Protein 3KA7 (pdb70)

B-factor: mean 17.56, std 8.16, range [5.76, 73.64]

Foldseek 3Di:
DEEEEAQAPLSLLLLLVQLVVPDAYEYEHQAQDHHAQQAFDDAPQFTHTSHDRQFFLWCFFLLVVSCVVSVFDWDKFDWDEKEWDDPDPVDLAQPNHIDIDDPVCLLVVDDPVLVLVVVCVVVCLPVPDWDAFQLVVVCVRDVPCSVQLLQQLCCCVQFLDHSRPATRRLVSLLVNSCRRHGHIGIAVGSNRSSVRSVVSSVVSNYHYHYNKHWQAFDADPLATFFTAIPNDTDGDNAYEYAQALLVNCNRHVVPDDCPVQVVSVVVVPFAFWKKKDWKKWFLDDLNQIQHKYAYSSFPFWSIKGWNCNPVVSSHDPNTIIMTMGRDDPVCVVVVVVNVCVVVRCCSSRPPGGIGTRDMDIAGDSGHSARGGQNGADAQDDSGHNYGYAHRNHFQRNGGHVSRRSRRSCCCD

Secondary structure (DSSP, 8-state):
-EEEE--BHHHHHHHHHHHHTT--EEEE-SSSSSBTTSSEEEETTEEEESSS---TTGGGSHHHHHHHHTT----EEEP--EEEEESSBTB-SSTT-EEEEEGGGGGGGS-TTT--HHHHHHHTTTS---SSBHHHHHHHH---HHHHHHHHHHHHHHHSS-GGGSBHHHHHHHHH---S-S-EEETTSHHHHHHHHHHHHHHTT-EEE-S--EEEEEEETTEEEEEEETTEEEE-SEEEE-S-HHHHHHHTTTT--TTTTHHHH--TT---BEEEEEEEEESS-SS-SSSEEE--SSSSEEEEE-GGGT-GGGS-TT-EE--EEEE-GGGGGGHHHHH--HHHHHHHSTT--EEEEEEEEEBTTB-SBSS-TT----SB-SSBTEEE-STTSPPTT--HHHHHHHH-----

InterPro domains:
  IPR002937 Amine oxidase [PF01593] (10-411)
  IPR036188 FAD/NAD(P)-binding domain superfamily [G3DSA:3.50.50.60] (4-408)
  IPR036188 FAD/NAD(P)-binding domain superfamily [SSF51905] (1-403)

Sequence (412 aa):
KTVVIGAGLGGLLSAARLSKAGHEVEVFERLPITGGRFTNLSYKGFQLSSGAFHLPNGPGGPLACFLKEVEASVNIVRSETTVRVPLKKGNPDYVKGFKDISFNDFPSLLSYKDRKIALLIVSTRKNRPSGSSLQAWIKSQVSDEWLIKFADSFCGWALSLKSDEVPVEEVFEIIENYRFGGTGIPEGGCKGIIDALETVISANGGKIHTGQEVSKILIENGKAAGIIADDRIHDADLVISNLGHAATAVLCSEALSKEADAAYFKVGTLQPSAGIKICLAADEPLVGHTGVLLTPYTRRINGVNEVTQADPELAPPGKHLTCHQYVAPENVKNLESEIEGLEDLKEIFPGKRYEVLLIQSYHDEWPVNRAASGTDPGNETPFSGLYVVGDGAKGKGGIEVEGVALGVSVEK

Radius of gyration: 21.72 Å; Cα contacts (8 Å, |Δi|>4): 944; chains: 1; bounding box: 51×44×65 Å

CATH classification: 3.50.50.60 (+1 more: 3.90.660.50)

Structure (mmCIF, N/CA/C/O backbone):
data_3KA7
#
_entry.id   3KA7
#
_cell.length_a   52.178
_cell.length_b   67.182
_cell.length_c   128.074
_cell.angle_alpha   90.00
_cell.angle_beta   90.00
_cell.angle_gamma   90.00
#
_symmetry.space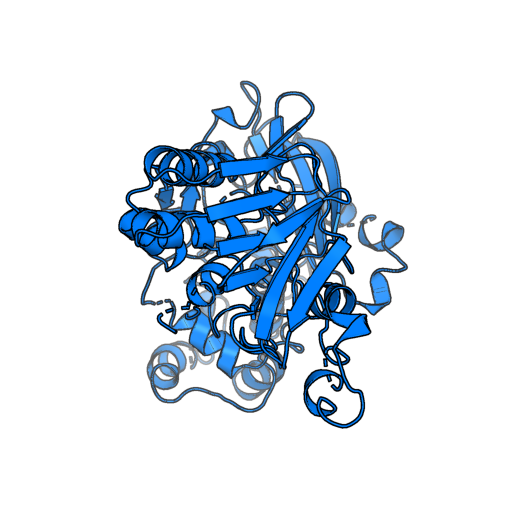_group_name_H-M   'P 21 21 21'
#
loop_
_entity.id
_entity.type
_entity.pdbx_description
1 polymer Oxidoreductase
2 non-polymer 'FLAVIN-ADENINE DINUCLEOTIDE'
3 water water
#
loop_
_atom_site.group_PDB
_atom_site.id
_atom_site.type_symbol
_atom_site.label_atom_id
_atom_site.label_alt_id
_atom_site.label_comp_id
_atom_site.label_asym_id
_atom_site.label_entity_id
_atom_site.label_seq_id
_atom_site.pdbx_PDB_ins_code
_atom_site.Cartn_x
_atom_site.Cartn_y
_atom_site.Cartn_z
_atom_site.occupancy
_atom_site.B_iso_or_equiv
_atom_site.auth_seq_id
_atom_site.auth_comp_id
_atom_site.auth_asym_id
_atom_site.auth_atom_id
_atom_site.pdbx_PDB_model_num
ATOM 9 N N . LYS A 1 2 ? 28.339 -18.016 12.251 1.00 22.31 2 LYS A N 1
ATOM 10 C CA . LYS A 1 2 ? 28.456 -16.676 12.774 1.00 21.28 2 LYS A CA 1
ATOM 11 C C . LYS A 1 2 ? 27.102 -16.344 13.392 1.00 19.64 2 LYS A C 1
ATOM 12 O O . LYS A 1 2 ? 26.068 -16.421 12.720 1.00 18.93 2 LYS A O 1
ATOM 18 N N . THR A 1 3 ? 27.104 -16.023 14.678 1.00 18.00 3 THR A N 1
ATOM 19 C CA . THR A 1 3 ? 25.854 -15.763 15.391 1.00 16.55 3 THR A CA 1
ATOM 20 C C . THR A 1 3 ? 25.916 -14.412 16.105 1.00 15.54 3 THR A C 1
ATOM 21 O O . THR A 1 3 ? 26.983 -13.948 16.515 1.00 15.07 3 THR A O 1
ATOM 25 N N . VAL A 1 4 ? 24.766 -13.762 16.219 1.00 14.18 4 VAL A N 1
ATOM 26 C CA . VAL A 1 4 ? 24.694 -12.507 16.936 1.00 13.60 4 VAL A CA 1
ATOM 27 C C . VAL A 1 4 ? 23.546 -12.593 17.931 1.00 12.72 4 VAL A C 1
ATOM 28 O O . VAL A 1 4 ? 22.513 -13.220 17.650 1.00 11.79 4 VAL A O 1
ATOM 32 N N . VAL A 1 5 ? 23.752 -11.981 19.087 1.00 11.93 5 VAL A N 1
ATOM 33 C CA . VAL A 1 5 ? 22.738 -11.933 20.129 1.00 11.59 5 VAL A CA 1
ATOM 34 C C . VAL A 1 5 ? 22.375 -10.479 20.330 1.00 11.00 5 VAL A C 1
ATOM 35 O O . VAL A 1 5 ? 23.255 -9.624 20.497 1.00 10.70 5 VAL A O 1
ATOM 39 N N . ILE A 1 6 ? 21.077 -10.186 20.305 1.00 10.06 6 ILE A N 1
ATOM 40 C CA . ILE A 1 6 ? 20.611 -8.816 20.510 1.00 10.05 6 ILE A CA 1
ATOM 41 C C . ILE A 1 6 ? 20.194 -8.667 21.969 1.00 9.47 6 ILE A C 1
ATOM 42 O O . ILE A 1 6 ? 19.201 -9.247 22.376 1.00 9.40 6 ILE A O 1
ATOM 47 N N . GLY A 1 7 ? 20.969 -7.915 22.751 1.00 9.19 7 GLY A N 1
ATOM 48 C CA . GLY A 1 7 ? 20.662 -7.668 24.162 1.00 9.58 7 GLY A CA 1
ATOM 49 C C . GLY A 1 7 ? 21.442 -8.600 25.072 1.00 10.02 7 GLY A C 1
ATOM 50 O O . GLY A 1 7 ? 21.446 -9.825 24.857 1.00 10.98 7 GLY A O 1
ATOM 51 N N . ALA A 1 8 ? 22.092 -8.021 26.076 1.00 9.58 8 ALA A N 1
ATOM 52 C CA . ALA A 1 8 ? 22.872 -8.775 27.053 1.00 9.66 8 ALA A CA 1
ATOM 53 C C . ALA A 1 8 ? 22.100 -9.011 28.339 1.00 9.12 8 ALA A C 1
ATOM 54 O O . ALA A 1 8 ? 22.662 -8.910 29.416 1.00 9.41 8 ALA A O 1
ATOM 56 N N . GLY A 1 9 ? 20.816 -9.339 28.225 1.00 9.07 9 GLY A N 1
ATOM 57 C CA . GLY A 1 9 ? 20.068 -9.781 29.390 1.00 9.05 9 GLY A CA 1
ATOM 58 C C . GLY A 1 9 ? 20.491 -11.195 29.735 1.00 9.04 9 GLY A C 1
ATOM 59 O O . GLY A 1 9 ? 21.284 -11.802 29.027 1.00 8.93 9 GLY A O 1
ATOM 60 N N . LEU A 1 10 ? 19.925 -11.746 30.798 1.00 8.95 10 LEU A N 1
ATOM 61 C CA . LEU A 1 10 ? 20.297 -13.090 31.205 1.00 9.35 10 LEU A CA 1
ATOM 62 C C . LEU A 1 10 ? 20.101 -14.097 30.066 1.00 9.89 10 LEU A C 1
ATOM 63 O O . LEU A 1 10 ? 20.971 -14.937 29.810 1.00 9.60 10 LEU A O 1
ATOM 68 N N . GLY A 1 11 ? 18.962 -14.030 29.386 1.00 9.13 11 GLY A N 1
ATOM 69 C CA . GLY A 1 11 ? 18.718 -14.917 28.247 1.00 9.73 11 GLY A CA 1
ATOM 70 C C . GLY A 1 11 ? 19.791 -14.832 27.166 1.00 9.89 11 GLY A C 1
ATOM 71 O O . GLY A 1 11 ? 20.263 -15.856 26.660 1.00 9.54 11 GLY A O 1
ATOM 72 N N . GLY A 1 12 ? 20.166 -13.610 26.794 1.00 9.56 12 GLY A N 1
ATOM 73 C CA . GLY A 1 12 ? 21.160 -13.401 25.755 1.00 9.93 12 GLY A CA 1
ATOM 74 C C . GLY A 1 12 ? 22.532 -13.909 26.150 1.00 10.16 12 GLY A C 1
ATOM 75 O O . GLY A 1 12 ? 23.247 -14.503 25.326 1.00 10.11 12 GLY A O 1
ATOM 76 N N . LEU A 1 13 ? 22.896 -13.687 27.412 1.00 10.01 13 LEU A N 1
ATOM 77 C CA . LEU A 1 13 ? 24.195 -14.142 27.927 1.00 10.06 13 LEU A CA 1
ATOM 78 C C . LEU A 1 13 ? 24.259 -15.662 28.086 1.00 9.86 13 LEU A C 1
ATOM 79 O O . LEU A 1 13 ? 25.279 -16.278 27.762 1.00 9.58 13 LEU A O 1
ATOM 84 N N . LEU A 1 14 ? 23.179 -16.271 28.579 1.00 9.03 14 LEU A N 1
ATOM 85 C CA . LEU A 1 14 ? 23.081 -17.738 28.552 1.00 9.67 14 LEU A CA 1
ATOM 86 C C . LEU A 1 14 ? 23.272 -18.293 27.145 1.00 9.87 14 LEU A C 1
ATOM 87 O O . LEU A 1 14 ? 24.009 -19.268 26.936 1.00 9.67 14 LEU A O 1
ATOM 92 N N . SER A 1 15 ? 22.591 -17.684 26.180 1.00 9.52 15 SER A N 1
ATOM 93 C CA . SER A 1 15 ? 22.716 -18.080 24.776 1.00 10.06 15 SER A CA 1
ATOM 94 C C . SER A 1 15 ? 24.137 -17.922 24.268 1.00 10.14 15 SER A C 1
ATOM 95 O O . SER A 1 15 ? 24.692 -18.832 23.635 1.00 10.37 15 SER A O 1
ATOM 98 N N . ALA A 1 16 ? 24.729 -16.769 24.547 1.00 10.17 16 ALA A N 1
ATOM 99 C CA . ALA A 1 16 ? 26.091 -16.494 24.077 1.00 11.04 16 ALA A CA 1
ATOM 100 C C . ALA A 1 16 ? 27.092 -17.472 24.682 1.00 11.23 16 ALA A C 1
ATOM 101 O O . ALA A 1 16 ? 28.005 -17.967 23.980 1.00 11.36 16 ALA A O 1
ATOM 103 N N . ALA A 1 17 ? 26.937 -17.751 25.974 1.00 11.12 17 ALA A N 1
ATOM 104 C CA . ALA A 1 17 ? 27.832 -18.695 26.663 1.00 12.06 17 ALA A CA 1
ATOM 105 C C . ALA A 1 17 ? 27.744 -20.085 26.035 1.00 12.25 17 ALA A C 1
ATOM 106 O O . ALA A 1 17 ? 28.774 -20.689 25.710 1.00 12.72 17 ALA A O 1
ATOM 108 N N . ARG A 1 18 ? 26.526 -20.590 25.834 1.00 12.66 18 ARG A N 1
ATOM 109 C CA . ARG A 1 18 ? 26.365 -21.915 25.234 1.00 13.02 18 ARG A CA 1
ATOM 110 C C . ARG A 1 18 ? 26.806 -21.963 23.766 1.00 12.98 18 ARG A C 1
ATOM 111 O O . ARG A 1 18 ? 27.461 -22.918 23.342 1.00 13.03 18 ARG A O 1
ATOM 119 N N . LEU A 1 19 ? 26.440 -20.954 22.986 1.00 12.63 19 LEU A N 1
ATOM 120 C CA . LEU A 1 19 ? 26.803 -20.942 21.563 1.00 13.94 19 LEU A CA 1
ATOM 121 C C . LEU A 1 19 ? 28.312 -20.852 21.341 1.00 13.97 19 LEU A C 1
ATOM 122 O O . LEU A 1 19 ? 28.853 -21.477 20.423 1.00 13.87 19 LEU A O 1
ATOM 127 N N . SER A 1 20 ? 28.988 -20.065 22.168 1.00 14.32 20 SER A N 1
ATOM 128 C CA . SER A 1 20 ? 30.444 -19.936 22.037 1.00 15.52 20 SER A CA 1
ATOM 129 C C . SER A 1 20 ? 31.151 -21.239 22.427 1.00 16.08 20 SER A C 1
ATOM 130 O O . SER A 1 20 ? 32.127 -21.651 21.798 1.00 16.11 20 SER A O 1
ATOM 133 N N . LYS A 1 21 ? 30.656 -21.889 23.468 1.00 16.47 21 LYS A N 1
ATOM 134 C CA . LYS A 1 21 ? 31.189 -23.189 23.855 1.00 17.01 21 LYS A CA 1
ATOM 135 C C . LYS A 1 21 ? 30.947 -24.218 22.754 1.00 17.11 21 LYS A C 1
ATOM 136 O O . LYS A 1 21 ? 31.761 -25.125 22.524 1.00 16.76 21 LYS A O 1
ATOM 142 N N . ALA A 1 22 ? 29.814 -24.069 22.078 1.00 16.59 22 ALA A N 1
ATOM 143 C CA . ALA A 1 22 ? 29.391 -24.967 21.012 1.00 16.82 22 ALA A CA 1
ATOM 144 C C . ALA A 1 22 ? 30.199 -24.776 19.727 1.00 16.91 22 ALA A C 1
ATOM 145 O O . ALA A 1 22 ? 29.961 -25.458 18.732 1.00 17.29 22 ALA A O 1
ATOM 147 N N . GLY A 1 23 ? 31.155 -23.849 19.746 1.00 16.89 23 GLY A N 1
ATOM 148 C CA . GLY A 1 23 ? 32.055 -23.672 18.611 1.00 17.32 23 GLY A CA 1
ATOM 149 C C . GLY A 1 23 ? 31.648 -22.600 17.620 1.00 17.66 23 GLY A C 1
ATOM 150 O O . GLY A 1 23 ? 32.176 -22.544 16.515 1.00 17.30 23 GLY A O 1
ATOM 151 N N . HIS A 1 24 ? 30.711 -21.739 18.008 1.00 17.72 24 HIS A N 1
ATOM 152 C CA . HIS A 1 24 ? 30.247 -20.685 17.103 1.00 18.56 24 HIS A CA 1
ATOM 153 C C . HIS A 1 24 ? 30.877 -19.318 17.384 1.00 18.47 24 HIS A C 1
ATOM 154 O O . HIS A 1 24 ? 31.260 -19.025 18.520 1.00 18.63 24 HIS A O 1
ATOM 161 N N . GLU A 1 25 ? 31.015 -18.495 16.343 1.00 18.58 25 GLU A N 1
ATOM 162 C CA . GLU A 1 25 ? 31.483 -17.132 16.540 1.00 19.66 25 GLU A CA 1
ATOM 163 C C . GLU A 1 25 ? 30.279 -16.368 17.049 1.00 19.04 25 GLU A C 1
ATOM 164 O O . GLU A 1 25 ? 29.240 -16.383 16.402 1.00 19.88 25 GLU A O 1
ATOM 170 N N . VAL A 1 26 ? 30.418 -15.717 18.193 1.00 18.50 26 VAL A N 1
ATOM 171 C CA . VAL A 1 26 ? 29.300 -14.984 18.792 1.00 17.70 26 VAL A CA 1
ATOM 172 C C . VAL A 1 26 ? 29.666 -13.549 19.149 1.00 16.74 26 VAL A C 1
ATOM 173 O O . VAL A 1 26 ? 30.701 -13.291 19.782 1.00 16.82 26 VAL A O 1
ATOM 177 N N . GLU A 1 27 ? 28.812 -12.611 18.747 1.00 15.66 27 GLU A N 1
ATOM 178 C CA . GLU A 1 27 ? 28.933 -11.227 19.194 1.00 15.50 27 GLU A CA 1
ATOM 179 C C . GLU A 1 27 ? 27.604 -10.800 19.795 1.00 14.38 27 GLU A C 1
ATOM 180 O O . GLU A 1 27 ? 26.554 -11.037 19.191 1.00 14.49 27 GLU A O 1
ATOM 186 N N . VAL A 1 28 ? 27.669 -10.193 20.977 1.00 13.35 28 VAL A N 1
ATOM 187 C CA . VAL A 1 28 ? 26.476 -9.715 21.684 1.00 13.03 28 VAL A CA 1
ATOM 188 C C . VAL A 1 28 ? 26.438 -8.204 21.609 1.00 13.04 28 VAL A C 1
ATOM 189 O O . VAL A 1 28 ? 27.441 -7.566 21.874 1.00 13.50 28 VAL A O 1
ATOM 193 N N . PHE A 1 29 ? 25.282 -7.634 21.262 1.00 12.98 29 PHE A N 1
ATOM 194 C CA . PHE A 1 29 ? 25.136 -6.185 21.205 1.00 13.13 29 PHE A CA 1
ATOM 195 C C . PHE A 1 29 ? 24.138 -5.707 22.255 1.00 12.94 29 PHE A C 1
ATOM 196 O O . PHE A 1 29 ? 22.972 -6.089 22.225 1.00 13.04 29 PHE A O 1
ATOM 204 N N . GLU A 1 30 ? 24.618 -4.896 23.188 1.00 13.51 30 GLU A N 1
ATOM 205 C CA . GLU A 1 30 ? 23.792 -4.379 24.281 1.00 13.82 30 GLU A CA 1
ATOM 206 C C . GLU A 1 30 ? 23.733 -2.850 24.224 1.00 14.67 30 GLU A C 1
ATOM 207 O O . GLU A 1 30 ? 24.772 -2.174 24.110 1.00 13.73 30 GLU A O 1
ATOM 213 N N . ARG A 1 31 ? 22.520 -2.310 24.325 1.00 14.59 31 ARG A N 1
ATOM 214 C CA . ARG A 1 31 ? 22.294 -0.876 24.185 1.00 15.86 31 ARG A CA 1
ATOM 215 C C . ARG A 1 31 ? 22.779 -0.046 25.376 1.00 15.74 31 ARG A C 1
ATOM 216 O O . ARG A 1 31 ? 23.215 1.093 25.196 1.00 15.86 31 ARG A O 1
ATOM 224 N N . LEU A 1 32 ? 22.693 -0.602 26.583 1.00 15.23 32 LEU A N 1
ATOM 225 C CA . LEU A 1 32 ? 23.091 0.107 27.799 1.00 15.88 32 LEU A CA 1
ATOM 226 C C . LEU A 1 32 ? 24.607 0.054 28.012 1.00 16.44 32 LEU A C 1
ATOM 227 O O . LEU A 1 32 ? 25.301 -0.693 27.319 1.00 16.83 32 LEU A O 1
ATOM 232 N N . PRO A 1 33 ? 25.123 0.855 28.961 1.00 17.10 33 PRO A N 1
ATOM 233 C CA . PRO A 1 33 ? 26.557 0.838 29.266 1.00 17.57 33 PRO A CA 1
ATOM 234 C C . PRO A 1 33 ? 27.029 -0.436 29.950 1.00 17.59 33 PRO A C 1
ATOM 235 O O . PRO A 1 33 ? 28.231 -0.715 29.974 1.00 18.39 33 PRO A O 1
ATOM 239 N N . ILE A 1 34 ? 26.098 -1.205 30.507 1.00 17.37 34 ILE A N 1
ATOM 240 C CA . ILE A 1 34 ? 26.451 -2.443 31.182 1.00 17.13 34 ILE A CA 1
ATOM 241 C C . ILE A 1 34 ? 25.557 -3.582 30.711 1.00 15.91 34 ILE A C 1
ATOM 242 O O . ILE A 1 34 ? 24.497 -3.360 30.126 1.00 15.26 34 ILE A O 1
ATOM 247 N N . THR A 1 35 ? 26.002 -4.799 30.981 1.00 15.15 35 THR A N 1
ATOM 248 C CA . THR A 1 35 ? 25.271 -6.000 30.605 1.00 14.92 35 THR A CA 1
ATOM 249 C C . THR A 1 35 ? 24.387 -6.430 31.780 1.00 13.71 35 THR A C 1
ATOM 250 O O . THR A 1 35 ? 24.565 -5.975 32.923 1.00 13.45 35 THR A O 1
ATOM 254 N N . GLY A 1 36 ? 23.439 -7.318 31.509 1.00 12.42 36 GLY A N 1
ATOM 255 C CA . GLY A 1 36 ? 22.701 -7.952 32.594 1.00 10.98 36 GLY A CA 1
ATOM 256 C C . GLY A 1 36 ? 21.211 -7.675 32.535 1.00 10.59 36 GLY A C 1
ATOM 257 O O . GLY A 1 36 ? 20.420 -8.424 33.120 1.00 9.95 36 GLY A O 1
ATOM 258 N N . GLY A 1 37 ? 20.823 -6.613 31.833 1.00 9.53 37 GLY A N 1
ATOM 259 C CA . GLY A 1 37 ? 19.405 -6.275 31.728 1.00 9.78 37 GLY A CA 1
ATOM 260 C C . GLY A 1 37 ? 18.785 -6.163 33.115 1.00 9.10 37 GLY A C 1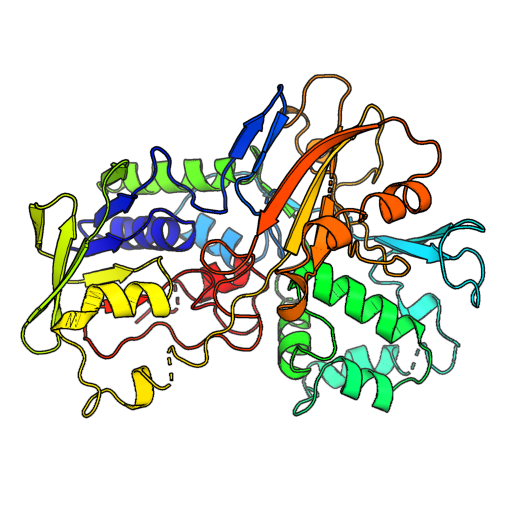
ATOM 261 O O . GLY A 1 37 ? 19.326 -5.483 33.990 1.00 8.81 37 GLY A O 1
ATOM 262 N N . ARG A 1 38 ? 17.652 -6.830 33.314 1.00 9.09 38 ARG A N 1
ATOM 263 C CA . ARG A 1 38 ? 16.947 -6.774 34.597 1.00 8.61 38 ARG A CA 1
ATOM 264 C C . ARG A 1 38 ? 17.480 -7.777 35.626 1.00 9.17 38 ARG A C 1
ATOM 265 O O . ARG A 1 38 ? 16.808 -8.075 36.612 1.00 8.99 38 ARG A O 1
ATOM 273 N N . PHE A 1 39 ? 18.696 -8.268 35.405 1.00 9.24 39 PHE A N 1
ATOM 274 C CA . PHE A 1 39 ? 19.297 -9.249 36.308 1.00 10.50 39 PHE A CA 1
ATOM 275 C C . PHE A 1 39 ? 20.754 -8.912 36.617 1.00 10.66 39 PHE A C 1
ATOM 276 O O . PHE A 1 39 ? 21.648 -9.748 36.433 1.00 10.85 39 PHE A O 1
ATOM 284 N N . THR A 1 40 ? 21.005 -7.695 37.071 1.00 11.27 40 THR A N 1
ATOM 285 C CA . THR A 1 40 ? 22.362 -7.353 37.488 1.00 11.36 40 THR A CA 1
ATOM 286 C C . THR A 1 40 ? 22.313 -6.375 38.660 1.00 11.78 40 THR A C 1
ATOM 287 O O . THR A 1 40 ? 21.238 -6.044 39.152 1.00 10.61 40 THR A O 1
ATOM 291 N N . ASN A 1 41 ? 23.474 -5.931 39.125 1.00 11.63 41 ASN A N 1
ATOM 292 C CA . ASN A 1 41 ? 23.506 -5.124 40.347 1.00 12.86 41 ASN A CA 1
ATOM 293 C C . ASN A 1 41 ? 23.469 -3.637 40.036 1.00 13.86 41 ASN A C 1
ATOM 294 O O . ASN A 1 41 ? 23.876 -3.211 38.957 1.00 14.76 41 ASN A O 1
ATOM 299 N N . LEU A 1 42 ? 22.979 -2.854 40.986 1.00 14.81 42 LEU A N 1
ATOM 300 C CA . LEU A 1 42 ? 23.026 -1.407 40.893 1.00 16.16 42 LEU A CA 1
ATOM 301 C C . LEU A 1 42 ? 23.618 -0.902 42.195 1.00 16.37 42 LEU A C 1
ATOM 302 O O . LEU A 1 42 ? 23.047 -1.129 43.258 1.00 16.72 42 LEU A O 1
ATOM 307 N N . SER A 1 43 ? 24.785 -0.267 42.112 1.00 16.94 43 SER A N 1
ATOM 308 C CA . SER A 1 43 ? 25.430 0.303 43.296 1.00 17.17 43 SER A CA 1
ATOM 309 C C . SER A 1 43 ? 24.652 1.545 43.730 1.00 16.89 43 SER A C 1
ATOM 310 O O . SER A 1 43 ? 24.496 2.487 42.954 1.00 17.30 43 SER A O 1
ATOM 313 N N . TYR A 1 44 ? 24.153 1.546 44.962 1.00 16.19 44 TYR A N 1
ATOM 314 C CA . TYR A 1 44 ? 23.327 2.646 45.452 1.00 16.04 44 TYR A CA 1
ATOM 315 C C . TYR A 1 44 ? 23.561 2.883 46.941 1.00 16.18 44 TYR A C 1
ATOM 316 O O . TYR A 1 44 ? 23.183 2.066 47.777 1.00 15.48 44 TYR A O 1
ATOM 325 N N . LYS A 1 45 ? 24.195 4.008 47.257 1.00 15.84 45 LYS A N 1
ATOM 326 C CA . LYS A 1 45 ? 24.451 4.384 48.646 1.00 16.50 45 LYS A CA 1
ATOM 327 C C . LYS A 1 45 ? 25.118 3.287 49.485 1.00 16.22 45 LYS A C 1
ATOM 328 O O . LYS A 1 45 ? 24.780 3.088 50.651 1.00 16.68 45 LYS A O 1
ATOM 334 N N . GLY A 1 46 ? 26.068 2.580 48.884 1.00 15.97 46 GLY A N 1
ATOM 335 C CA . GLY A 1 46 ? 26.819 1.557 49.594 1.00 16.03 46 GLY A CA 1
ATOM 336 C C . GLY A 1 46 ? 26.152 0.192 49.582 1.00 16.04 46 GLY A C 1
ATOM 337 O O . GLY A 1 46 ? 26.686 -0.759 50.137 1.00 16.14 46 GLY A O 1
ATOM 338 N N . PHE A 1 47 ? 24.983 0.108 48.946 1.00 15.44 47 PHE A N 1
ATOM 339 C CA . PHE A 1 47 ? 24.244 -1.150 48.812 1.00 14.95 47 PHE A CA 1
ATOM 340 C C . PHE A 1 47 ? 24.357 -1.681 47.390 1.00 14.92 47 PHE A C 1
ATOM 341 O O . PHE A 1 47 ? 24.444 -0.901 46.437 1.00 15.32 47 PHE A O 1
ATOM 349 N N . GLN A 1 48 ? 24.341 -3.004 47.248 1.00 14.15 48 GLN A N 1
ATOM 350 C CA . GLN A 1 48 ? 24.218 -3.620 45.935 1.00 13.52 48 GLN A CA 1
ATOM 351 C C . GLN A 1 48 ? 22.745 -3.936 45.686 1.00 13.01 48 GLN A C 1
ATOM 352 O O . GLN A 1 48 ? 22.280 -5.024 46.003 1.00 12.07 48 GLN A O 1
ATOM 358 N N . LEU A 1 49 ? 22.016 -2.954 45.167 1.00 12.49 49 LEU A N 1
ATOM 359 C CA . LEU A 1 49 ? 20.634 -3.174 44.762 1.00 12.15 49 LEU A CA 1
ATOM 360 C C . LEU A 1 49 ? 20.681 -3.890 43.411 1.00 12.20 49 LEU A C 1
ATOM 361 O O . LEU A 1 49 ? 21.738 -4.353 42.981 1.00 12.10 49 LEU A O 1
ATOM 366 N N . SER A 1 50 ? 19.546 -3.994 42.737 1.00 12.03 50 SER A N 1
ATOM 367 C CA . SER A 1 50 ? 19.541 -4.677 41.453 1.00 12.66 50 SER A CA 1
ATOM 368 C C . SER A 1 50 ? 18.737 -3.911 40.427 1.00 12.00 50 SER A C 1
ATOM 369 O O . SER A 1 50 ? 17.952 -3.019 40.765 1.00 12.50 50 SER A O 1
ATOM 372 N N . SER A 1 51 ? 18.954 -4.266 39.168 1.00 11.23 51 SER A N 1
ATOM 373 C CA . SER A 1 51 ? 18.205 -3.697 38.053 1.00 12.05 51 SER A CA 1
ATOM 374 C C . SER A 1 51 ? 16.833 -4.358 37.876 1.00 12.01 51 SER A C 1
ATOM 375 O O . SER A 1 51 ? 16.091 -4.037 36.944 1.00 13.11 51 SER A O 1
ATOM 378 N N . GLY A 1 52 ? 16.499 -5.286 38.761 1.00 11.84 52 GLY A N 1
ATOM 379 C CA . GLY A 1 52 ? 15.219 -5.970 38.691 1.00 11.99 52 GLY A CA 1
ATOM 380 C C . GLY A 1 52 ? 15.157 -7.049 39.753 1.00 12.22 52 GLY A C 1
ATOM 381 O O . GLY A 1 52 ? 14.694 -6.804 40.877 1.00 13.17 52 GLY A O 1
ATOM 382 N N . ALA A 1 53 ? 15.636 -8.236 39.392 1.00 11.80 53 ALA A N 1
ATOM 383 C CA . ALA A 1 53 ? 15.522 -9.438 40.224 1.00 11.47 53 ALA A CA 1
ATOM 384 C C . ALA A 1 53 ? 16.059 -9.271 41.652 1.00 11.22 53 ALA A C 1
ATOM 385 O O . ALA A 1 53 ? 17.021 -8.546 41.896 1.00 11.65 53 ALA A O 1
ATOM 387 N N . PHE A 1 54 ? 15.427 -9.967 42.590 1.00 10.75 54 PHE A N 1
ATOM 388 C CA . PHE A 1 54 ? 15.710 -9.790 44.002 1.00 11.12 54 PHE A CA 1
ATOM 389 C C . PHE A 1 54 ? 16.925 -10.623 44.418 1.00 10.86 54 PHE A C 1
ATOM 390 O O . PHE A 1 54 ? 16.937 -11.198 45.507 1.00 11.03 54 PHE A O 1
ATOM 398 N N . HIS A 1 55 ? 17.952 -10.692 43.567 1.00 10.43 55 HIS A N 1
ATOM 399 C CA . HIS A 1 55 ? 19.182 -11.424 43.952 1.00 11.06 55 HIS A CA 1
ATOM 400 C C . HIS A 1 55 ? 18.907 -12.868 44.378 1.00 11.33 55 HIS A C 1
ATOM 401 O O . HIS A 1 55 ? 19.561 -13.403 45.288 1.00 11.12 55 HIS A O 1
ATOM 416 N N . LEU A 1 57 ? 17.427 -16.959 42.988 1.00 11.75 57 LEU A N 1
ATOM 417 C CA . LEU A 1 57 ? 16.993 -17.939 41.987 1.00 12.18 57 LEU A CA 1
ATOM 418 C C . LEU A 1 57 ? 15.831 -18.757 42.554 1.00 12.01 57 LEU A C 1
ATOM 419 O O . LEU A 1 57 ? 15.918 -19.270 43.676 1.00 12.20 57 LEU A O 1
ATOM 424 N N . PRO A 1 58 ? 14.739 -18.880 41.787 1.00 12.02 58 PRO A N 1
ATOM 425 C CA . PRO A 1 58 ? 13.553 -19.587 42.270 1.00 12.12 58 PRO A CA 1
ATOM 426 C C . PRO A 1 58 ? 13.834 -21.035 42.700 1.00 12.35 58 PRO A C 1
ATOM 427 O O . PRO A 1 58 ? 13.235 -21.525 43.677 1.00 12.72 58 PRO A O 1
ATOM 431 N N . ASN A 1 59 ? 14.723 -21.719 41.986 1.00 12.15 59 ASN A N 1
ATOM 432 C CA . ASN A 1 59 ? 15.068 -23.095 42.347 1.00 12.59 59 ASN A CA 1
ATOM 433 C C . ASN A 1 59 ? 16.504 -23.240 42.852 1.00 12.42 59 ASN A C 1
ATOM 434 O O . ASN A 1 59 ? 17.059 -24.348 42.873 1.00 11.96 59 ASN A O 1
ATOM 439 N N . GLY A 1 60 ? 17.106 -22.118 43.236 1.00 12.28 60 GLY A N 1
ATOM 440 C CA . GLY A 1 60 ? 18.404 -22.123 43.919 1.00 12.79 60 GLY A CA 1
ATOM 441 C C . GLY A 1 60 ? 19.473 -22.873 43.152 1.00 13.34 60 GLY A C 1
ATOM 442 O O . GLY A 1 60 ? 19.588 -22.722 41.934 1.00 13.13 60 GLY A O 1
ATOM 443 N N . PRO A 1 61 ? 20.267 -23.694 43.863 1.00 13.88 61 PRO A N 1
ATOM 444 C CA . PRO A 1 61 ? 21.359 -24.417 43.226 1.00 14.45 61 PRO A CA 1
ATOM 445 C C . PRO A 1 61 ? 20.912 -25.638 42.439 1.00 14.80 61 PRO A C 1
ATOM 446 O O . PRO A 1 61 ? 21.744 -26.276 41.803 1.00 15.04 61 PRO A O 1
ATOM 450 N N . GLY A 1 62 ? 19.623 -25.970 42.477 1.00 15.04 62 GLY A N 1
ATOM 451 C CA . GLY A 1 62 ? 19.156 -27.209 41.849 1.00 15.04 62 GLY A CA 1
ATOM 452 C C . GLY A 1 62 ? 18.381 -27.088 40.545 1.00 15.19 62 GLY A C 1
ATOM 453 O O . GLY A 1 62 ? 18.027 -28.102 39.935 1.00 15.17 62 GLY A O 1
ATOM 454 N N . GLY A 1 63 ? 18.105 -25.865 40.103 1.00 14.47 63 GLY A N 1
ATOM 455 C CA . GLY A 1 63 ? 17.148 -25.680 39.005 1.00 14.45 63 GLY A CA 1
ATOM 456 C C . GLY A 1 63 ? 17.784 -25.514 37.642 1.00 14.28 63 GLY A C 1
ATOM 457 O O . GLY A 1 63 ? 18.996 -25.623 37.509 1.00 14.04 63 GLY A O 1
ATOM 458 N N . PRO A 1 64 ? 16.960 -25.237 36.617 1.00 14.43 64 PRO A N 1
ATOM 459 C CA . PRO A 1 64 ? 17.441 -25.119 35.240 1.00 13.85 64 PRO A CA 1
ATOM 460 C C . PRO A 1 64 ? 18.548 -24.083 35.062 1.00 13.52 64 PRO A C 1
ATOM 461 O O . PRO A 1 64 ? 19.451 -24.306 34.260 1.00 13.50 64 PRO A O 1
ATOM 465 N N . LEU A 1 65 ? 18.486 -22.965 35.782 1.00 12.56 65 LEU A N 1
ATOM 466 C CA . LEU A 1 65 ? 19.536 -21.948 35.642 1.00 13.16 65 LEU A CA 1
ATOM 467 C C . LEU A 1 65 ? 20.861 -22.457 36.208 1.00 13.12 65 LEU A C 1
ATOM 468 O O . LEU A 1 65 ? 21.905 -22.379 35.547 1.00 12.04 65 LEU A O 1
ATOM 473 N N . ALA A 1 66 ? 20.813 -22.999 37.423 1.00 13.45 66 ALA A N 1
ATOM 474 C CA . ALA A 1 66 ? 22.014 -23.532 38.052 1.00 14.16 66 ALA A CA 1
ATOM 475 C C . ALA A 1 66 ? 22.598 -24.626 37.182 1.00 14.77 66 ALA A C 1
ATOM 476 O O . ALA A 1 66 ? 23.822 -24.727 37.025 1.00 14.74 66 ALA A O 1
ATOM 478 N N . CYS A 1 67 ? 21.726 -25.444 36.601 1.00 14.76 67 CYS A N 1
ATOM 479 C CA . CYS A 1 67 ? 22.182 -26.516 35.721 1.00 16.42 67 CYS A CA 1
ATOM 480 C C . CYS A 1 67 ? 22.840 -25.977 34.451 1.00 15.47 67 CYS A C 1
ATOM 481 O O . CYS A 1 67 ? 23.898 -26.457 34.032 1.00 15.36 67 CYS A O 1
ATOM 484 N N . PHE A 1 68 ? 22.211 -24.979 33.834 1.00 14.30 68 PHE A N 1
ATOM 485 C CA . PHE A 1 68 ? 22.801 -24.316 32.661 1.00 14.13 68 PHE A CA 1
ATOM 486 C C . PHE A 1 68 ? 24.212 -23.810 32.967 1.00 14.12 68 PHE A C 1
ATOM 487 O O . PHE A 1 68 ? 25.149 -24.002 32.176 1.00 13.54 68 PHE A O 1
ATOM 495 N N . LEU A 1 69 ? 24.355 -23.154 34.117 1.00 13.82 69 LEU A N 1
ATOM 496 C CA . LEU A 1 69 ? 25.643 -22.618 34.528 1.00 14.87 69 LEU A CA 1
ATOM 497 C C . LEU A 1 69 ? 26.709 -23.716 34.637 1.00 15.37 69 LEU A C 1
ATOM 498 O O . LEU A 1 69 ? 27.841 -23.528 34.194 1.00 15.57 69 LEU A O 1
ATOM 503 N N . LYS A 1 70 ? 26.359 -24.852 35.234 1.00 15.80 70 LYS A N 1
ATOM 504 C CA . LYS A 1 70 ? 27.299 -25.982 35.257 1.00 16.88 70 LYS A CA 1
ATOM 505 C C . LYS A 1 70 ? 27.595 -26.525 33.850 1.00 17.32 70 LYS A C 1
ATOM 506 O O . LYS A 1 70 ? 28.732 -26.913 33.549 1.00 17.49 70 LYS A O 1
ATOM 512 N N . GLU A 1 71 ? 26.585 -26.559 32.987 1.00 17.04 71 GLU A N 1
ATOM 513 C CA . GLU A 1 71 ? 26.778 -27.060 31.624 1.00 17.86 71 GLU A CA 1
ATOM 514 C C . GLU A 1 71 ? 27.762 -26.240 30.792 1.00 17.24 71 GLU A C 1
ATOM 515 O O . GLU A 1 71 ? 28.473 -26.789 29.932 1.00 17.11 71 GLU A O 1
ATOM 521 N N . VAL A 1 72 ? 27.790 -24.929 31.026 1.00 16.57 72 VAL A N 1
ATOM 522 C CA . VAL A 1 72 ? 28.719 -24.048 30.311 1.00 16.55 72 VAL A CA 1
ATOM 523 C C . VAL A 1 72 ? 29.972 -23.783 31.142 1.00 17.22 72 VAL A C 1
ATOM 524 O O . VAL A 1 72 ? 30.812 -22.950 30.790 1.00 16.42 72 VAL A O 1
ATOM 528 N N . GLU A 1 73 ? 30.087 -24.506 32.251 1.00 17.84 73 GLU A N 1
ATOM 529 C CA . GLU A 1 73 ? 31.251 -24.393 33.128 1.00 19.46 73 GLU A CA 1
ATOM 530 C C . GLU A 1 73 ? 31.438 -22.999 33.691 1.00 19.64 73 GLU A C 1
ATOM 531 O O . GLU A 1 73 ? 32.573 -22.537 33.871 1.00 19.42 73 GLU A O 1
ATOM 537 N N . ALA A 1 74 ? 30.332 -22.316 33.970 1.00 19.83 74 ALA A N 1
ATOM 538 C CA . ALA A 1 74 ? 30.416 -21.037 34.646 1.00 20.35 74 ALA A CA 1
ATOM 539 C C . ALA A 1 74 ? 30.647 -21.328 36.118 1.00 20.81 74 ALA A C 1
ATOM 540 O O . ALA A 1 74 ? 30.191 -22.350 36.640 1.00 21.95 74 ALA A O 1
ATOM 542 N N . SER A 1 75 ? 31.375 -20.448 36.782 1.00 20.69 75 SER A N 1
ATOM 543 C CA . SER A 1 75 ? 31.716 -20.665 38.169 1.00 20.99 75 SER A CA 1
ATOM 544 C C . SER A 1 75 ? 31.058 -19.618 39.053 1.00 20.33 75 SER A C 1
ATOM 545 O O . SER A 1 75 ? 31.398 -18.444 38.993 1.00 20.26 75 SER A O 1
ATOM 548 N N . VAL A 1 76 ? 30.096 -20.040 39.863 1.00 20.07 76 VAL A N 1
ATOM 549 C CA . VAL A 1 76 ? 29.480 -19.124 40.820 1.00 20.10 76 VAL A CA 1
ATOM 550 C C . VAL A 1 76 ? 28.769 -19.901 41.912 1.00 19.90 76 VAL A C 1
ATOM 551 O O . VAL A 1 76 ? 28.100 -20.899 41.642 1.00 20.23 76 VAL A O 1
ATOM 555 N N . ASN A 1 77 ? 28.954 -19.447 43.144 1.00 19.70 77 ASN A N 1
ATOM 556 C CA . ASN A 1 77 ? 28.413 -20.107 44.315 1.00 20.21 77 ASN A CA 1
ATOM 557 C C . ASN A 1 77 ? 26.960 -19.716 44.506 1.00 19.48 77 ASN A C 1
ATOM 558 O O . ASN A 1 77 ? 26.654 -18.538 44.673 1.00 19.46 77 ASN A O 1
ATOM 563 N N . ILE A 1 78 ? 26.066 -20.699 44.468 1.00 19.09 78 ILE A N 1
ATOM 564 C CA . ILE A 1 78 ? 24.665 -20.442 44.800 1.00 18.88 78 ILE A CA 1
ATOM 565 C C . ILE A 1 78 ? 24.331 -21.179 46.083 1.00 19.38 78 ILE A C 1
ATOM 566 O O . ILE A 1 78 ? 24.472 -22.402 46.150 1.00 19.45 78 ILE A O 1
ATOM 571 N N . VAL A 1 79 ? 23.907 -20.442 47.099 1.00 19.50 79 VAL A N 1
ATOM 572 C CA . VAL A 1 79 ? 23.559 -21.059 48.376 1.00 20.34 79 VAL A CA 1
ATOM 573 C C . VAL A 1 79 ? 22.068 -21.334 48.457 1.00 19.70 79 VAL A C 1
ATOM 574 O O . VAL A 1 79 ? 21.243 -20.486 48.072 1.00 18.95 79 VAL A O 1
ATOM 578 N N . ARG A 1 80 ? 21.721 -22.527 48.935 1.00 19.07 80 ARG A N 1
ATOM 579 C CA . ARG A 1 80 ? 20.320 -22.887 49.148 1.00 18.62 80 ARG A CA 1
ATOM 580 C C . ARG A 1 80 ? 19.734 -22.099 50.320 1.00 17.69 80 ARG A C 1
ATOM 581 O O . ARG A 1 80 ? 20.318 -22.050 51.408 1.00 16.42 80 ARG A O 1
ATOM 589 N N . SER A 1 81 ? 18.580 -21.477 50.095 1.00 16.50 81 SER A N 1
ATOM 590 C CA . SER A 1 81 ? 17.922 -20.683 51.128 1.00 16.32 81 SER A CA 1
ATOM 591 C C . SER A 1 81 ? 17.321 -21.570 52.221 1.00 16.59 81 SER A C 1
ATOM 592 O O . SER A 1 81 ? 16.978 -22.728 51.983 1.00 16.22 81 SER A O 1
ATOM 595 N N . GLU A 1 82 ? 17.173 -20.994 53.405 1.00 16.53 82 GLU A N 1
ATOM 596 C CA . GLU A 1 82 ? 16.354 -21.572 54.442 1.00 18.32 82 GLU A CA 1
ATOM 597 C C . GLU A 1 82 ? 14.908 -21.565 53.978 1.00 18.24 82 GLU A C 1
ATOM 598 O O . GLU A 1 82 ? 14.554 -20.793 53.077 1.00 18.19 82 GLU A O 1
ATOM 612 N N . THR A 1 84 ? 11.175 -20.901 53.299 1.00 16.94 84 THR A N 1
ATOM 613 C CA . THR A 1 84 ? 10.372 -19.706 53.301 1.00 15.76 84 THR A CA 1
ATOM 614 C C . THR A 1 84 ? 9.357 -19.746 54.436 1.00 14.94 84 THR A C 1
ATOM 615 O O . THR A 1 84 ? 8.844 -20.810 54.803 1.00 15.06 84 THR A O 1
ATOM 619 N N . THR A 1 85 ? 9.067 -18.576 54.991 1.00 14.21 85 THR A N 1
ATOM 620 C CA . THR A 1 85 ? 8.060 -18.460 56.025 1.00 13.30 85 THR A CA 1
ATOM 621 C C . THR A 1 85 ? 6.932 -17.543 55.581 1.00 12.83 85 THR A C 1
ATOM 622 O O . THR A 1 85 ? 7.030 -16.875 54.541 1.00 11.79 85 THR A O 1
ATOM 626 N N . VAL A 1 86 ? 5.859 -17.534 56.366 1.00 11.53 86 VAL A N 1
ATOM 627 C CA . VAL A 1 86 ? 4.649 -16.816 56.013 1.00 11.68 86 VAL A CA 1
ATOM 628 C C . VAL A 1 86 ? 4.114 -16.114 57.242 1.00 11.81 86 VAL A C 1
ATOM 629 O O . VAL A 1 86 ? 3.883 -16.746 58.280 1.00 11.69 86 VAL A O 1
ATOM 633 N N . ARG A 1 87 ? 3.873 -14.814 57.106 1.00 12.15 87 ARG A N 1
ATOM 634 C CA . ARG A 1 87 ? 3.370 -14.004 58.208 1.00 12.86 87 ARG A CA 1
ATOM 635 C C . ARG A 1 87 ? 1.844 -13.970 58.208 1.00 13.68 87 ARG A C 1
ATOM 636 O O . ARG A 1 87 ? 1.214 -13.588 57.214 1.00 13.25 87 ARG A O 1
ATOM 644 N N . VAL A 1 88 ? 1.248 -14.375 59.328 1.00 14.05 88 VAL A N 1
ATOM 645 C CA . VAL A 1 88 ? -0.200 -14.471 59.412 1.00 15.00 88 VAL A CA 1
ATOM 646 C C . VAL A 1 88 ? -0.704 -13.749 60.659 1.00 15.79 88 VAL A C 1
ATOM 647 O O . VAL A 1 88 ? 0.070 -13.463 61.572 1.00 15.94 88 VAL A O 1
ATOM 651 N N . PRO A 1 89 ? -1.997 -13.433 60.694 1.00 16.68 89 PRO A N 1
ATOM 652 C CA . PRO A 1 89 ? -2.503 -12.775 61.884 1.00 18.02 89 PRO A CA 1
ATOM 653 C C . PRO A 1 89 ? -2.446 -13.709 63.087 1.00 19.42 89 PRO A C 1
ATOM 654 O O . PRO A 1 89 ? -2.448 -14.938 62.935 1.00 18.68 89 PRO A O 1
ATOM 658 N N . LEU A 1 90 ? -2.385 -13.112 64.272 1.00 21.64 90 LEU A N 1
ATOM 659 C CA . LEU A 1 90 ? -2.286 -13.863 65.513 1.00 23.92 90 LEU A CA 1
ATOM 660 C C . LEU A 1 90 ? -3.495 -14.772 65.689 1.00 25.21 90 LEU A C 1
ATOM 661 O O . LEU A 1 90 ? -3.352 -15.942 66.034 1.00 25.66 90 LEU A O 1
ATOM 666 N N . LYS A 1 91 ? -4.681 -14.233 65.430 1.00 26.85 91 LYS A N 1
ATOM 667 C CA . LYS A 1 91 ? -5.916 -14.986 65.592 1.00 28.83 91 LYS A CA 1
ATOM 668 C C . LYS A 1 91 ? -6.609 -15.165 64.255 1.00 29.66 91 LYS A C 1
ATOM 669 O O . LYS A 1 91 ? -6.738 -14.217 63.491 1.00 29.84 91 LYS A O 1
ATOM 675 N N . LYS A 1 92 ? -7.061 -16.380 63.968 1.00 30.95 92 LYS A N 1
ATOM 676 C CA . LYS A 1 92 ? -7.880 -16.604 62.782 1.00 31.86 92 LYS A CA 1
ATOM 677 C C . LYS A 1 92 ? -9.139 -15.735 62.872 1.00 32.35 92 LYS A C 1
ATOM 678 O O . LYS A 1 92 ? -9.827 -15.719 63.894 1.00 32.77 92 LYS A O 1
ATOM 684 N N . GLY A 1 93 ? -9.431 -14.986 61.819 1.00 32.75 93 GLY A N 1
ATOM 685 C CA . GLY A 1 93 ? -10.525 -14.022 61.885 1.00 32.97 93 GLY A CA 1
ATOM 686 C C . GLY A 1 93 ? -10.034 -12.585 61.832 1.00 33.08 93 GLY A C 1
ATOM 687 O O . GLY A 1 93 ? -10.709 -11.721 61.268 1.00 33.49 93 GLY A O 1
ATOM 688 N N . ASN A 1 94 ? -8.876 -12.314 62.437 1.00 32.61 94 ASN A N 1
ATOM 689 C CA . ASN A 1 94 ? -8.225 -11.023 62.247 1.00 32.15 94 ASN A CA 1
ATOM 690 C C . ASN A 1 94 ? -7.970 -10.844 60.747 1.00 31.10 94 ASN A C 1
ATOM 691 O O . ASN A 1 94 ? -7.513 -11.771 60.076 1.00 31.44 94 ASN A O 1
ATOM 696 N N . PRO A 1 95 ? -8.267 -9.652 60.210 1.00 29.85 95 PRO A N 1
ATOM 697 C CA . PRO A 1 95 ? -8.080 -9.402 58.781 1.00 28.48 95 PRO A CA 1
ATOM 698 C C . PRO A 1 95 ? -6.664 -8.954 58.405 1.00 26.90 95 PRO A C 1
ATOM 699 O O . PRO A 1 95 ? -6.316 -8.943 57.226 1.00 26.80 95 PRO A O 1
ATOM 703 N N . ASP A 1 96 ? -5.855 -8.583 59.392 1.00 24.84 96 ASP A N 1
ATOM 704 C CA . ASP A 1 96 ? -4.532 -8.018 59.118 1.00 23.10 96 ASP A CA 1
ATOM 705 C C . ASP A 1 96 ? -3.600 -8.190 60.315 1.00 22.07 96 ASP A C 1
ATOM 706 O O . ASP A 1 96 ? -3.937 -8.891 61.266 1.00 21.44 96 ASP A O 1
ATOM 711 N N . TYR A 1 97 ? -2.441 -7.537 60.274 1.00 20.39 97 TYR A N 1
ATOM 712 C CA . TYR A 1 97 ? -1.406 -7.750 61.287 1.00 20.27 97 TYR A CA 1
ATOM 713 C C . TYR A 1 97 ? -1.482 -6.755 62.451 1.00 20.81 97 TYR A C 1
ATOM 714 O O . TYR A 1 97 ? -0.642 -6.784 63.353 1.00 20.79 97 TYR A O 1
ATOM 723 N N . VAL A 1 98 ? -2.483 -5.883 62.412 1.00 21.47 98 VAL A N 1
ATOM 724 C CA . VAL A 1 98 ? -2.645 -4.819 63.406 1.00 22.84 98 VAL A CA 1
ATOM 725 C C . VAL A 1 98 ? -2.669 -5.359 64.840 1.00 23.23 98 VAL A C 1
ATOM 726 O O . VAL A 1 98 ? -2.020 -4.803 65.731 1.00 23.31 98 VAL A O 1
ATOM 730 N N . LYS A 1 99 ? -3.403 -6.444 65.061 1.00 23.54 99 LYS A N 1
ATOM 731 C CA . LYS A 1 99 ? -3.464 -7.045 66.396 1.00 24.28 99 LYS A CA 1
ATOM 732 C C . LYS A 1 99 ? -2.329 -8.035 66.658 1.00 23.79 99 LYS A C 1
ATOM 733 O O . LYS A 1 99 ? -2.370 -8.810 67.610 1.00 24.70 99 LYS A O 1
ATOM 739 N N . GLY A 1 100 ? -1.302 -8.003 65.821 1.00 23.07 100 GLY A N 1
ATOM 740 C CA . GLY A 1 100 ? -0.175 -8.887 66.011 1.00 21.66 100 GLY A CA 1
ATOM 741 C C . GLY A 1 100 ? -0.124 -9.948 64.931 1.00 21.15 100 GLY A C 1
ATOM 742 O O . GLY A 1 100 ? -1.068 -10.103 64.156 1.00 20.46 100 GLY A O 1
ATOM 743 N N . PHE A 1 101 ? 0.982 -10.678 64.890 1.00 20.17 101 PHE A N 1
ATOM 744 C CA . PHE A 1 101 ? 1.181 -11.695 63.880 1.00 19.88 101 PHE A CA 1
ATOM 745 C C . PHE A 1 101 ? 2.048 -12.828 64.392 1.00 19.38 101 PHE A C 1
ATOM 746 O O . PHE A 1 101 ? 2.692 -12.734 65.444 1.00 19.49 101 PHE A O 1
ATOM 754 N N . LYS A 1 102 ? 2.049 -13.912 63.638 1.00 18.83 102 LYS A N 1
ATOM 755 C CA . LYS A 1 102 ? 2.940 -15.016 63.896 1.00 18.67 102 LYS A CA 1
ATOM 756 C C . LYS A 1 102 ? 3.439 -15.519 62.546 1.00 18.54 102 LYS A C 1
ATOM 757 O O . LYS A 1 102 ? 2.834 -15.231 61.507 1.00 17.96 102 LYS A O 1
ATOM 763 N N . ASP A 1 103 ? 4.548 -16.250 62.556 1.00 18.07 103 ASP A N 1
ATOM 764 C CA . ASP A 1 103 ? 5.116 -16.788 61.318 1.00 17.80 103 ASP A CA 1
ATOM 765 C C . ASP A 1 103 ? 5.045 -18.315 61.295 1.00 18.03 103 ASP A C 1
ATOM 766 O O . ASP A 1 103 ? 5.331 -18.965 62.309 1.00 18.46 103 ASP A O 1
ATOM 771 N N . ILE A 1 104 ? 4.663 -18.882 60.150 1.00 17.28 104 ILE A N 1
ATOM 772 C CA . ILE A 1 104 ? 4.690 -20.331 59.929 1.00 16.97 104 ILE A CA 1
ATOM 773 C C . ILE A 1 104 ? 5.605 -20.673 58.751 1.00 17.27 104 ILE A C 1
ATOM 774 O O . ILE A 1 104 ? 5.833 -19.843 57.881 1.00 16.86 104 ILE A O 1
ATOM 779 N N . SER A 1 105 ? 6.126 -21.894 58.724 1.00 17.47 105 SER A N 1
ATOM 780 C CA . SER A 1 105 ? 6.899 -22.380 57.588 1.00 17.99 105 SER A CA 1
ATOM 781 C C . SER A 1 105 ? 6.005 -22.544 56.349 1.00 17.81 105 SER A C 1
ATOM 782 O O . SER A 1 105 ? 4.828 -22.885 56.464 1.00 17.62 105 SER A O 1
ATOM 785 N N . PHE A 1 106 ? 6.561 -22.294 55.168 1.00 18.06 106 PHE A N 1
ATOM 786 C CA . PHE A 1 106 ? 5.804 -22.402 53.919 1.00 18.58 106 PHE A CA 1
ATOM 787 C C . PHE A 1 106 ? 5.132 -23.764 53.795 1.00 19.09 106 PHE A C 1
ATOM 788 O O . PHE A 1 106 ? 3.953 -23.856 53.471 1.00 18.82 106 PHE A O 1
ATOM 796 N N . ASN A 1 107 ? 5.883 -24.827 54.058 1.00 20.50 107 ASN A N 1
ATOM 797 C CA . ASN A 1 107 ? 5.319 -26.175 53.937 1.00 22.04 107 ASN A CA 1
ATOM 798 C C . ASN A 1 107 ? 4.250 -26.526 54.970 1.00 22.14 107 ASN A C 1
ATOM 799 O O . ASN A 1 107 ? 3.552 -27.540 54.819 1.00 22.93 107 ASN A O 1
ATOM 804 N N . ASP A 1 108 ? 4.115 -25.694 56.005 1.00 21.78 108 ASP A N 1
ATOM 805 C CA . ASP A 1 108 ? 3.089 -25.880 57.034 1.00 21.71 108 ASP A CA 1
ATOM 806 C C . ASP A 1 108 ? 1.832 -25.052 56.763 1.00 20.98 108 ASP A C 1
ATOM 807 O O . ASP A 1 108 ? 1.043 -24.811 57.676 1.00 21.24 108 ASP A O 1
ATOM 812 N N . PHE A 1 109 ? 1.640 -24.617 55.519 1.00 19.78 109 PHE A N 1
ATOM 813 C CA . PHE A 1 109 ? 0.490 -23.769 55.198 1.00 19.39 109 PHE A CA 1
ATOM 814 C C . PHE A 1 109 ? -0.836 -24.463 55.541 1.00 19.17 109 PHE A C 1
ATOM 815 O O . PHE A 1 109 ? -1.793 -23.806 55.949 1.00 18.89 109 PHE A O 1
ATOM 823 N N . PRO A 1 110 ? -0.887 -25.802 55.421 1.00 19.00 110 PRO A N 1
ATOM 824 C CA . PRO A 1 110 ? -2.171 -26.430 55.751 1.00 19.19 110 PRO A CA 1
ATOM 825 C C . PRO A 1 110 ? -2.466 -26.436 57.249 1.00 19.44 110 PRO A C 1
ATOM 826 O O . PRO A 1 110 ? -3.615 -26.649 57.646 1.00 19.63 110 PRO A O 1
ATOM 830 N N . SER A 1 111 ? -1.446 -26.197 58.074 1.00 19.66 111 SER A N 1
ATOM 831 C CA . SER A 1 111 ? -1.616 -26.249 59.531 1.00 19.87 111 SER A CA 1
ATOM 832 C C . SER A 1 111 ? -2.646 -25.257 60.066 1.00 19.94 111 SER A C 1
ATOM 833 O O . SER A 1 111 ? -3.147 -25.427 61.188 1.00 20.30 111 SER A O 1
ATOM 836 N N . LEU A 1 112 ? -2.979 -24.240 59.272 1.00 18.64 112 LEU A N 1
ATOM 837 C CA . LEU A 1 112 ? -3.903 -23.196 59.707 1.00 18.31 112 LEU A CA 1
ATOM 838 C C . LEU A 1 112 ? -5.341 -23.525 59.337 1.00 17.93 112 LEU A C 1
ATOM 839 O O . LEU A 1 112 ? -6.269 -22.787 59.673 1.00 18.07 112 LEU A O 1
ATOM 844 N N . LEU A 1 113 ? -5.517 -24.646 58.649 1.00 17.18 113 LEU A N 1
ATOM 845 C CA . LEU A 1 113 ? -6.842 -25.103 58.236 1.00 16.27 113 LEU A CA 1
ATOM 846 C C . LEU A 1 113 ? -7.460 -26.002 59.307 1.00 16.08 113 LEU A C 1
ATOM 847 O O . LEU A 1 113 ? -6.754 -26.512 60.171 1.00 15.77 113 LEU A O 1
ATOM 852 N N . SER A 1 114 ? -8.774 -26.197 59.231 1.00 15.75 114 SER A N 1
ATOM 853 C CA . SER A 1 114 ? -9.453 -27.217 60.038 1.00 15.47 114 SER A CA 1
ATOM 854 C C . SER A 1 114 ? -8.847 -28.595 59.767 1.00 15.69 114 SER A C 1
ATOM 855 O O . SER A 1 114 ? -8.189 -28.803 58.744 1.00 15.39 114 SER A O 1
ATOM 858 N N . TYR A 1 115 ? -9.066 -29.546 60.670 1.00 15.23 115 TYR A N 1
ATOM 859 C CA . TYR A 1 115 ? -8.550 -30.894 60.456 1.00 15.49 115 TYR A CA 1
ATOM 860 C C . TYR A 1 115 ? -9.064 -31.465 59.136 1.00 15.03 115 TYR A C 1
ATOM 861 O O . TYR A 1 115 ? -8.305 -32.036 58.353 1.00 14.97 115 TYR A O 1
ATOM 870 N N . LYS A 1 116 ? -10.364 -31.319 58.905 1.00 14.84 116 LYS A N 1
ATOM 871 C CA . LYS A 1 116 ? -11.002 -31.771 57.662 1.00 15.59 116 LYS A CA 1
ATOM 872 C C . LYS A 1 116 ? -10.269 -31.218 56.433 1.00 15.11 116 LYS A C 1
ATOM 873 O O . LYS A 1 116 ? -9.882 -31.964 55.528 1.00 14.63 116 LYS A O 1
ATOM 879 N N . ASP A 1 117 ? -10.056 -29.909 56.421 1.00 14.83 117 ASP A N 1
ATOM 880 C CA . ASP A 1 117 ? -9.411 -29.254 55.276 1.00 15.33 117 ASP A CA 1
ATOM 881 C C . ASP A 1 117 ? -7.945 -29.635 55.144 1.00 15.19 117 ASP A C 1
ATOM 882 O O . ASP A 1 117 ? -7.439 -29.806 54.038 1.00 14.89 117 ASP A O 1
ATOM 887 N N . ARG A 1 118 ? -7.268 -29.772 56.275 1.00 14.93 118 ARG A N 1
ATOM 888 C CA . ARG A 1 118 ? -5.875 -30.202 56.285 1.00 15.35 118 ARG A CA 1
ATOM 889 C C . ARG A 1 118 ? -5.721 -31.586 55.668 1.00 14.63 118 ARG A C 1
ATOM 890 O O . ARG A 1 118 ? -4.813 -31.821 54.880 1.00 13.98 118 ARG A O 1
ATOM 906 N N . LYS A 1 120 ? -7.789 -33.011 53.598 1.00 13.55 120 LYS A N 1
ATOM 907 C CA . LYS A 1 120 ? -8.089 -32.937 52.171 1.00 13.33 120 LYS A CA 1
ATOM 908 C C . LYS A 1 120 ? -6.832 -32.485 51.424 1.00 13.20 120 LYS A C 1
ATOM 909 O O . LYS A 1 120 ? -6.451 -33.082 50.414 1.00 12.94 120 LYS A O 1
ATOM 915 N N . ILE A 1 121 ? -6.171 -31.457 51.939 1.00 12.75 121 ILE A N 1
ATOM 916 C CA . ILE A 1 121 ? -4.956 -30.967 51.283 1.00 13.33 121 ILE A CA 1
ATOM 917 C C . ILE A 1 121 ? -3.873 -32.049 51.258 1.00 12.57 121 ILE A C 1
ATOM 918 O O . ILE A 1 121 ? -3.188 -32.225 50.250 1.00 12.49 121 ILE A O 1
ATOM 923 N N . ALA A 1 122 ? -3.710 -32.775 52.364 1.00 12.11 122 ALA A N 1
ATOM 924 C CA . ALA A 1 122 ? -2.754 -33.894 52.412 1.00 11.49 122 ALA A CA 1
ATOM 925 C C . ALA A 1 122 ? -2.983 -34.874 51.268 1.00 11.24 122 ALA A C 1
ATOM 926 O O . ALA A 1 122 ? -2.024 -35.314 50.633 1.00 11.16 122 ALA A O 1
ATOM 928 N N . LEU A 1 123 ? -4.240 -35.240 51.017 1.00 11.27 123 LEU A N 1
ATOM 929 C CA . LEU A 1 123 ? -4.515 -36.188 49.929 1.00 11.54 123 LEU A CA 1
ATOM 930 C C . LEU A 1 123 ? -4.332 -35.574 48.550 1.00 11.08 123 LEU A C 1
ATOM 931 O O . LEU A 1 123 ? -3.819 -36.224 47.639 1.00 11.51 123 LEU A O 1
ATOM 936 N N . LEU A 1 124 ? -4.732 -34.324 48.400 1.00 11.11 124 LEU A N 1
ATOM 937 C CA . LEU A 1 124 ? -4.497 -33.619 47.131 1.00 11.51 124 LEU A CA 1
ATOM 938 C C . LEU A 1 124 ? -2.996 -33.517 46.832 1.00 11.60 124 LEU A C 1
ATOM 939 O O . LEU A 1 124 ? -2.584 -33.561 45.692 1.00 10.99 124 LEU A O 1
ATOM 944 N N . ILE A 1 125 ? -2.178 -33.366 47.868 1.00 11.04 125 ILE A N 1
ATOM 945 C CA . ILE A 1 125 ? -0.732 -33.325 47.675 1.00 11.86 125 ILE A CA 1
ATOM 946 C C . ILE A 1 125 ? -0.210 -34.590 46.982 1.00 11.69 125 ILE A C 1
ATOM 947 O O . ILE A 1 125 ? 0.771 -34.551 46.224 1.00 11.38 125 ILE A O 1
ATOM 952 N N . VAL A 1 126 ? -0.900 -35.702 47.217 1.00 11.86 126 VAL A N 1
ATOM 953 C CA . VAL A 1 126 ? -0.584 -36.968 46.565 1.00 11.99 126 VAL A CA 1
ATOM 954 C C . VAL A 1 126 ? -1.254 -37.050 45.187 1.00 11.83 126 VAL A C 1
ATOM 955 O O . VAL A 1 126 ? -0.597 -37.302 44.168 1.00 11.77 126 VAL A O 1
ATOM 959 N N . SER A 1 127 ? -2.559 -36.830 45.152 1.00 11.67 127 SER A N 1
ATOM 960 C CA . SER A 1 127 ? -3.320 -37.072 43.912 1.00 12.17 127 SER A CA 1
ATOM 961 C C . SER A 1 127 ? -2.983 -36.130 42.751 1.00 11.37 127 SER A C 1
ATOM 962 O O . SER A 1 127 ? -3.022 -36.530 41.578 1.00 11.53 127 SER A O 1
ATOM 965 N N . THR A 1 128 ? -2.649 -34.881 43.057 1.00 10.51 128 THR A N 1
ATOM 966 C CA . THR A 1 128 ? -2.440 -33.890 41.985 1.00 10.22 128 THR A CA 1
ATOM 967 C C . THR A 1 128 ? -1.131 -34.066 41.215 1.00 10.22 128 THR A C 1
ATOM 968 O O . THR A 1 128 ? -0.958 -33.484 40.147 1.00 10.40 128 THR A O 1
ATOM 972 N N . ARG A 1 129 ? -0.211 -34.860 41.743 1.00 10.12 129 ARG A N 1
ATOM 973 C CA . ARG A 1 129 ? 1.101 -34.995 41.106 1.00 10.49 129 ARG A CA 1
ATOM 974 C C . ARG A 1 129 ? 0.938 -35.521 39.689 1.00 10.40 129 ARG A C 1
ATOM 975 O O . ARG A 1 129 ? 1.481 -34.952 38.725 1.00 10.53 129 ARG A O 1
ATOM 983 N N . LYS A 1 130 ? 0.197 -36.620 39.568 1.00 10.13 130 LYS A N 1
ATOM 984 C CA . LYS A 1 130 ? -0.011 -37.266 38.271 1.00 10.60 130 LYS A CA 1
ATOM 985 C C . LYS A 1 130 ? -1.416 -37.046 37.691 1.00 10.55 130 LYS A C 1
ATOM 986 O O . LYS A 1 130 ? -1.647 -37.309 36.511 1.00 11.00 130 LYS A O 1
ATOM 992 N N . ASN A 1 131 ? -2.345 -36.578 38.519 1.00 10.63 131 ASN A N 1
ATOM 993 C CA . ASN A 1 131 ? -3.691 -36.209 38.073 1.00 10.55 131 ASN A CA 1
ATOM 994 C C . ASN A 1 131 ? -3.875 -34.706 38.230 1.00 11.26 131 ASN A C 1
ATOM 995 O O . ASN A 1 131 ? -4.486 -34.243 39.194 1.00 10.93 131 ASN A O 1
ATOM 1000 N N . ARG A 1 132 ? -3.317 -33.954 37.283 1.00 11.51 132 ARG A N 1
ATOM 1001 C CA . ARG A 1 132 ? -3.183 -32.507 37.421 1.00 12.49 132 ARG A CA 1
ATOM 1002 C C . ARG A 1 132 ? -4.462 -31.738 37.156 1.00 12.25 132 ARG A C 1
ATOM 1003 O O . ARG A 1 132 ? -5.032 -31.843 36.067 1.00 12.76 132 ARG A O 1
ATOM 1011 N N . PRO A 1 133 ? -4.908 -30.936 38.135 1.00 11.90 133 PRO A N 1
ATOM 1012 C CA . PRO A 1 133 ? -6.021 -30.019 37.886 1.00 12.23 133 PRO A CA 1
ATOM 1013 C C . PRO A 1 133 ? -5.731 -29.171 36.654 1.00 11.98 133 PRO A C 1
ATOM 1014 O O . PRO A 1 133 ? -4.583 -28.811 36.421 1.00 10.90 133 PRO A O 1
ATOM 1018 N N . SER A 1 134 ? -6.767 -28.832 35.889 1.00 12.55 134 SER A N 1
ATOM 1019 C CA . SER A 1 134 ? -6.590 -28.052 34.667 1.00 13.61 134 SER A CA 1
ATOM 1020 C C . SER A 1 134 ? -7.885 -27.346 34.292 1.00 14.06 134 SER A C 1
ATOM 1021 O O . SER A 1 134 ? -8.965 -27.802 34.665 1.00 14.17 134 SER A O 1
ATOM 1024 N N . GLY A 1 135 ? -7.770 -26.230 33.567 1.00 14.19 135 GLY A N 1
ATOM 1025 C CA . GLY A 1 135 ? -8.935 -25.618 32.902 1.00 15.36 135 GLY A CA 1
ATOM 1026 C C . GLY A 1 135 ? -9.627 -24.486 33.640 1.00 15.51 135 GLY A C 1
ATOM 1027 O O . GLY A 1 135 ? -10.725 -24.070 33.263 1.00 16.16 135 GLY A O 1
ATOM 1028 N N . SER A 1 136 ? -8.998 -23.992 34.701 1.00 14.90 136 SER A N 1
ATOM 1029 C CA . SER A 1 136 ? -9.505 -22.839 35.447 1.00 14.37 136 SER A CA 1
ATOM 1030 C C . SER A 1 136 ? -8.331 -22.104 36.063 1.00 13.78 136 SER A C 1
ATOM 1031 O O . SER A 1 136 ? -7.206 -22.582 36.000 1.00 13.05 136 SER A O 1
ATOM 1034 N N . SER A 1 137 ? -8.591 -20.948 36.667 1.00 12.45 137 SER A N 1
ATOM 1035 C CA . SER A 1 137 ? -7.534 -20.261 37.387 1.00 12.05 137 SER A CA 1
ATOM 1036 C C . SER A 1 137 ? -7.257 -21.020 38.676 1.00 11.32 137 SER A C 1
ATOM 1037 O O . SER A 1 137 ? -8.079 -21.821 39.137 1.00 10.37 137 SER A O 1
ATOM 1040 N N . LEU A 1 138 ? -6.100 -20.746 39.264 1.00 10.69 138 LEU A N 1
ATOM 1041 C CA . LEU A 1 138 ? -5.739 -21.336 40.538 1.00 10.60 138 LEU A CA 1
ATOM 1042 C C . LEU A 1 138 ? -6.796 -20.992 41.572 1.00 10.62 138 LEU A C 1
ATOM 1043 O O . LEU A 1 138 ? -7.205 -21.844 42.357 1.00 10.77 138 LEU A O 1
ATOM 1048 N N . GLN A 1 139 ? -7.223 -19.732 41.596 1.00 11.10 139 GLN A N 1
ATOM 1049 C CA . GLN A 1 139 ? -8.187 -19.299 42.608 1.00 12.16 139 GLN A CA 1
ATOM 1050 C C . GLN A 1 139 ? -9.474 -20.099 42.482 1.00 11.87 139 GLN A C 1
ATOM 1051 O O . GLN A 1 139 ? -10.039 -20.560 43.482 1.00 12.24 139 GLN A O 1
ATOM 1057 N N . ALA A 1 140 ? -9.936 -20.263 41.245 1.00 12.29 140 ALA A N 1
ATOM 1058 C CA . ALA A 1 140 ? -11.174 -20.984 40.999 1.00 12.40 140 ALA A CA 1
ATOM 1059 C C . ALA A 1 140 ? -11.032 -22.422 41.473 1.00 12.00 140 ALA A C 1
ATOM 1060 O O . ALA A 1 140 ? -11.945 -22.955 42.101 1.00 13.02 140 ALA A O 1
ATOM 1062 N N . TRP A 1 141 ? -9.903 -23.058 41.160 1.00 11.70 141 TRP A N 1
ATOM 1063 C CA . TRP A 1 141 ? -9.674 -24.439 41.613 1.00 11.37 141 TRP A CA 1
ATOM 1064 C C . TRP A 1 141 ? -9.631 -24.559 43.148 1.00 11.92 141 TRP A C 1
ATOM 1065 O O . TRP A 1 141 ? -10.294 -25.418 43.733 1.00 11.88 141 TRP A O 1
ATOM 1076 N N . ILE A 1 142 ? -8.870 -23.691 43.809 1.00 11.80 142 ILE A N 1
ATOM 1077 C CA . ILE A 1 142 ? -8.795 -23.746 45.254 1.00 12.53 142 ILE A CA 1
ATOM 1078 C C . ILE A 1 142 ? -10.202 -23.678 45.841 1.00 13.54 142 ILE A C 1
ATOM 1079 O O . ILE A 1 142 ? -10.563 -24.491 46.694 1.00 14.13 142 ILE A O 1
ATOM 1084 N N . LYS A 1 143 ? -10.990 -22.728 45.354 1.00 14.08 143 LYS A N 1
ATOM 1085 C CA . LYS A 1 143 ? -12.347 -22.498 45.865 1.00 15.81 143 LYS A CA 1
ATOM 1086 C C . LYS A 1 143 ? -13.242 -23.726 45.694 1.00 16.34 143 LYS A C 1
ATOM 1087 O O . LYS A 1 143 ? -14.158 -23.965 46.496 1.00 16.78 143 LYS A O 1
ATOM 1093 N N . SER A 1 144 ? -12.973 -24.507 44.655 1.00 16.29 144 SER A N 1
ATOM 1094 C CA . SER A 1 144 ? -13.744 -25.725 44.404 1.00 16.33 144 SER A CA 1
ATOM 1095 C C . SER A 1 144 ? -13.375 -26.819 45.416 1.00 16.40 144 SER A C 1
ATOM 1096 O O . SER A 1 144 ? -14.122 -27.788 45.598 1.00 16.74 144 SER A O 1
ATOM 1099 N N . GLN A 1 145 ? -12.229 -26.654 46.083 1.00 16.18 145 GLN A N 1
ATOM 1100 C CA . GLN A 1 145 ? -11.694 -27.678 46.992 1.00 16.17 145 GLN A CA 1
ATOM 1101 C C . GLN A 1 145 ? -11.906 -27.375 48.482 1.00 16.67 145 GLN A C 1
ATOM 1102 O O . GLN A 1 145 ? -12.272 -28.265 49.264 1.00 16.55 145 GLN A O 1
ATOM 1108 N N . VAL A 1 146 ? -11.640 -26.129 48.865 1.00 17.33 146 VAL A N 1
ATOM 1109 C CA . VAL A 1 146 ? -11.684 -25.685 50.259 1.00 18.49 146 VAL A CA 1
ATOM 1110 C C . VAL A 1 146 ? -12.258 -24.260 50.321 1.00 18.92 146 VAL A C 1
ATOM 1111 O O . VAL A 1 146 ? -11.847 -23.394 49.540 1.00 19.02 146 VAL A O 1
ATOM 1115 N N . SER A 1 147 ? -13.200 -24.018 51.235 1.00 19.12 147 SER A N 1
ATOM 1116 C CA . SER A 1 147 ? -13.860 -22.703 51.331 1.00 19.63 147 SER A CA 1
ATOM 1117 C C . SER A 1 147 ? -13.086 -21.680 52.183 1.00 18.84 147 SER A C 1
ATOM 1118 O O . SER A 1 147 ? -13.262 -20.474 52.024 1.00 18.99 147 SER A O 1
ATOM 1121 N N . ASP A 1 148 ? -12.219 -22.163 53.064 1.00 18.22 148 ASP A N 1
ATOM 1122 C CA . ASP A 1 148 ? -11.408 -21.288 53.921 1.00 17.47 148 ASP A CA 1
ATOM 1123 C C . ASP A 1 148 ? -10.639 -20.233 53.108 1.00 17.66 148 ASP A C 1
ATOM 1124 O O . ASP A 1 148 ? -9.801 -20.561 52.265 1.00 16.88 148 ASP A O 1
ATOM 1129 N N . GLU A 1 149 ? -10.928 -18.962 53.376 1.00 16.99 149 GLU A N 1
ATOM 1130 C CA . GLU A 1 149 ? -10.280 -17.866 52.668 1.00 17.34 149 GLU A CA 1
ATOM 1131 C C . GLU A 1 149 ? -8.751 -17.845 52.822 1.00 16.26 149 GLU A C 1
ATOM 1132 O O . GLU A 1 149 ? -8.062 -17.246 51.990 1.00 15.99 149 GLU A O 1
ATOM 1138 N N . TRP A 1 150 ? -8.227 -18.476 53.874 1.00 14.32 150 TRP A N 1
ATOM 1139 C CA . TRP A 1 150 ? -6.772 -18.574 54.079 1.00 13.88 150 TRP A CA 1
ATOM 1140 C C . TRP A 1 150 ? -6.035 -19.040 52.827 1.00 12.98 150 TRP A C 1
ATOM 1141 O O . TRP A 1 150 ? -5.001 -18.484 52.456 1.00 12.01 150 TRP A O 1
ATOM 1152 N N . LEU A 1 151 ? -6.557 -20.066 52.168 1.00 12.46 151 LEU A N 1
ATOM 1153 C CA . LEU A 1 151 ? -5.843 -20.580 51.014 1.00 11.86 151 LEU A CA 1
ATOM 1154 C C . LEU A 1 151 ? -5.789 -19.563 49.870 1.00 12.18 151 LEU A C 1
ATOM 1155 O O . LEU A 1 151 ? -4.808 -19.547 49.120 1.00 12.12 151 LEU A O 1
ATOM 1160 N N . ILE A 1 152 ? -6.820 -18.727 49.729 1.00 11.80 152 ILE A N 1
ATOM 1161 C CA . ILE A 1 152 ? -6.815 -17.691 48.677 1.00 12.13 152 ILE A CA 1
ATOM 1162 C C . ILE A 1 152 ? -5.830 -16.571 49.016 1.00 11.59 152 ILE A C 1
ATOM 1163 O O . ILE A 1 152 ? -5.082 -16.113 48.149 1.00 11.51 152 ILE A O 1
ATOM 1168 N N . LYS A 1 153 ? -5.812 -16.145 50.277 1.00 10.70 153 LYS A N 1
ATOM 1169 C CA . LYS A 1 153 ? -4.821 -15.145 50.705 1.00 10.73 153 LYS A CA 1
ATOM 1170 C C . LYS A 1 153 ? -3.404 -15.672 50.482 1.00 10.20 153 LYS A C 1
ATOM 1171 O O . LYS A 1 153 ? -2.528 -14.952 49.981 1.00 9.31 153 LYS A O 1
ATOM 1177 N N . PHE A 1 154 ? -3.182 -16.925 50.872 1.00 9.68 154 PHE A N 1
ATOM 1178 C CA . PHE A 1 154 ? -1.873 -17.558 50.743 1.00 9.99 154 PHE A CA 1
ATOM 1179 C C . PHE A 1 154 ? -1.510 -17.664 49.266 1.00 9.71 154 PHE A C 1
ATOM 1180 O O . PHE A 1 154 ? -0.416 -17.284 48.864 1.00 9.44 154 PHE A O 1
ATOM 1188 N N . ALA A 1 155 ? -2.447 -18.156 48.456 1.00 9.20 155 ALA A N 1
ATOM 1189 C CA . ALA A 1 155 ? -2.213 -18.284 47.005 1.00 9.33 155 ALA A CA 1
ATOM 1190 C C . ALA A 1 155 ? -1.896 -16.940 46.358 1.00 9.48 155 ALA A C 1
ATOM 1191 O O . ALA A 1 155 ? -0.989 -16.843 45.521 1.00 9.67 155 ALA A O 1
ATOM 1193 N N . ASP A 1 156 ? -2.638 -15.899 46.731 1.00 9.26 156 ASP A N 1
ATOM 1194 C CA . ASP A 1 156 ? -2.377 -14.571 46.157 1.00 9.77 156 ASP A CA 1
ATOM 1195 C C . ASP A 1 156 ? -0.989 -14.070 46.537 1.00 9.87 156 ASP A C 1
ATOM 1196 O O . ASP A 1 156 ? -0.322 -13.402 45.752 1.00 9.67 156 ASP A O 1
ATOM 1201 N N . SER A 1 157 ? -0.560 -14.362 47.761 1.00 9.56 157 SER A N 1
ATOM 1202 C CA . SER A 1 157 ? 0.776 -13.965 48.191 1.00 9.88 157 SER A CA 1
ATOM 1203 C C . SER A 1 157 ? 1.847 -14.721 47.395 1.00 9.74 157 SER A C 1
ATOM 1204 O O . SER A 1 157 ? 2.797 -14.129 46.866 1.00 9.40 157 SER A O 1
ATOM 1207 N N . PHE A 1 158 ? 1.688 -16.032 47.289 1.00 9.20 158 PHE A N 1
ATOM 1208 C CA . PHE A 1 158 ? 2.618 -16.814 46.500 1.00 10.42 158 PHE A CA 1
ATOM 1209 C C . PHE A 1 158 ? 2.669 -16.338 45.049 1.00 9.99 158 PHE A C 1
ATOM 1210 O O . PHE A 1 158 ? 3.751 -16.152 44.497 1.00 10.37 158 PHE A O 1
ATOM 1218 N N . CYS A 1 159 ? 1.501 -16.169 44.431 1.00 9.04 159 CYS A N 1
ATOM 1219 C CA . CYS A 1 159 ? 1.423 -15.760 43.019 1.00 9.41 159 CYS A CA 1
ATOM 1220 C C . CYS A 1 159 ? 1.952 -14.344 42.776 1.00 8.78 159 CYS A C 1
ATOM 1221 O O . CYS A 1 159 ? 2.587 -14.064 41.743 1.00 8.38 159 CYS A O 1
ATOM 1224 N N . GLY A 1 160 ? 1.685 -13.455 43.722 1.00 8.93 160 GLY A N 1
ATOM 1225 C CA . GLY A 1 160 ? 2.183 -12.084 43.656 1.00 9.29 160 GLY A CA 1
ATOM 1226 C C . GLY A 1 160 ? 3.696 -12.010 43.748 1.00 10.02 160 GLY A C 1
ATOM 1227 O O . GLY A 1 160 ? 4.341 -11.370 42.914 1.00 9.58 160 GLY A O 1
ATOM 1228 N N . TRP A 1 161 ? 4.270 -12.682 44.747 1.00 10.09 161 TRP A N 1
ATOM 1229 C CA . TRP A 1 161 ? 5.721 -12.731 44.901 1.00 9.95 161 TRP A CA 1
ATOM 1230 C C . TRP A 1 161 ? 6.428 -13.459 43.752 1.00 10.28 161 TRP A C 1
ATOM 1231 O O . TRP A 1 161 ? 7.341 -12.909 43.128 1.00 10.58 161 TRP A O 1
ATOM 1242 N N . ALA A 1 162 ? 5.993 -14.686 43.467 1.00 9.85 162 ALA A N 1
ATOM 1243 C CA . ALA A 1 162 ? 6.698 -15.554 42.524 1.00 10.03 162 ALA A CA 1
ATOM 1244 C C . ALA A 1 162 ? 6.503 -15.151 41.065 1.00 10.35 162 ALA A C 1
ATOM 1245 O O . ALA A 1 162 ? 7.442 -15.251 40.273 1.00 11.56 162 ALA A O 1
ATOM 1247 N N . LEU A 1 163 ? 5.291 -14.710 40.722 1.00 10.39 163 LEU A N 1
ATOM 1248 C CA . LEU A 1 163 ? 4.884 -14.510 39.322 1.00 10.73 163 LEU A CA 1
ATOM 1249 C C . LEU A 1 163 ? 4.429 -13.080 38.998 1.00 11.08 163 LEU A C 1
ATOM 1250 O O . LEU A 1 163 ? 4.233 -12.735 37.826 1.00 10.88 163 LEU A O 1
ATOM 1255 N N . SER A 1 164 ? 4.265 -12.260 40.024 1.00 11.26 164 SER A N 1
ATOM 1256 C CA . SER A 1 164 ? 3.671 -10.928 39.874 1.00 11.94 164 SER A CA 1
ATOM 1257 C C . SER A 1 164 ? 2.294 -11.015 39.188 1.00 12.02 164 SER A C 1
ATOM 1258 O O . SER A 1 164 ? 1.994 -10.279 38.238 1.00 12.56 164 SER A O 1
ATOM 1261 N N . LEU A 1 165 ? 1.458 -11.922 39.690 1.00 11.28 165 LEU A N 1
ATOM 1262 C CA . LEU A 1 165 ? 0.094 -12.117 39.192 1.00 11.68 165 LEU A CA 1
ATOM 1263 C C . LEU A 1 165 ? -0.847 -12.384 40.364 1.00 11.66 165 LEU A C 1
ATOM 1264 O O . LEU A 1 165 ? -0.397 -12.756 41.440 1.00 11.83 165 LEU A O 1
ATOM 1269 N N . LYS A 1 166 ? -2.151 -12.231 40.146 1.00 11.75 166 LYS A N 1
ATOM 1270 C CA . LYS A 1 166 ? -3.118 -12.681 41.149 1.00 12.62 166 LYS A CA 1
ATOM 1271 C C . LYS A 1 166 ? -3.473 -14.138 40.889 1.00 12.23 166 LYS A C 1
ATOM 1272 O O . LYS A 1 166 ? -3.370 -14.607 39.768 1.00 11.97 166 LYS A O 1
ATOM 1278 N N . SER A 1 167 ? -3.926 -14.853 41.913 1.00 12.43 167 SER A N 1
ATOM 1279 C CA . SER A 1 167 ? -4.229 -16.271 41.722 1.00 12.70 167 SER A CA 1
ATOM 1280 C C . SER A 1 167 ? -5.400 -16.498 40.766 1.00 12.99 167 SER A C 1
ATOM 1281 O O . SER A 1 167 ? -5.568 -17.602 40.230 1.00 12.68 167 SER A O 1
ATOM 1284 N N . ASP A 1 168 ? -6.213 -15.471 40.543 1.00 13.62 168 ASP A N 1
ATOM 1285 C CA . ASP A 1 168 ? -7.311 -15.619 39.586 1.00 14.71 168 ASP A CA 1
ATOM 1286 C C . ASP A 1 168 ? -6.846 -15.332 38.151 1.00 15.04 168 ASP A C 1
ATOM 1287 O O . ASP A 1 168 ? -7.653 -15.327 37.225 1.00 14.83 168 ASP A O 1
ATOM 1292 N N . GLU A 1 169 ? -5.539 -15.111 37.983 1.00 15.18 169 GLU A N 1
ATOM 1293 C CA . GLU A 1 169 ? -4.962 -14.726 36.694 1.00 16.06 169 GLU A CA 1
ATOM 1294 C C . GLU A 1 169 ? -3.924 -15.723 36.208 1.00 15.91 169 GLU A C 1
ATOM 1295 O O . GLU A 1 169 ? -3.212 -15.449 35.236 1.00 16.27 169 GLU A O 1
ATOM 1301 N N . VAL A 1 170 ? -3.778 -16.839 36.911 1.00 14.59 170 VAL A N 1
ATOM 1302 C CA . VAL A 1 170 ? -2.823 -17.853 36.486 1.00 13.76 170 VAL A CA 1
ATOM 1303 C C . VAL A 1 170 ? -3.540 -19.187 36.355 1.00 12.68 170 VAL A C 1
ATOM 1304 O O . VAL A 1 170 ? -4.290 -19.589 37.253 1.00 11.57 170 VAL A O 1
ATOM 1308 N N . PRO A 1 171 ? -3.309 -19.884 35.235 1.00 12.15 171 PRO A N 1
ATOM 1309 C CA . PRO A 1 171 ? -3.964 -21.174 35.039 1.00 11.95 171 PRO A CA 1
ATOM 1310 C C . PRO A 1 171 ? -3.501 -22.169 36.104 1.00 11.46 171 PRO A C 1
ATOM 1311 O O . PRO A 1 171 ? -2.313 -22.221 36.421 1.00 11.22 171 PRO A O 1
ATOM 1315 N N . VAL A 1 172 ? -4.436 -22.945 36.644 1.00 10.96 172 VAL A N 1
ATOM 1316 C CA . VAL A 1 172 ? -4.118 -23.883 37.716 1.00 10.67 172 VAL A CA 1
ATOM 1317 C C . VAL A 1 172 ? -3.064 -24.880 37.253 1.00 10.88 172 VAL A C 1
ATOM 1318 O O . VAL A 1 172 ? -2.162 -25.237 38.015 1.00 10.58 172 VAL A O 1
ATOM 1322 N N . GLU A 1 173 ? -3.148 -25.320 35.996 1.00 11.03 173 GLU A N 1
ATOM 1323 C CA . GLU A 1 173 ? -2.159 -26.281 35.498 1.00 11.32 173 GLU A CA 1
ATOM 1324 C C . GLU A 1 173 ? -0.727 -25.722 35.488 1.00 11.28 173 GLU A C 1
ATOM 1325 O O . GLU A 1 173 ? 0.237 -26.472 35.645 1.00 11.10 173 GLU A O 1
ATOM 1331 N N . GLU A 1 174 ? -0.579 -24.417 35.286 1.00 10.78 174 GLU A N 1
ATOM 1332 C CA . GLU A 1 174 ? 0.749 -23.808 35.327 1.00 11.44 174 GLU A CA 1
ATOM 1333 C C . GLU A 1 174 ? 1.292 -23.921 36.746 1.00 11.05 174 GLU A C 1
ATOM 1334 O O . GLU A 1 174 ? 2.474 -24.211 36.951 1.00 10.62 174 GLU A O 1
ATOM 1340 N N . VAL A 1 175 ? 0.426 -23.661 37.727 1.00 10.17 175 VAL A N 1
ATOM 1341 C CA . VAL A 1 175 ? 0.844 -23.682 39.117 1.00 9.58 175 VAL A CA 1
ATOM 1342 C C . VAL A 1 175 ? 1.261 -25.081 39.524 1.00 9.79 175 VAL A C 1
ATOM 1343 O O . VAL A 1 175 ? 2.239 -25.266 40.253 1.00 9.67 175 VAL A O 1
ATOM 1347 N N . PHE A 1 176 ? 0.535 -26.089 39.055 1.00 9.49 176 PHE A N 1
ATOM 1348 C CA . PHE A 1 176 ? 0.952 -27.456 39.390 1.00 9.50 176 PHE A CA 1
ATOM 1349 C C . PHE A 1 176 ? 2.260 -27.908 38.710 1.00 9.52 176 PHE A C 1
ATOM 1350 O O . PHE A 1 176 ? 3.002 -28.691 39.287 1.00 9.95 176 PHE A O 1
ATOM 1358 N N . GLU A 1 177 ? 2.558 -27.393 37.514 1.00 9.58 177 GLU A N 1
ATOM 1359 C CA . GLU A 1 177 ? 3.885 -27.610 36.901 1.00 9.73 177 GLU A CA 1
ATOM 1360 C C . GLU A 1 177 ? 4.990 -26.928 37.718 1.00 9.93 177 GLU A C 1
ATOM 1361 O O . GLU A 1 177 ? 6.060 -27.501 37.933 1.00 9.92 177 GLU A O 1
ATOM 1367 N N . ILE A 1 178 ? 4.722 -25.710 38.188 1.00 9.71 178 ILE A N 1
ATOM 1368 C CA . ILE A 1 178 ? 5.649 -25.008 39.066 1.00 10.12 178 ILE A CA 1
ATOM 1369 C C . ILE A 1 178 ? 5.901 -25.840 40.328 1.00 10.11 178 ILE A C 1
ATOM 1370 O O . ILE A 1 178 ? 7.045 -25.998 40.788 1.00 10.21 178 ILE A O 1
ATOM 1375 N N . ILE A 1 179 ? 4.826 -26.381 40.891 1.00 9.56 179 ILE A N 1
ATOM 1376 C CA . ILE A 1 179 ? 4.949 -27.211 42.073 1.00 9.40 179 ILE A CA 1
ATOM 1377 C C . ILE A 1 179 ? 5.792 -28.449 41.771 1.00 9.95 179 ILE A C 1
ATOM 1378 O O . ILE A 1 179 ? 6.620 -28.856 42.583 1.00 9.99 179 ILE A O 1
ATOM 1383 N N . GLU A 1 180 ? 5.580 -29.059 40.609 1.00 10.06 180 GLU A N 1
ATOM 1384 C CA . GLU A 1 180 ? 6.350 -30.243 40.248 1.00 11.13 180 GLU A CA 1
ATOM 1385 C C . GLU A 1 180 ? 7.829 -29.879 40.176 1.00 11.26 180 GLU A C 1
ATOM 1386 O O . GLU A 1 180 ? 8.692 -30.676 40.533 1.00 11.71 180 GLU A O 1
ATOM 1392 N N . ASN A 1 181 ? 8.129 -28.676 39.702 1.00 11.62 181 ASN A N 1
ATOM 1393 C CA . ASN A 1 181 ? 9.526 -28.230 39.667 1.00 12.32 181 ASN A CA 1
ATOM 1394 C C . ASN A 1 181 ? 10.157 -27.999 41.047 1.00 12.10 181 ASN A C 1
ATOM 1395 O O . ASN A 1 181 ? 11.377 -28.119 41.194 1.00 12.11 181 ASN A O 1
ATOM 1408 N N . TYR A 1 183 ? 9.527 -30.038 43.521 1.00 11.88 183 TYR A N 1
ATOM 1409 C CA . TYR A 1 183 ? 9.940 -31.399 43.857 1.00 12.41 183 TYR A CA 1
ATOM 1410 C C . TYR A 1 183 ? 11.192 -31.818 43.096 1.00 12.66 183 TYR A C 1
ATOM 1411 O O . TYR A 1 183 ? 12.048 -32.516 43.646 1.00 13.17 183 TYR A O 1
ATOM 1420 N N . ARG A 1 184 ? 11.276 -31.432 41.824 1.00 13.15 184 ARG A N 1
ATOM 1421 C CA . ARG A 1 184 ? 12.392 -31.826 40.969 1.00 13.26 184 ARG A CA 1
ATOM 1422 C C . ARG A 1 184 ? 13.696 -31.134 41.347 1.00 13.76 184 ARG A C 1
ATOM 1423 O O . ARG A 1 184 ? 14.762 -31.769 41.344 1.00 13.39 184 ARG A O 1
ATOM 1431 N N . PHE A 1 185 ? 13.610 -29.836 41.652 1.00 12.95 185 PHE A N 1
ATOM 1432 C CA . PHE A 1 185 ? 14.799 -28.983 41.741 1.00 14.42 185 PHE A CA 1
ATOM 1433 C C . PHE A 1 185 ? 15.028 -28.321 43.088 1.00 14.09 185 PHE A C 1
ATOM 1434 O O . PHE A 1 185 ? 16.108 -27.793 43.331 1.00 15.34 185 PHE A O 1
ATOM 1442 N N . GLY A 1 186 ? 14.026 -28.319 43.959 1.00 14.27 186 GLY A N 1
ATOM 1443 C CA . GLY A 1 186 ? 14.201 -27.704 45.272 1.00 14.07 186 GLY A CA 1
ATOM 1444 C C . GLY A 1 186 ? 13.833 -26.231 45.346 1.00 14.29 186 GLY A C 1
ATOM 1445 O O . GLY A 1 186 ? 13.323 -25.640 44.385 1.00 14.28 186 GLY A O 1
ATOM 1446 N N . GLY A 1 187 ? 14.093 -25.652 46.509 1.00 14.19 187 GLY A N 1
ATOM 1447 C CA . GLY A 1 187 ? 13.676 -24.297 46.825 1.00 13.83 187 GLY A CA 1
ATOM 1448 C C . GLY A 1 187 ? 14.658 -23.217 46.405 1.00 13.36 187 GLY A C 1
ATOM 1449 O O . GLY A 1 187 ? 15.613 -23.461 45.660 1.00 13.14 187 GLY A O 1
ATOM 1450 N N . THR A 1 188 ? 14.412 -22.017 46.909 1.00 13.29 188 THR A N 1
ATOM 1451 C CA . THR A 1 188 ? 15.138 -20.842 46.454 1.00 12.46 188 THR A CA 1
ATOM 1452 C C . THR A 1 188 ? 16.599 -20.886 46.881 1.00 12.26 188 THR A C 1
ATOM 1453 O O . THR A 1 188 ? 17.007 -21.693 47.728 1.00 12.10 188 THR A O 1
ATOM 1457 N N . GLY A 1 189 ? 17.387 -20.004 46.283 1.00 11.96 189 GLY A N 1
ATOM 1458 C CA . GLY A 1 189 ? 18.773 -19.838 46.673 1.00 11.92 189 GLY A CA 1
ATOM 1459 C C . GLY A 1 189 ? 19.282 -18.468 46.273 1.00 12.41 189 GLY A C 1
ATOM 1460 O O . GLY A 1 189 ? 18.615 -17.749 45.537 1.00 11.81 189 GLY A O 1
ATOM 1461 N N . ILE A 1 190 ? 20.476 -18.119 46.743 1.00 12.46 190 ILE A N 1
ATOM 1462 C CA . ILE A 1 190 ? 21.048 -16.795 46.490 1.00 12.80 190 ILE A CA 1
ATOM 1463 C C . ILE A 1 190 ? 22.466 -16.905 45.929 1.00 13.39 190 ILE A C 1
ATOM 1464 O O . ILE A 1 190 ? 23.339 -17.532 46.542 1.00 13.71 190 ILE A O 1
ATOM 1469 N N . PRO A 1 191 ? 22.709 -16.298 44.757 1.00 13.33 191 PRO A N 1
ATOM 1470 C CA . PRO A 1 191 ? 24.059 -16.320 44.201 1.00 13.54 191 PRO A CA 1
ATOM 1471 C C . PRO A 1 191 ? 25.010 -15.387 44.968 1.00 13.92 191 PRO A C 1
ATOM 1472 O O . PRO A 1 191 ? 24.648 -14.257 45.297 1.00 13.38 191 PRO A O 1
ATOM 1476 N N . GLU A 1 192 ? 26.231 -15.846 45.227 1.00 14.37 192 GLU A N 1
ATOM 1477 C CA . GLU A 1 192 ? 27.252 -14.962 45.776 1.00 15.59 192 GLU A CA 1
ATOM 1478 C C . GLU A 1 192 ? 27.467 -13.787 44.822 1.00 14.95 192 GLU A C 1
ATOM 1479 O O . GLU A 1 192 ? 27.616 -13.987 43.619 1.00 15.91 192 GLU A O 1
ATOM 1485 N N . GLY A 1 193 ? 27.505 -12.575 45.364 1.00 14.80 193 GLY A N 1
ATOM 1486 C CA . GLY A 1 193 ? 27.675 -11.369 44.569 1.00 14.27 193 GLY A CA 1
ATOM 1487 C C . GLY A 1 193 ? 26.347 -10.827 44.064 1.00 13.90 193 GLY A C 1
ATOM 1488 O O . GLY A 1 193 ? 26.304 -9.830 43.343 1.00 14.59 193 GLY A O 1
ATOM 1489 N N . GLY A 1 194 ? 25.261 -11.500 44.425 1.00 13.19 194 GLY A N 1
ATOM 1490 C CA . GLY A 1 194 ? 23.930 -11.168 43.893 1.00 11.96 194 GLY A CA 1
ATOM 1491 C C . GLY A 1 194 ? 23.802 -11.495 42.411 1.00 11.62 194 GLY A C 1
ATOM 1492 O O . GLY A 1 194 ? 24.582 -12.289 41.863 1.00 10.79 194 GLY A O 1
ATOM 1493 N N . CYS A 1 195 ? 22.819 -10.883 41.756 1.00 10.83 195 CYS A N 1
ATOM 1494 C CA . CYS A 1 195 ? 22.590 -11.105 40.332 1.00 11.93 195 CYS A CA 1
ATOM 1495 C C . CYS A 1 195 ? 23.879 -10.978 39.532 1.00 11.51 195 CYS A C 1
ATOM 1496 O O . CYS A 1 195 ? 24.158 -11.795 38.652 1.00 11.58 195 CYS A O 1
ATOM 1499 N N . LYS A 1 196 ? 24.653 -9.942 39.820 1.00 11.88 196 LYS A N 1
ATOM 1500 C CA . LYS A 1 196 ? 25.871 -9.701 39.043 1.00 12.97 196 LYS A CA 1
ATOM 1501 C C . LYS A 1 196 ? 26.870 -10.873 39.123 1.00 12.88 196 LYS A C 1
ATOM 1502 O O . LYS A 1 196 ? 27.655 -11.078 38.204 1.00 12.94 196 LYS A O 1
ATOM 1508 N N . GLY A 1 197 ? 26.830 -11.648 40.201 1.00 12.39 197 GLY A N 1
ATOM 1509 C CA . GLY A 1 197 ? 27.712 -12.813 40.303 1.00 12.53 197 GLY A CA 1
ATOM 1510 C C . GLY A 1 197 ? 27.498 -13.755 39.135 1.00 12.58 197 GLY A C 1
ATOM 1511 O O . GLY A 1 197 ? 28.455 -14.308 38.572 1.00 12.36 197 GLY A O 1
ATOM 1512 N N . ILE A 1 198 ? 26.232 -13.940 38.764 1.00 11.84 198 ILE A N 1
ATOM 1513 C CA . ILE A 1 198 ? 25.877 -14.823 37.666 1.00 12.09 198 ILE A CA 1
ATOM 1514 C C . ILE A 1 198 ? 26.260 -14.197 36.325 1.00 12.08 198 ILE A C 1
ATOM 1515 O O . ILE A 1 198 ? 26.809 -14.872 35.442 1.00 11.86 198 ILE A O 1
ATOM 1520 N N . ILE A 1 199 ? 25.972 -12.904 36.184 1.00 12.17 199 ILE A N 1
ATOM 1521 C CA . ILE A 1 199 ? 26.317 -12.143 34.986 1.00 12.57 199 ILE A CA 1
ATOM 1522 C C . ILE A 1 199 ? 27.827 -12.204 34.741 1.00 13.04 199 ILE A C 1
ATOM 1523 O O . ILE A 1 199 ? 28.270 -12.528 33.638 1.00 12.84 199 ILE A O 1
ATOM 1528 N N . ASP A 1 200 ? 28.611 -11.919 35.779 1.00 14.09 200 ASP A N 1
ATOM 1529 C CA . ASP A 1 200 ? 30.074 -11.949 35.659 1.00 15.19 200 ASP A CA 1
ATOM 1530 C C . ASP A 1 200 ? 30.577 -13.338 35.233 1.00 14.96 200 ASP A C 1
ATOM 1531 O O . ASP A 1 200 ? 31.459 -13.465 34.369 1.00 15.35 200 ASP A O 1
ATOM 1536 N N . ALA A 1 201 ? 30.029 -14.378 35.848 1.00 14.79 201 ALA A N 1
ATOM 1537 C CA . ALA A 1 201 ? 30.422 -15.752 35.530 1.00 14.38 201 ALA A CA 1
ATOM 1538 C C . ALA A 1 201 ? 30.168 -16.093 34.064 1.00 13.87 201 ALA A C 1
ATOM 1539 O O . ALA A 1 201 ? 30.999 -16.731 33.414 1.00 13.96 201 ALA A O 1
ATOM 1541 N N . LEU A 1 202 ? 29.018 -15.672 33.538 1.00 12.99 202 LEU A N 1
ATOM 1542 C CA . LEU A 1 202 ? 28.712 -15.910 32.137 1.00 12.67 202 LEU A CA 1
ATOM 1543 C C . LEU A 1 202 ? 29.620 -15.113 31.202 1.00 13.21 202 LEU A C 1
ATOM 1544 O O . LEU A 1 202 ? 30.011 -15.601 30.145 1.00 12.29 202 LEU A O 1
ATOM 1549 N N . GLU A 1 203 ? 29.929 -13.875 31.580 1.00 13.85 203 GLU A N 1
ATOM 1550 C CA . GLU A 1 203 ? 30.825 -13.060 30.762 1.00 15.39 203 GLU A CA 1
ATOM 1551 C C . GLU A 1 203 ? 32.199 -13.714 30.672 1.00 15.43 203 GLU A C 1
ATOM 1552 O O . GLU A 1 203 ? 32.837 -13.693 29.625 1.00 15.34 203 GLU A O 1
ATOM 1558 N N . THR A 1 204 ? 32.645 -14.295 31.774 1.00 15.81 204 THR A N 1
ATOM 1559 C CA . THR A 1 204 ? 33.922 -15.025 31.778 1.00 16.18 204 THR A CA 1
ATOM 1560 C C . THR A 1 204 ? 33.946 -16.188 30.782 1.00 16.16 204 THR A C 1
ATOM 1561 O O . THR A 1 204 ? 34.921 -16.369 30.044 1.00 15.77 204 THR A O 1
ATOM 1565 N N . VAL A 1 205 ? 32.873 -16.973 30.752 1.00 15.44 205 VAL A N 1
ATOM 1566 C CA . VAL A 1 205 ? 32.759 -18.116 29.842 1.00 15.59 205 VAL A CA 1
ATOM 1567 C C . VAL A 1 205 ? 32.709 -17.655 28.391 1.00 15.70 205 VAL A C 1
ATOM 1568 O O . VAL A 1 205 ? 33.338 -18.246 27.507 1.00 15.16 205 VAL A O 1
ATOM 1572 N N . ILE A 1 206 ? 31.958 -16.587 28.147 1.00 15.26 206 ILE A N 1
ATOM 1573 C CA . ILE A 1 206 ? 31.836 -16.064 26.799 1.00 16.16 206 ILE A CA 1
ATOM 1574 C C . ILE A 1 206 ? 33.216 -15.644 26.298 1.00 17.06 206 ILE A C 1
ATOM 1575 O O . ILE A 1 206 ? 33.610 -16.008 25.193 1.00 17.56 206 ILE A O 1
ATOM 1580 N N . SER A 1 207 ? 33.939 -14.894 27.123 1.00 17.78 207 SER A N 1
ATOM 1581 C CA . SER A 1 207 ? 35.277 -14.406 26.763 1.00 19.34 207 SER A CA 1
ATOM 1582 C C . SER A 1 207 ? 36.258 -15.562 26.535 1.00 19.43 207 SER A C 1
ATOM 1583 O O . SER A 1 207 ? 36.983 -15.581 25.531 1.00 19.83 207 SER A O 1
ATOM 1586 N N . ALA A 1 208 ? 36.258 -16.529 27.448 1.00 19.72 208 ALA A N 1
ATOM 1587 C CA . ALA A 1 208 ? 37.127 -17.706 27.351 1.00 20.10 208 ALA A CA 1
ATOM 1588 C C . ALA A 1 208 ? 36.854 -18.521 26.089 1.00 20.44 208 ALA A C 1
ATOM 1589 O O . ALA A 1 208 ? 37.739 -19.230 25.591 1.00 20.48 208 ALA A O 1
ATOM 1591 N N . ASN A 1 209 ? 35.634 -18.428 25.566 1.00 20.46 209 ASN A N 1
ATOM 1592 C CA . ASN A 1 209 ? 35.280 -19.168 24.364 1.00 20.90 209 ASN A CA 1
ATOM 1593 C C . ASN A 1 209 ? 35.277 -18.324 23.080 1.00 20.75 209 ASN A C 1
ATOM 1594 O O . ASN A 1 209 ? 34.715 -18.729 22.063 1.00 21.28 209 ASN A O 1
ATOM 1599 N N . GLY A 1 210 ? 35.927 -17.163 23.131 1.00 20.38 210 GLY A N 1
ATOM 1600 C CA . GLY A 1 210 ? 36.129 -16.321 21.947 1.00 19.72 210 GLY A CA 1
ATOM 1601 C C . GLY A 1 210 ? 34.937 -15.454 21.551 1.00 19.43 210 GLY A C 1
ATOM 1602 O O . GLY A 1 210 ? 34.915 -14.853 20.469 1.00 19.36 210 GLY A O 1
ATOM 1603 N N . GLY A 1 211 ? 33.937 -15.378 22.418 1.00 18.77 211 GLY A N 1
ATOM 1604 C CA . GLY A 1 211 ? 32.791 -14.526 22.126 1.00 17.76 211 GLY A CA 1
ATOM 1605 C C . GLY A 1 211 ? 33.109 -13.090 22.471 1.00 17.48 211 GLY A C 1
ATOM 1606 O O . GLY A 1 211 ? 33.970 -12.825 23.315 1.00 17.39 211 GLY A O 1
ATOM 1607 N N . LYS A 1 212 ? 32.410 -12.159 21.829 1.00 16.98 212 LYS A N 1
ATOM 1608 C CA . LYS A 1 212 ? 32.618 -10.736 22.076 1.00 17.97 212 LYS A CA 1
ATOM 1609 C C . LYS A 1 212 ? 31.330 -10.069 22.536 1.00 17.64 212 LYS A C 1
ATOM 1610 O O . LYS A 1 212 ? 30.263 -10.370 22.007 1.00 17.59 212 LYS A O 1
ATOM 1616 N N . ILE A 1 213 ? 31.437 -9.162 23.506 1.00 17.39 213 ILE A N 1
ATOM 1617 C CA . ILE A 1 213 ? 30.279 -8.380 23.965 1.00 17.48 213 ILE A CA 1
ATOM 1618 C C . ILE A 1 213 ? 30.469 -6.878 23.784 1.00 17.62 213 ILE A C 1
ATOM 1619 O O . ILE A 1 213 ? 31.464 -6.316 24.228 1.00 17.78 213 ILE A O 1
ATOM 1624 N N . HIS A 1 214 ? 29.494 -6.235 23.149 1.00 17.67 214 HIS A N 1
ATOM 1625 C CA . HIS A 1 214 ? 29.578 -4.821 22.812 1.00 18.11 214 HIS A CA 1
ATOM 1626 C C . HIS A 1 214 ? 28.493 -4.041 23.523 1.00 18.11 214 HIS A C 1
ATOM 1627 O O . HIS A 1 214 ? 27.322 -4.182 23.179 1.00 18.28 214 HIS A O 1
ATOM 1634 N N . THR A 1 215 ? 28.882 -3.187 24.467 1.00 18.05 215 THR A N 1
ATOM 1635 C CA . THR A 1 215 ? 27.925 -2.330 25.162 1.00 17.97 215 THR A CA 1
ATOM 1636 C C . THR A 1 215 ? 27.795 -0.977 24.455 1.00 18.82 215 THR A C 1
ATOM 1637 O O . THR A 1 215 ? 28.626 -0.621 23.608 1.00 18.75 215 THR A O 1
ATOM 1641 N N . GLY A 1 216 ? 26.742 -0.235 24.774 1.00 18.58 216 GLY A N 1
ATOM 1642 C CA . GLY A 1 216 ? 26.528 1.066 24.154 1.00 19.38 216 GLY A CA 1
ATOM 1643 C C . GLY A 1 216 ? 26.247 0.941 22.672 1.00 19.61 216 GLY A C 1
ATOM 1644 O O . GLY A 1 216 ? 26.524 1.859 21.893 1.00 20.00 216 GLY A O 1
ATOM 1645 N N . GLN A 1 217 ? 25.682 -0.192 22.268 1.00 19.53 217 GLN A N 1
ATOM 1646 C CA . GLN A 1 217 ? 25.329 -0.395 20.875 1.00 19.73 217 GLN A CA 1
ATOM 1647 C C . GLN A 1 217 ? 23.885 -0.840 20.720 1.00 19.53 217 GLN A C 1
ATOM 1648 O O . GLN A 1 217 ? 23.512 -1.941 21.122 1.00 19.34 217 GLN A O 1
ATOM 1654 N N . GLU A 1 218 ? 23.077 0.009 20.108 1.00 18.96 218 GLU A N 1
ATOM 1655 C CA . GLU A 1 218 ? 21.682 -0.326 19.894 1.00 18.78 218 GLU A CA 1
ATOM 1656 C C . GLU A 1 218 ? 21.446 -0.981 18.541 1.00 17.89 218 GLU A C 1
ATOM 1657 O O . GLU A 1 218 ? 21.833 -0.444 17.491 1.00 17.69 218 GLU A O 1
ATOM 1663 N N . VAL A 1 219 ? 20.813 -2.147 18.571 1.00 16.21 219 VAL A N 1
ATOM 1664 C CA . VAL A 1 219 ? 20.414 -2.829 17.351 1.00 15.23 219 VAL A CA 1
ATOM 1665 C C . VAL A 1 219 ? 19.159 -2.140 16.817 1.00 15.47 219 VAL A C 1
ATOM 1666 O O . VAL A 1 219 ? 18.186 -1.970 17.548 1.00 14.82 219 VAL A O 1
ATOM 1670 N N . SER A 1 220 ? 19.196 -1.714 15.556 1.00 15.51 220 SER A N 1
ATOM 1671 C CA . SER A 1 220 ? 18.076 -0.970 14.964 1.00 15.98 220 SER A CA 1
ATOM 1672 C C . SER A 1 220 ? 17.283 -1.773 13.939 1.00 16.05 220 SER A C 1
ATOM 1673 O O . SER A 1 220 ? 16.178 -1.392 13.560 1.00 15.34 220 SER A O 1
ATOM 1676 N N . LYS A 1 221 ? 17.837 -2.890 13.483 1.00 15.84 221 LYS A N 1
ATOM 1677 C CA . LYS A 1 221 ? 17.162 -3.680 12.480 1.00 16.16 221 LYS A CA 1
ATOM 1678 C C . LYS A 1 221 ? 17.684 -5.109 12.439 1.00 16.01 221 LYS A C 1
ATOM 1679 O O . LYS A 1 221 ? 18.875 -5.354 12.653 1.00 15.79 221 LYS A O 1
ATOM 1685 N N . ILE A 1 222 ? 16.783 -6.047 12.180 1.00 16.30 222 ILE A N 1
ATOM 1686 C CA . ILE A 1 222 ? 17.179 -7.414 11.867 1.00 17.04 222 ILE A CA 1
ATOM 1687 C C . ILE A 1 222 ? 17.069 -7.593 10.355 1.00 17.86 222 ILE A C 1
ATOM 1688 O O . ILE A 1 222 ? 15.997 -7.390 9.772 1.00 18.51 222 ILE A O 1
ATOM 1693 N N . LEU A 1 223 ? 18.179 -7.958 9.717 1.00 18.60 223 LEU A N 1
ATOM 1694 C CA . LEU A 1 223 ? 18.178 -8.143 8.270 1.00 19.62 223 LEU A CA 1
ATOM 1695 C C . LEU A 1 223 ? 17.650 -9.522 7.915 1.00 20.18 223 LEU A C 1
ATOM 1696 O O . LEU A 1 223 ? 18.111 -10.529 8.458 1.00 20.14 223 LEU A O 1
ATOM 1701 N N . ILE A 1 224 ? 16.673 -9.554 7.013 1.00 20.88 224 ILE A N 1
ATOM 1702 C CA . ILE A 1 224 ? 16.051 -10.784 6.574 1.00 21.66 224 ILE A CA 1
ATOM 1703 C C . ILE A 1 224 ? 16.208 -10.895 5.063 1.00 23.24 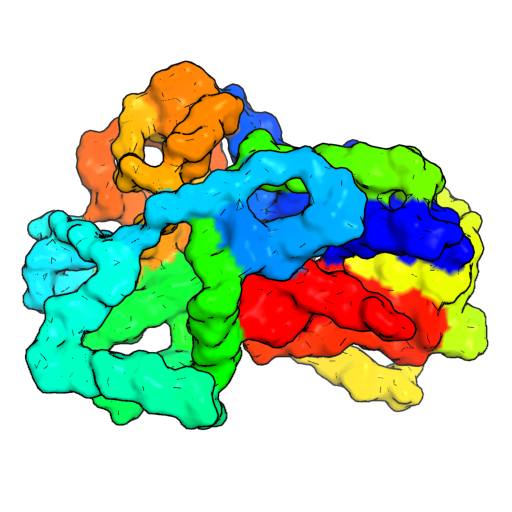224 ILE A C 1
ATOM 1704 O O . ILE A 1 224 ? 15.911 -9.947 4.334 1.00 23.12 224 ILE A O 1
ATOM 1709 N N . GLU A 1 225 ? 16.676 -12.046 4.597 1.00 24.07 225 GLU A N 1
ATOM 1710 C CA . GLU A 1 225 ? 16.822 -12.281 3.164 1.00 25.67 225 GLU A CA 1
ATOM 1711 C C . GLU A 1 225 ? 16.144 -13.587 2.795 1.00 25.63 225 GLU A C 1
ATOM 1712 O O . GLU A 1 225 ? 16.549 -14.656 3.254 1.00 25.94 225 GLU A O 1
ATOM 1718 N N . ASN A 1 226 ? 15.091 -13.490 1.991 1.00 26.36 226 ASN A N 1
ATOM 1719 C CA . ASN A 1 226 ? 14.319 -14.660 1.582 1.00 26.36 226 ASN A CA 1
ATOM 1720 C C . ASN A 1 226 ? 13.756 -15.470 2.749 1.00 25.85 226 ASN A C 1
ATOM 1721 O O . ASN A 1 226 ? 13.844 -16.702 2.765 1.00 25.91 226 ASN A O 1
ATOM 1726 N N . GLY A 1 227 ? 13.164 -14.772 3.713 1.00 24.86 227 GLY A N 1
ATOM 1727 C CA . GLY A 1 227 ? 12.555 -15.421 4.869 1.00 23.88 227 GLY A CA 1
ATOM 1728 C C . GLY A 1 227 ? 13.566 -15.949 5.865 1.00 22.91 227 GLY A C 1
ATOM 1729 O O . GLY A 1 227 ? 13.209 -16.672 6.793 1.00 22.59 227 GLY A O 1
ATOM 1730 N N . LYS A 1 228 ? 14.828 -15.581 5.680 1.00 22.23 228 LYS A N 1
ATOM 1731 C CA . LYS A 1 228 ? 15.895 -16.075 6.545 1.00 21.83 228 LYS A CA 1
ATOM 1732 C C . LYS A 1 228 ? 16.697 -14.950 7.212 1.00 21.24 228 LYS A C 1
ATOM 1733 O O . LYS A 1 228 ? 17.068 -13.959 6.574 1.00 20.54 228 LYS A O 1
ATOM 1739 N N . ALA A 1 229 ? 16.988 -15.108 8.501 1.00 20.47 229 ALA A N 1
ATOM 1740 C CA . ALA A 1 229 ? 17.810 -14.121 9.193 1.00 20.49 229 ALA A CA 1
ATOM 1741 C C . ALA A 1 229 ? 19.159 -14.058 8.517 1.00 20.53 229 ALA A C 1
ATOM 1742 O O . ALA A 1 229 ? 19.739 -15.099 8.211 1.00 20.77 229 ALA A O 1
ATOM 1744 N N . ALA A 1 230 ? 19.677 -12.849 8.314 1.00 20.09 230 ALA A N 1
ATOM 1745 C CA . ALA A 1 230 ? 20.920 -12.666 7.564 1.00 19.96 230 ALA A CA 1
ATOM 1746 C C . ALA A 1 230 ? 21.902 -11.759 8.291 1.00 19.46 230 ALA A C 1
ATOM 1747 O O . ALA A 1 230 ? 23.048 -11.589 7.869 1.00 19.22 230 ALA A O 1
ATOM 1749 N N . GLY A 1 231 ? 21.450 -11.170 9.394 1.00 18.92 231 GLY A N 1
ATOM 1750 C CA . GLY A 1 231 ? 22.295 -10.287 10.167 1.00 18.36 231 GLY A CA 1
ATOM 1751 C C . GLY A 1 231 ? 21.511 -9.208 10.882 1.00 18.23 231 GLY A C 1
ATOM 1752 O O . GLY A 1 231 ? 20.286 -9.304 11.012 1.00 17.68 231 GLY A O 1
ATOM 1753 N N . ILE A 1 232 ? 22.229 -8.193 11.357 1.00 18.07 232 ILE A N 1
ATOM 1754 C CA . ILE A 1 232 ? 21.613 -7.068 12.046 1.00 18.44 232 ILE A CA 1
ATOM 1755 C C . ILE A 1 232 ? 22.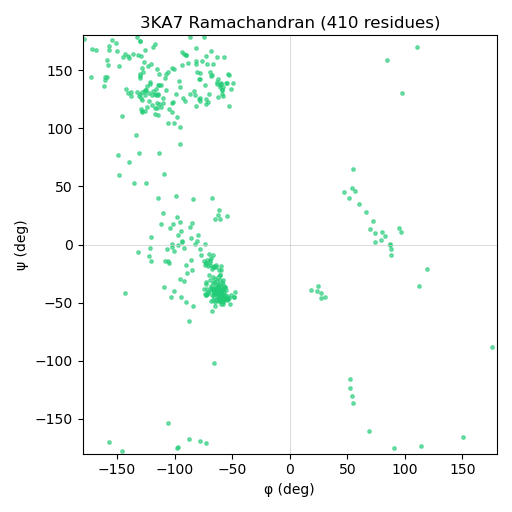314 -5.765 11.704 1.00 18.94 232 ILE A C 1
ATOM 1756 O O . ILE A 1 232 ? 23.437 -5.760 11.196 1.00 19.37 232 ILE A O 1
ATOM 1761 N N . ILE A 1 233 ? 21.644 -4.660 11.998 1.00 19.20 233 ILE A N 1
ATOM 1762 C CA . ILE A 1 233 ? 22.290 -3.362 11.983 1.00 20.20 233 ILE A CA 1
ATOM 1763 C C . ILE A 1 233 ? 22.408 -2.854 13.412 1.00 20.97 233 ILE A C 1
ATOM 1764 O O . ILE A 1 233 ? 21.404 -2.717 14.116 1.00 20.17 233 ILE A O 1
ATOM 1769 N N . ALA A 1 234 ? 23.635 -2.589 13.846 1.00 22.40 234 ALA A N 1
ATOM 1770 C CA . ALA A 1 234 ? 23.857 -2.055 15.178 1.00 24.15 234 ALA A CA 1
ATOM 1771 C C . ALA A 1 234 ? 24.736 -0.827 15.061 1.00 25.72 234 ALA A C 1
ATOM 1772 O O . ALA A 1 234 ? 25.811 -0.877 14.461 1.00 25.83 234 ALA A O 1
ATOM 1774 N N . ASP A 1 235 ? 24.260 0.279 15.620 1.00 27.38 235 ASP A N 1
ATOM 1775 C CA . ASP A 1 235 ? 24.919 1.571 15.461 1.00 29.19 235 ASP A CA 1
ATOM 1776 C C . ASP A 1 235 ? 25.294 1.866 14.010 1.00 29.53 235 ASP A C 1
ATOM 1777 O O . ASP A 1 235 ? 26.398 2.332 13.711 1.00 30.03 235 ASP A O 1
ATOM 1782 N N . ASP A 1 236 ? 24.344 1.598 13.118 1.00 29.97 236 ASP A N 1
ATOM 1783 C CA . ASP A 1 236 ? 24.457 1.940 11.700 1.00 30.31 236 ASP A CA 1
ATOM 1784 C C . ASP A 1 236 ? 25.507 1.105 10.953 1.00 29.74 236 ASP A C 1
ATOM 1785 O O . ASP A 1 236 ? 25.888 1.426 9.825 1.00 29.94 236 ASP A O 1
ATOM 1790 N N . ARG A 1 237 ? 25.966 0.030 11.582 1.00 28.77 237 ARG A N 1
ATOM 1791 C CA . ARG A 1 237 ? 26.885 -0.893 10.937 1.00 28.33 237 ARG A CA 1
ATOM 1792 C C . ARG A 1 237 ? 26.217 -2.250 10.739 1.00 27.57 237 ARG A C 1
ATOM 1793 O O . ARG A 1 237 ? 25.523 -2.745 11.633 1.00 27.07 237 ARG A O 1
ATOM 1801 N N . ILE A 1 238 ? 26.426 -2.840 9.566 1.00 26.52 238 ILE A N 1
ATOM 1802 C CA . ILE A 1 238 ? 25.867 -4.149 9.251 1.00 25.70 238 ILE A CA 1
ATOM 1803 C C . ILE A 1 238 ? 26.749 -5.261 9.805 1.00 25.00 238 ILE A C 1
ATOM 1804 O O . ILE A 1 238 ? 27.967 -5.240 9.627 1.00 24.68 238 ILE A O 1
ATOM 1809 N N . HIS A 1 239 ? 26.136 -6.227 10.483 1.00 23.65 239 HIS A N 1
ATOM 1810 C CA . HIS A 1 239 ? 26.846 -7.423 10.925 1.00 23.15 239 HIS A CA 1
ATOM 1811 C C . HIS A 1 239 ? 26.140 -8.650 10.384 1.00 22.95 239 HIS A C 1
ATOM 1812 O O . HIS A 1 239 ? 24.978 -8.891 10.700 1.00 22.44 239 HIS A O 1
ATOM 1819 N N . ASP A 1 240 ? 26.843 -9.425 9.567 1.00 22.55 240 ASP A N 1
ATOM 1820 C CA . ASP A 1 240 ? 26.296 -10.663 9.021 1.00 22.48 240 ASP A CA 1
ATOM 1821 C C . ASP A 1 240 ? 26.120 -11.723 10.095 1.00 21.62 240 ASP A C 1
ATOM 1822 O O . ASP A 1 240 ? 26.885 -11.780 11.057 1.00 21.86 240 ASP A O 1
ATOM 1827 N N . ALA A 1 241 ? 25.115 -12.573 9.918 1.00 20.62 241 ALA A N 1
ATOM 1828 C CA . ALA A 1 241 ? 24.900 -13.674 10.837 1.00 20.23 241 ALA A CA 1
ATOM 1829 C C . ALA A 1 241 ? 24.078 -14.778 10.193 1.00 19.68 241 ALA A C 1
ATOM 1830 O O . ALA A 1 241 ? 23.163 -14.521 9.414 1.00 20.39 241 ALA A O 1
ATOM 1832 N N . ASP A 1 242 ? 24.409 -16.011 10.548 1.00 19.11 242 ASP A N 1
ATOM 1833 C CA . ASP A 1 242 ? 23.667 -17.182 10.137 1.00 18.66 242 ASP A CA 1
ATOM 1834 C C . ASP A 1 242 ? 22.563 -17.462 11.146 1.00 17.41 242 ASP A C 1
ATOM 1835 O O . ASP A 1 242 ? 21.565 -18.121 10.846 1.00 17.32 242 ASP A O 1
ATOM 1840 N N . LEU A 1 243 ? 22.777 -16.980 12.363 1.00 16.17 243 LEU A N 1
ATOM 1841 C CA . LEU A 1 243 ? 21.824 -17.155 13.453 1.00 14.85 243 LEU A CA 1
ATOM 1842 C C . LEU A 1 243 ? 21.710 -15.850 14.234 1.00 13.57 243 LEU A C 1
ATOM 1843 O O . LEU A 1 243 ? 22.719 -15.247 14.602 1.00 12.53 243 LEU A O 1
ATOM 1848 N N . VAL A 1 244 ? 20.475 -15.420 14.469 1.00 12.68 244 VAL A N 1
ATOM 1849 C CA . VAL A 1 244 ? 20.218 -14.237 15.280 1.00 12.07 244 VAL A CA 1
ATOM 1850 C C . VAL A 1 244 ? 19.384 -14.647 16.489 1.00 11.18 244 VAL A C 1
ATOM 1851 O O . VAL A 1 244 ? 18.285 -15.183 16.342 1.00 11.52 244 VAL A O 1
ATOM 1855 N N . ILE A 1 245 ? 19.925 -14.426 17.679 1.00 10.90 245 ILE A N 1
ATOM 1856 C CA . ILE A 1 245 ? 19.180 -14.672 18.906 1.00 10.92 245 ILE A CA 1
ATOM 1857 C C . ILE A 1 245 ? 18.742 -13.323 19.491 1.00 9.63 245 ILE A C 1
ATOM 1858 O O . ILE A 1 245 ? 19.575 -12.491 19.862 1.00 9.79 245 ILE A O 1
ATOM 1863 N N . SER A 1 246 ? 17.436 -13.098 19.569 1.00 9.48 246 SER A N 1
ATOM 1864 C CA . SER A 1 246 ? 16.964 -11.823 20.103 1.00 8.32 246 SER A CA 1
ATOM 1865 C C . SER A 1 246 ? 16.520 -11.993 21.539 1.00 7.71 246 SER A C 1
ATOM 1866 O O . SER A 1 246 ? 15.636 -12.797 21.811 1.00 7.98 246 SER A O 1
ATOM 1869 N N . ASN A 1 247 ? 17.122 -11.232 22.449 1.00 8.08 247 ASN A N 1
ATOM 1870 C CA . ASN A 1 247 ? 16.771 -11.274 23.868 1.00 8.33 247 ASN A CA 1
ATOM 1871 C C . ASN A 1 247 ? 15.809 -10.131 24.242 1.00 8.67 247 ASN A C 1
ATOM 1872 O O . ASN A 1 247 ? 15.719 -9.729 25.415 1.00 8.65 247 ASN A O 1
ATOM 1877 N N . LEU A 1 248 ? 15.077 -9.625 23.248 1.00 8.26 248 LEU A N 1
ATOM 1878 C CA . LEU A 1 248 ? 14.242 -8.426 23.451 1.00 8.14 248 LEU A CA 1
ATOM 1879 C C . LEU A 1 248 ? 12.755 -8.722 23.674 1.00 8.42 248 LEU A C 1
ATOM 1880 O O . LEU A 1 248 ? 11.973 -7.803 23.973 1.00 8.66 248 LEU A O 1
ATOM 1885 N N . GLY A 1 249 ? 12.373 -9.990 23.540 1.00 7.97 249 GLY A N 1
ATOM 1886 C CA . GLY A 1 249 ? 10.957 -10.405 23.545 1.00 8.50 249 GLY A CA 1
ATOM 1887 C C . GLY A 1 249 ? 10.336 -10.261 22.163 1.00 8.66 249 GLY A C 1
ATOM 1888 O O . GLY A 1 249 ? 10.832 -9.502 21.333 1.00 9.09 249 GLY A O 1
ATOM 1889 N N . HIS A 1 250 ? 9.241 -10.973 21.918 1.00 8.50 250 HIS A N 1
ATOM 1890 C CA . HIS A 1 250 ? 8.634 -10.979 20.583 1.00 9.59 250 HIS A CA 1
ATOM 1891 C C . HIS A 1 250 ? 8.162 -9.600 20.118 1.00 9.74 250 HIS A C 1
ATOM 1892 O O . HIS A 1 250 ? 8.338 -9.245 18.956 1.00 10.07 250 HIS A O 1
ATOM 1899 N N . ALA A 1 251 ? 7.539 -8.827 20.997 1.00 9.49 251 ALA A N 1
ATOM 1900 C CA . ALA A 1 251 ? 7.043 -7.516 20.555 1.00 9.66 251 ALA A CA 1
ATOM 1901 C C . ALA A 1 251 ? 8.150 -6.619 19.981 1.00 9.71 251 ALA A C 1
ATOM 1902 O O . ALA A 1 251 ? 8.022 -6.065 18.878 1.00 9.92 251 ALA A O 1
ATOM 1904 N N . ALA A 1 252 ? 9.231 -6.470 20.739 1.00 9.65 252 ALA A N 1
ATOM 1905 C CA . ALA A 1 252 ? 10.331 -5.639 20.332 1.00 10.08 252 ALA A CA 1
ATOM 1906 C C . ALA A 1 252 ? 11.061 -6.257 19.138 1.00 10.40 252 ALA A C 1
ATOM 1907 O O . ALA A 1 252 ? 11.534 -5.553 18.263 1.00 10.41 252 ALA A O 1
ATOM 1909 N N . THR A 1 253 ? 11.148 -7.581 19.108 1.00 10.32 253 THR A N 1
ATOM 1910 C CA . THR A 1 253 ? 11.765 -8.267 17.982 1.00 10.42 253 THR A CA 1
ATOM 1911 C C . THR A 1 253 ? 10.979 -8.037 16.691 1.00 11.16 253 THR A C 1
ATOM 1912 O O . THR A 1 253 ? 11.568 -7.833 15.631 1.00 11.66 253 THR A O 1
ATOM 1916 N N . ALA A 1 254 ? 9.653 -8.078 16.791 1.00 11.33 254 ALA A N 1
ATOM 1917 C CA . ALA A 1 254 ? 8.787 -7.827 15.653 1.00 11.72 254 ALA A CA 1
ATOM 1918 C C . ALA A 1 254 ? 9.046 -6.440 15.078 1.00 12.64 254 ALA A C 1
ATOM 1919 O O . ALA A 1 254 ? 9.121 -6.277 13.855 1.00 12.25 254 ALA A O 1
ATOM 1921 N N . VAL A 1 255 ? 9.199 -5.446 15.950 1.00 12.46 255 VAL A N 1
ATOM 1922 C CA . VAL A 1 255 ? 9.485 -4.083 15.492 1.00 13.15 255 VAL A CA 1
ATOM 1923 C C . VAL A 1 255 ? 10.789 -4.037 14.690 1.00 13.10 255 VAL A C 1
ATOM 1924 O O . VAL A 1 255 ? 10.882 -3.351 13.667 1.00 13.22 255 VAL A O 1
ATOM 1928 N N . LEU A 1 256 ? 11.790 -4.790 15.139 1.00 13.22 256 LEU A N 1
ATOM 1929 C CA . LEU A 1 256 ? 13.083 -4.853 14.442 1.00 13.46 256 LEU A CA 1
ATOM 1930 C C . LEU A 1 256 ? 12.982 -5.547 13.073 1.00 14.04 256 LEU A C 1
ATOM 1931 O O . LEU A 1 256 ? 13.849 -5.360 12.219 1.00 14.51 256 LEU A O 1
ATOM 1936 N N . CYS A 1 257 ? 11.931 -6.345 12.882 1.00 14.18 257 CYS A N 1
ATOM 1937 C CA . CYS A 1 257 ? 11.705 -7.103 11.647 1.00 14.77 257 CYS A CA 1
ATOM 1938 C C . CYS A 1 257 ? 10.622 -6.454 10.799 1.00 15.04 257 CYS A C 1
ATOM 1939 O O . CYS A 1 257 ? 10.081 -7.077 9.876 1.00 15.77 257 CYS A O 1
ATOM 1942 N N . SER A 1 258 ? 10.276 -5.216 11.129 1.00 15.07 258 SER A N 1
ATOM 1943 C CA . SER A 1 258 ? 9.061 -4.616 10.586 1.00 15.78 258 SER A CA 1
ATOM 1944 C C . SER A 1 258 ? 9.003 -4.605 9.061 1.00 16.33 258 SER A C 1
ATOM 1945 O O . SER A 1 258 ? 7.936 -4.793 8.480 1.00 16.50 258 SER A O 1
ATOM 1948 N N . GLU A 1 259 ? 10.150 -4.393 8.425 1.00 17.28 259 GLU A N 1
ATOM 1949 C CA . GLU A 1 259 ? 10.219 -4.313 6.959 1.00 19.13 259 GLU A CA 1
ATOM 1950 C C . GLU A 1 259 ? 10.004 -5.653 6.262 1.00 19.54 259 GLU A C 1
ATOM 1951 O O . GLU A 1 259 ? 9.691 -5.704 5.063 1.00 20.16 259 GLU A O 1
ATOM 1957 N N . ALA A 1 260 ? 10.160 -6.742 7.010 1.00 19.42 260 ALA A N 1
ATOM 1958 C CA . ALA A 1 260 ? 10.076 -8.071 6.421 1.00 19.90 260 ALA A CA 1
ATOM 1959 C C . ALA A 1 260 ? 8.773 -8.789 6.752 1.00 20.21 260 ALA A C 1
ATOM 1960 O O . ALA A 1 260 ? 8.408 -9.767 6.100 1.00 20.28 260 ALA A O 1
ATOM 1962 N N . LEU A 1 261 ? 8.057 -8.298 7.756 1.00 20.52 261 LEU A N 1
ATOM 1963 C CA . LEU A 1 261 ? 6.843 -8.971 8.202 1.00 21.21 261 LEU A CA 1
ATOM 1964 C C . LEU A 1 261 ? 5.626 -8.696 7.305 1.00 22.04 261 LEU A C 1
ATOM 1965 O O . LEU A 1 261 ? 5.436 -7.583 6.835 1.00 22.38 261 LEU A O 1
ATOM 1970 N N . SER A 1 262 ? 4.795 -9.714 7.102 1.00 23.49 262 SER A N 1
ATOM 1971 C CA . SER A 1 262 ? 3.584 -9.560 6.294 1.00 24.97 262 SER A CA 1
ATOM 1972 C C . SER A 1 262 ? 2.322 -9.747 7.131 1.00 25.60 262 SER A C 1
ATOM 1973 O O . SER A 1 262 ? 2.125 -10.796 7.740 1.00 25.73 262 SER A O 1
ATOM 1976 N N . LYS A 1 263 ? 1.466 -8.730 7.157 1.00 26.76 263 LYS A N 1
ATOM 1977 C CA . LYS A 1 263 ? 0.205 -8.828 7.894 1.00 28.23 263 LYS A CA 1
ATOM 1978 C C . LYS A 1 263 ? -0.648 -9.946 7.329 1.00 28.75 263 LYS A C 1
ATOM 1979 O O . LYS A 1 263 ? -1.544 -10.459 8.003 1.00 29.08 263 LYS A O 1
ATOM 1985 N N . GLU A 1 264 ? -0.368 -10.312 6.081 1.00 28.99 264 GLU A N 1
ATOM 1986 C CA . GLU A 1 264 ? -1.085 -11.385 5.413 1.00 29.58 264 GLU A CA 1
ATOM 1987 C C . GLU A 1 264 ? -0.452 -12.738 5.700 1.00 28.89 264 GLU A C 1
ATOM 1988 O O . GLU A 1 264 ? -1.054 -13.591 6.357 1.00 29.23 264 GLU A O 1
ATOM 1994 N N . ALA A 1 265 ? 0.768 -12.928 5.210 1.00 28.17 265 ALA A N 1
ATOM 1995 C CA . ALA A 1 265 ? 1.452 -14.206 5.358 1.00 27.45 265 ALA A CA 1
ATOM 1996 C C . ALA A 1 265 ? 1.756 -14.531 6.818 1.00 26.81 265 ALA A C 1
ATOM 1997 O O . ALA A 1 265 ? 1.789 -15.699 7.199 1.00 27.09 265 ALA A O 1
ATOM 1999 N N . ASP A 1 266 ? 1.961 -13.500 7.631 1.00 25.94 266 ASP A N 1
ATOM 2000 C CA . ASP A 1 266 ? 2.329 -13.701 9.040 1.00 25.31 266 ASP A CA 1
ATOM 2001 C C . ASP A 1 266 ? 1.218 -13.312 10.017 1.00 25.09 266 ASP A C 1
ATOM 2002 O O . ASP A 1 266 ? 1.490 -12.947 11.167 1.00 24.76 266 ASP A O 1
ATOM 2007 N N . ALA A 1 267 ? -0.029 -13.399 9.559 1.00 24.55 267 ALA A N 1
ATOM 2008 C CA . ALA A 1 267 ? -1.187 -13.011 10.371 1.00 24.33 267 ALA A CA 1
ATOM 2009 C C . ALA A 1 267 ? -1.191 -13.659 11.759 1.00 23.84 267 ALA A C 1
ATOM 2010 O O . ALA A 1 267 ? -1.474 -13.002 12.757 1.00 24.07 267 ALA A O 1
ATOM 2012 N N . ALA A 1 268 ? -0.868 -14.944 11.831 1.00 23.31 268 ALA A N 1
ATOM 2013 C CA . ALA A 1 268 ? -0.875 -15.634 13.129 1.00 22.66 268 ALA A CA 1
ATOM 2014 C C . ALA A 1 268 ? 0.144 -15.037 14.103 1.00 22.13 268 ALA A C 1
ATOM 2015 O O . ALA A 1 268 ? -0.147 -14.873 15.290 1.00 21.69 268 ALA A O 1
ATOM 2017 N N . TYR A 1 269 ? 1.323 -14.695 13.586 1.00 21.29 269 TYR A N 1
ATOM 2018 C CA . TYR A 1 269 ? 2.365 -14.050 14.388 1.00 20.00 269 TYR A CA 1
ATOM 2019 C C . TYR A 1 269 ? 1.966 -12.651 14.872 1.00 20.09 269 TYR A C 1
ATOM 2020 O O . TYR A 1 269 ? 2.203 -12.303 16.030 1.00 19.54 269 TYR A O 1
ATOM 2029 N N . PHE A 1 270 ? 1.352 -11.853 13.996 1.00 19.60 270 PHE A N 1
ATOM 2030 C CA . PHE A 1 270 ? 0.832 -10.552 14.398 1.00 19.46 270 PHE A CA 1
ATOM 2031 C C . PHE A 1 270 ? -0.194 -10.681 15.525 1.00 19.35 270 PHE A C 1
ATOM 2032 O O . PHE A 1 270 ? -0.185 -9.896 16.474 1.00 18.76 270 PHE A O 1
ATOM 2040 N N . LYS A 1 271 ? -1.073 -11.674 15.409 1.00 19.77 271 LYS A N 1
ATOM 2041 C CA . LYS A 1 271 ? -2.133 -11.868 16.389 1.00 20.02 271 LYS A CA 1
ATOM 2042 C C . LYS A 1 271 ? -1.527 -12.235 17.730 1.00 19.69 271 LYS A C 1
ATOM 2043 O O . LYS A 1 271 ? -1.929 -11.714 18.772 1.00 19.18 271 LYS A O 1
ATOM 2057 N N . VAL A 1 273 ? 1.591 -11.624 18.808 1.00 17.17 273 VAL A N 1
ATOM 2058 C CA . VAL A 1 273 ? 2.313 -10.482 19.359 1.00 16.56 273 VAL A CA 1
ATOM 2059 C C . VAL A 1 273 ? 1.343 -9.494 19.995 1.00 16.42 273 VAL A C 1
ATOM 2060 O O . VAL A 1 273 ? 1.614 -8.936 21.050 1.00 16.28 273 VAL A O 1
ATOM 2064 N N . GLY A 1 274 ? 0.201 -9.287 19.349 1.00 16.24 274 GLY A N 1
ATOM 2065 C CA . GLY A 1 274 ? -0.835 -8.415 19.899 1.00 15.91 274 GLY A CA 1
ATOM 2066 C C . GLY A 1 274 ? -1.453 -8.901 21.213 1.00 15.77 274 GLY A C 1
ATOM 2067 O O . GLY A 1 274 ? -2.045 -8.111 21.948 1.00 16.00 274 GLY A O 1
ATOM 2068 N N . THR A 1 275 ? -1.323 -10.187 21.525 1.00 15.41 275 THR A N 1
ATOM 2069 C CA . THR A 1 275 ? -1.885 -10.716 22.777 1.00 15.53 275 THR A CA 1
ATOM 2070 C C . THR A 1 275 ? -0.926 -10.672 23.978 1.00 14.55 275 THR A C 1
ATOM 2071 O O . THR A 1 275 ? -1.363 -10.768 25.126 1.00 14.34 275 THR A O 1
ATOM 2075 N N . LEU A 1 276 ? 0.366 -10.526 23.718 1.00 13.74 276 LEU A N 1
ATOM 2076 C CA . LEU A 1 276 ? 1.363 -10.553 24.798 1.00 12.73 276 LEU A CA 1
ATOM 2077 C C . LEU A 1 276 ? 1.097 -9.488 25.843 1.00 11.99 276 LEU A C 1
ATOM 2078 O O . LEU A 1 276 ? 0.961 -8.312 25.521 1.00 11.40 276 LEU A O 1
ATOM 2083 N N . GLN A 1 277 ? 1.050 -9.908 27.102 1.00 10.95 277 GLN A N 1
ATOM 2084 C CA . GLN A 1 277 ? 0.764 -9.013 28.197 1.00 10.56 277 GLN A CA 1
ATOM 2085 C C . GLN A 1 277 ? 1.860 -9.093 29.267 1.00 9.68 277 GLN A C 1
ATOM 2086 O O . GLN A 1 277 ? 2.008 -10.125 29.920 1.00 9.47 277 GLN A O 1
ATOM 2092 N N . PRO A 1 278 ? 2.603 -7.999 29.464 1.00 9.37 278 PRO A N 1
ATOM 2093 C CA . PRO A 1 278 ? 3.651 -8.029 30.469 1.00 9.17 278 PRO A CA 1
ATOM 2094 C C . PRO A 1 278 ? 3.067 -7.924 31.869 1.00 9.22 278 PRO A C 1
ATOM 2095 O O . PRO A 1 278 ? 1.928 -7.445 32.048 1.00 9.92 278 PRO A O 1
ATOM 2099 N N . SER A 1 279 ? 3.831 -8.378 32.852 1.00 8.53 279 SER A N 1
ATOM 2100 C CA . SER A 1 279 ? 3.403 -8.269 34.239 1.00 8.87 279 SER A CA 1
ATOM 2101 C C . SER A 1 279 ? 4.145 -7.116 34.902 1.00 8.88 279 SER A C 1
ATOM 2102 O O . SER A 1 279 ? 5.265 -6.790 34.501 1.00 9.22 279 SER A O 1
ATOM 2105 N N . ALA A 1 280 ? 3.526 -6.507 35.917 1.00 8.05 280 ALA A N 1
ATOM 2106 C CA . ALA A 1 280 ? 4.060 -5.289 36.542 1.00 7.78 280 ALA A CA 1
ATOM 2107 C C . ALA A 1 280 ? 4.199 -5.455 38.050 1.00 7.37 280 ALA A C 1
ATOM 2108 O O . ALA A 1 280 ? 3.525 -6.288 38.673 1.00 7.15 280 ALA A O 1
ATOM 2110 N N . GLY A 1 281 ? 5.068 -4.655 38.648 1.00 7.47 281 GLY A N 1
ATOM 2111 C CA . GLY A 1 281 ? 5.245 -4.733 40.094 1.00 7.72 281 GLY A CA 1
ATOM 2112 C C . GLY A 1 281 ? 6.054 -3.558 40.596 1.00 8.26 281 GLY A C 1
ATOM 2113 O O . GLY A 1 281 ? 6.672 -2.827 39.821 1.00 8.27 281 GLY A O 1
ATOM 2114 N N . ILE A 1 282 ? 6.045 -3.387 41.910 1.00 8.50 282 ILE A N 1
ATOM 2115 C CA . ILE A 1 282 ? 6.852 -2.366 42.557 1.00 8.24 282 ILE A CA 1
ATOM 2116 C C . ILE A 1 282 ? 7.738 -3.013 43.615 1.00 8.37 282 ILE A C 1
ATOM 2117 O O . ILE A 1 282 ? 7.272 -3.827 44.397 1.00 7.75 282 ILE A O 1
ATOM 2122 N N . LYS A 1 283 ? 9.014 -2.640 43.603 1.00 8.25 283 LYS A N 1
ATOM 2123 C CA . LYS A 1 283 ? 10.015 -3.143 44.532 1.00 8.61 283 LYS A CA 1
ATOM 2124 C C . LYS A 1 283 ? 10.399 -2.011 45.489 1.00 9.06 283 LYS A C 1
ATOM 2125 O O . LYS A 1 283 ? 10.763 -0.920 45.045 1.00 9.08 283 LYS A O 1
ATOM 2131 N N . ILE A 1 284 ? 10.293 -2.267 46.790 1.00 9.04 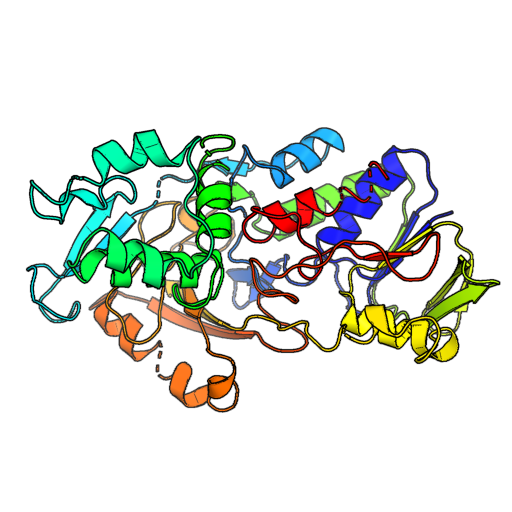284 ILE A N 1
ATOM 2132 C CA . ILE A 1 284 ? 10.703 -1.300 47.800 1.00 9.29 284 ILE A CA 1
ATOM 2133 C C . ILE A 1 284 ? 11.930 -1.849 48.507 1.00 9.42 284 ILE A C 1
ATOM 2134 O O . ILE A 1 284 ? 11.856 -2.908 49.130 1.00 9.84 284 ILE A O 1
ATOM 2139 N N . CYS A 1 285 ? 13.050 -1.138 48.407 1.00 9.53 285 CYS A N 1
ATOM 2140 C CA . CYS A 1 285 ? 14.308 -1.567 49.036 1.00 11.01 285 CYS A CA 1
ATOM 2141 C C . CYS A 1 285 ? 14.496 -0.815 50.350 1.00 10.78 285 CYS A C 1
ATOM 2142 O O . CYS A 1 285 ? 14.384 0.404 50.381 1.00 10.45 285 CYS A O 1
ATOM 2145 N N . LEU A 1 286 ? 14.770 -1.556 51.423 1.00 10.76 286 LEU A N 1
ATOM 2146 C CA . LEU A 1 286 ? 14.926 -0.963 52.754 1.00 10.82 286 LEU A CA 1
ATOM 2147 C C . LEU A 1 286 ? 16.367 -1.085 53.198 1.00 11.58 286 LEU A C 1
ATOM 2148 O O . LEU A 1 286 ? 16.994 -2.120 52.998 1.00 11.40 286 LEU A O 1
ATOM 2153 N N . ALA A 1 287 ? 16.891 -0.015 53.790 1.00 12.31 287 ALA A N 1
ATOM 2154 C CA . ALA A 1 287 ? 18.193 -0.061 54.419 1.00 13.17 287 ALA A CA 1
ATOM 2155 C C . ALA A 1 287 ? 17.910 -0.343 55.891 1.00 13.58 287 ALA A C 1
ATOM 2156 O O . ALA A 1 287 ? 17.498 0.543 56.620 1.00 13.95 287 ALA A O 1
ATOM 2158 N N . ALA A 1 288 ? 18.076 -1.587 56.317 1.00 13.86 288 ALA A N 1
ATOM 2159 C CA . ALA A 1 288 ? 17.669 -1.962 57.669 1.00 14.54 288 ALA A CA 1
ATOM 2160 C C . ALA A 1 288 ? 18.846 -1.917 58.641 1.00 14.83 288 ALA A C 1
ATOM 2161 O O . ALA A 1 288 ? 19.938 -2.322 58.295 1.00 14.67 288 ALA A O 1
ATOM 2163 N N . ASP A 1 289 ? 18.600 -1.435 59.861 1.00 16.05 289 ASP A N 1
ATOM 2164 C CA . ASP A 1 289 ? 19.638 -1.373 60.901 1.00 17.30 289 ASP A CA 1
ATOM 2165 C C . ASP A 1 289 ? 19.601 -2.617 61.791 1.00 16.96 289 ASP A C 1
ATOM 2166 O O . ASP A 1 289 ? 20.362 -2.725 62.768 1.00 17.40 289 ASP A O 1
ATOM 2171 N N . GLU A 1 290 ? 18.714 -3.547 61.447 1.00 15.95 290 GLU A N 1
ATOM 2172 C CA . GLU A 1 290 ? 18.567 -4.809 62.152 1.00 15.77 290 GLU A CA 1
ATOM 2173 C C . GLU A 1 290 ? 17.888 -5.777 61.187 1.00 15.99 290 GLU A C 1
ATOM 2174 O O . GLU A 1 290 ? 17.258 -5.341 60.235 1.00 15.69 290 GLU A O 1
ATOM 2180 N N . PRO A 1 291 ? 18.027 -7.090 61.417 1.00 16.64 291 PRO A N 1
ATOM 2181 C CA . PRO A 1 291 ? 17.325 -8.038 60.552 1.00 16.24 291 PRO A CA 1
ATOM 2182 C C . PRO A 1 291 ? 15.806 -7.832 60.601 1.00 16.41 291 PRO A C 1
ATOM 2183 O O . PRO A 1 291 ? 15.242 -7.591 61.670 1.00 15.68 291 PRO A O 1
ATOM 2187 N N . LEU A 1 292 ? 15.148 -7.905 59.443 1.00 15.57 292 LEU A N 1
ATOM 2188 C CA . LEU A 1 292 ? 13.700 -7.794 59.396 1.00 15.59 292 LEU A CA 1
ATOM 2189 C C . LEU A 1 292 ? 13.083 -9.146 59.055 1.00 16.29 292 LEU A C 1
ATOM 2190 O O . LEU A 1 292 ? 12.036 -9.499 59.594 1.00 16.70 292 LEU A O 1
ATOM 2195 N N . VAL A 1 293 ? 13.749 -9.902 58.178 1.00 15.65 293 VAL A N 1
ATOM 2196 C CA . VAL A 1 293 ? 13.316 -11.263 57.811 1.00 15.75 293 VAL A CA 1
ATOM 2197 C C . VAL A 1 293 ? 14.021 -12.311 58.660 1.00 16.13 293 VAL A C 1
ATOM 2198 O O . VAL A 1 293 ? 13.401 -13.261 59.144 1.00 16.74 293 VAL A O 1
ATOM 2202 N N . GLY A 1 294 ? 15.328 -12.142 58.814 1.00 16.32 294 GLY A N 1
ATOM 2203 C CA . GLY A 1 294 ? 16.110 -12.974 59.732 1.00 15.76 294 GLY A CA 1
ATOM 2204 C C . GLY A 1 294 ? 16.553 -14.315 59.178 1.00 15.26 294 GLY A C 1
ATOM 2205 O O . GLY A 1 294 ? 17.084 -15.146 59.911 1.00 15.76 294 GLY A O 1
ATOM 2206 N N . HIS A 1 295 ? 16.331 -14.545 57.886 1.00 14.40 295 HIS A N 1
ATOM 2207 C CA . HIS A 1 295 ? 16.788 -15.779 57.256 1.00 13.77 295 HIS A CA 1
ATOM 2208 C C . HIS A 1 295 ? 17.003 -15.568 55.763 1.00 13.01 295 HIS A C 1
ATOM 2209 O O . HIS A 1 295 ? 16.707 -14.491 55.231 1.00 12.96 295 HIS A O 1
ATOM 2216 N N . THR A 1 296 ? 17.494 -16.602 55.085 1.00 12.83 296 THR A N 1
ATOM 2217 C CA . THR A 1 296 ? 17.887 -16.473 53.676 1.00 13.19 296 THR A CA 1
ATOM 2218 C C . THR A 1 296 ? 16.818 -16.874 52.664 1.00 12.79 296 THR A C 1
ATOM 2219 O O . THR A 1 296 ? 17.120 -17.027 51.475 1.00 13.44 296 THR A O 1
ATOM 2223 N N . GLY A 1 297 ? 15.588 -17.062 53.127 1.00 12.95 297 GLY A N 1
ATOM 2224 C CA . GLY A 1 297 ? 14.481 -17.426 52.245 1.00 12.34 297 GLY A CA 1
ATOM 2225 C C . GLY A 1 297 ? 13.567 -16.229 52.022 1.00 12.41 297 GLY A C 1
ATOM 2226 O O . GLY A 1 297 ? 14.005 -15.075 52.101 1.00 12.99 297 GLY A O 1
ATOM 2227 N N . VAL A 1 298 ? 12.302 -16.496 51.731 1.00 11.28 298 VAL A N 1
ATOM 2228 C CA . VAL A 1 298 ? 11.334 -15.429 51.526 1.00 11.06 298 VAL A CA 1
ATOM 2229 C C . VAL A 1 298 ? 10.393 -15.371 52.725 1.00 10.87 298 VAL A C 1
ATOM 2230 O O . VAL A 1 298 ? 10.131 -16.398 53.346 1.00 11.47 298 VAL A O 1
ATOM 2234 N N . LEU A 1 299 ? 9.935 -14.170 53.073 1.00 9.99 299 LEU A N 1
ATOM 2235 C CA . LEU A 1 299 ? 8.844 -13.988 54.019 1.00 9.75 299 LEU A CA 1
ATOM 2236 C C . LEU A 1 299 ? 7.611 -13.575 53.226 1.00 9.31 299 LEU A C 1
ATOM 2237 O O . LEU A 1 299 ? 7.522 -12.444 52.757 1.00 8.50 299 LEU A O 1
ATOM 2242 N N . LEU A 1 300 ? 6.674 -14.494 53.046 1.00 8.87 300 LEU A N 1
ATOM 2243 C CA . LEU A 1 300 ? 5.422 -14.145 52.377 1.00 8.52 300 LEU A CA 1
ATOM 2244 C C . LEU A 1 300 ? 4.488 -13.407 53.330 1.00 8.85 300 LEU A C 1
ATOM 2245 O O . LEU A 1 300 ? 4.428 -13.721 54.521 1.00 8.09 300 LEU A O 1
ATOM 2250 N N . THR A 1 301 ? 3.758 -12.415 52.815 1.00 8.20 301 THR A N 1
ATOM 2251 C CA . THR A 1 301 ? 2.933 -11.568 53.673 1.00 9.01 301 THR A CA 1
ATOM 2252 C C . THR A 1 301 ? 1.507 -11.450 53.118 1.00 9.96 301 THR A C 1
ATOM 2253 O O . THR A 1 301 ? 1.151 -10.450 52.493 1.00 10.67 301 THR A O 1
ATOM 2257 N N . PRO A 1 302 ? 0.679 -12.479 53.345 1.00 10.42 302 PRO A N 1
ATOM 2258 C CA . PRO A 1 302 ? -0.613 -12.541 52.661 1.00 10.41 302 PRO A CA 1
ATOM 2259 C C . PRO A 1 302 ? -1.672 -11.553 53.142 1.00 10.72 302 PRO A C 1
ATOM 2260 O O . PRO A 1 302 ? -2.655 -11.332 52.427 1.00 10.53 302 PRO A O 1
ATOM 2264 N N . TYR A 1 303 ? -1.483 -10.953 54.319 1.00 10.63 303 TYR A N 1
ATOM 2265 C CA . TYR A 1 303 ? -2.529 -10.095 54.892 1.00 11.73 303 TYR A CA 1
ATOM 2266 C C . TYR A 1 303 ? -2.168 -8.611 54.869 1.00 12.38 303 TYR A C 1
ATOM 2267 O O . TYR A 1 303 ? -2.083 -7.959 55.916 1.00 13.39 303 TYR A O 1
ATOM 2276 N N . THR A 1 304 ? -1.959 -8.095 53.661 1.00 12.44 304 THR A N 1
ATOM 2277 C CA . THR A 1 304 ? -1.549 -6.721 53.432 1.00 12.24 304 THR A CA 1
ATOM 2278 C C . THR A 1 304 ? -2.463 -6.101 52.385 1.00 12.31 304 THR A C 1
ATOM 2279 O O . THR A 1 304 ? -3.297 -6.792 51.779 1.00 12.89 304 THR A O 1
ATOM 2283 N N . ARG A 1 305 ? -2.274 -4.805 52.142 1.00 12.18 305 ARG A N 1
ATOM 2284 C CA . ARG A 1 305 ? -2.947 -4.119 51.034 1.00 11.56 305 ARG A CA 1
ATOM 2285 C C . ARG A 1 305 ? -2.344 -4.524 49.691 1.00 10.89 305 ARG A C 1
ATOM 2286 O O . ARG A 1 305 ? -3.074 -4.778 48.733 1.00 11.52 305 ARG A O 1
ATOM 2294 N N . ARG A 1 306 ? -1.013 -4.582 49.632 1.00 10.22 306 ARG A N 1
ATOM 2295 C CA . ARG A 1 306 ? -0.302 -4.781 48.360 1.00 9.44 306 ARG A CA 1
ATOM 2296 C C . ARG A 1 306 ? 0.949 -5.666 48.448 1.00 8.82 306 ARG A C 1
ATOM 2297 O O . ARG A 1 306 ? 1.194 -6.473 47.553 1.00 8.62 306 ARG A O 1
ATOM 2305 N N . ILE A 1 307 ? 1.764 -5.493 49.485 1.00 8.06 307 ILE A N 1
ATOM 2306 C CA . ILE A 1 307 ? 3.039 -6.239 49.560 1.00 7.93 307 ILE A CA 1
ATOM 2307 C C . ILE A 1 307 ? 2.798 -7.749 49.636 1.00 8.27 307 ILE A C 1
ATOM 2308 O O . ILE A 1 307 ? 2.011 -8.218 50.459 1.00 8.26 307 ILE A O 1
ATOM 2313 N N . ASN A 1 308 ? 3.433 -8.500 48.738 1.00 7.66 308 ASN A N 1
ATOM 2314 C CA . ASN A 1 308 ? 3.241 -9.959 48.686 1.00 7.43 308 ASN A CA 1
ATOM 2315 C C . ASN A 1 308 ? 4.298 -10.737 49.453 1.00 6.88 308 ASN A C 1
ATOM 2316 O O . ASN A 1 308 ? 4.061 -11.854 49.931 1.00 7.10 308 ASN A O 1
ATOM 2321 N N . GLY A 1 309 ? 5.491 -10.173 49.533 1.00 7.85 309 GLY A N 1
ATOM 2322 C CA . GLY A 1 309 ? 6.531 -10.819 50.320 1.00 7.93 309 GLY A CA 1
ATOM 2323 C C . GLY A 1 309 ? 7.803 -10.005 50.317 1.00 8.79 309 GLY A C 1
ATOM 2324 O O . GLY A 1 309 ? 7.900 -8.968 49.661 1.00 8.15 309 GLY A O 1
ATOM 2325 N N . VAL A 1 310 ? 8.784 -10.480 51.063 1.00 9.10 310 VAL A N 1
ATOM 2326 C CA . VAL A 1 310 ? 10.022 -9.751 51.165 1.00 10.38 310 VAL A CA 1
ATOM 2327 C C . VAL A 1 310 ? 11.172 -10.725 51.357 1.00 10.03 310 VAL A C 1
ATOM 2328 O O . VAL A 1 310 ? 10.952 -11.851 51.818 1.00 9.81 310 VAL A O 1
ATOM 2332 N N . ASN A 1 311 ? 12.377 -10.329 50.938 1.00 9.39 311 ASN A N 1
ATOM 2333 C CA . ASN A 1 311 ? 13.576 -11.116 51.239 1.00 9.16 311 ASN A CA 1
ATOM 2334 C C . ASN A 1 311 ? 14.681 -10.255 51.826 1.00 9.57 311 ASN A C 1
ATOM 2335 O O . ASN A 1 311 ? 14.521 -9.046 51.963 1.00 9.06 311 ASN A O 1
ATOM 2340 N N . GLU A 1 312 ? 15.774 -10.901 52.225 1.00 9.88 312 GLU A N 1
ATOM 2341 C CA . GLU A 1 312 ? 16.853 -10.227 52.934 1.00 11.02 312 GLU A CA 1
ATOM 2342 C C . GLU A 1 312 ? 18.137 -10.941 52.556 1.00 11.32 312 GLU A C 1
ATOM 2343 O O . GLU A 1 312 ? 18.661 -11.755 53.324 1.00 11.88 312 GLU A O 1
ATOM 2349 N N . VAL A 1 313 ? 18.641 -10.667 51.362 1.00 11.29 313 VAL A N 1
ATOM 2350 C CA . VAL A 1 313 ? 19.708 -11.494 50.820 1.00 11.95 313 VAL A CA 1
ATOM 2351 C C . VAL A 1 313 ? 21.050 -11.290 51.517 1.00 12.34 313 VAL A C 1
ATOM 2352 O O . VAL A 1 313 ? 21.989 -12.073 51.330 1.00 12.22 313 VAL A O 1
ATOM 2356 N N . THR A 1 314 ? 21.143 -10.230 52.306 1.00 12.50 314 THR A N 1
ATOM 2357 C CA . THR A 1 314 ? 22.366 -9.992 53.072 1.00 13.59 314 THR A CA 1
ATOM 2358 C C . THR A 1 314 ? 22.512 -11.045 54.178 1.00 13.91 314 THR A C 1
ATOM 2359 O O . THR A 1 314 ? 23.580 -11.179 54.796 1.00 14.55 314 THR A O 1
ATOM 2363 N N . GLN A 1 315 ? 21.444 -11.790 54.440 1.00 14.31 315 GLN A N 1
ATOM 2364 C CA . GLN A 1 315 ? 21.553 -12.961 55.315 1.00 15.00 315 GLN A CA 1
ATOM 2365 C C . GLN A 1 315 ? 22.507 -13.992 54.709 1.00 15.49 315 GLN A C 1
ATOM 2366 O O . GLN A 1 315 ? 23.165 -14.752 55.432 1.00 16.80 315 GLN A O 1
ATOM 2372 N N . ALA A 1 316 ? 22.605 -13.997 53.382 1.00 15.24 316 ALA A N 1
ATOM 2373 C CA . ALA A 1 316 ? 23.446 -14.941 52.664 1.00 15.78 316 ALA A CA 1
ATOM 2374 C C . ALA A 1 316 ? 24.765 -14.287 52.231 1.00 16.59 316 ALA A C 1
ATOM 2375 O O . ALA A 1 316 ? 25.828 -14.906 52.313 1.00 16.96 316 ALA A O 1
ATOM 2377 N N . ASP A 1 317 ? 24.699 -13.037 51.777 1.00 16.60 317 ASP A N 1
ATOM 2378 C CA . ASP A 1 317 ? 25.905 -12.330 51.328 1.00 17.30 317 ASP A CA 1
ATOM 2379 C C . ASP A 1 317 ? 25.941 -10.935 51.919 1.00 17.19 317 ASP A C 1
ATOM 2380 O O . ASP A 1 317 ? 25.338 -10.001 51.387 1.00 17.47 317 ASP A O 1
ATOM 2385 N N . PRO A 1 318 ? 26.632 -10.794 53.053 1.00 17.58 318 PRO A N 1
ATOM 2386 C CA . PRO A 1 318 ? 26.678 -9.523 53.753 1.00 17.60 318 PRO A CA 1
ATOM 2387 C C . PRO A 1 318 ? 27.372 -8.429 52.940 1.00 17.47 318 PRO A C 1
ATOM 2388 O O . PRO A 1 318 ? 27.192 -7.253 53.242 1.00 17.82 318 PRO A O 1
ATOM 2392 N N . GLU A 1 319 ? 28.140 -8.798 51.919 1.00 17.49 319 GLU A N 1
ATOM 2393 C CA . GLU A 1 319 ? 28.867 -7.792 51.130 1.00 18.15 319 GLU A CA 1
ATOM 2394 C C . GLU A 1 319 ? 27.936 -6.932 50.277 1.00 17.45 319 GLU A C 1
ATOM 2395 O O . GLU A 1 319 ? 28.370 -5.956 49.662 1.00 17.50 319 GLU A O 1
ATOM 2401 N N . LEU A 1 320 ? 26.659 -7.302 50.221 1.00 16.63 320 LEU A N 1
ATOM 2402 C CA . LEU A 1 320 ? 25.698 -6.543 49.417 1.00 16.07 320 LEU A CA 1
ATOM 2403 C C . LEU A 1 320 ? 25.164 -5.299 50.139 1.00 15.81 320 LEU A C 1
ATOM 2404 O O . LEU A 1 320 ? 24.343 -4.567 49.598 1.00 15.39 320 LEU A O 1
ATOM 2409 N N . ALA A 1 321 ? 25.637 -5.065 51.362 1.00 15.53 321 ALA A N 1
ATOM 2410 C CA . ALA A 1 321 ? 25.277 -3.891 52.134 1.00 15.64 321 ALA A CA 1
ATOM 2411 C C . ALA A 1 321 ? 26.475 -3.434 52.963 1.00 15.96 321 ALA A C 1
ATOM 2412 O O . ALA A 1 321 ? 27.403 -4.220 53.194 1.00 15.81 321 ALA A O 1
ATOM 2414 N N . PRO A 1 322 ? 26.450 -2.172 53.421 1.00 16.72 322 PRO A N 1
ATOM 2415 C CA . PRO A 1 322 ? 27.477 -1.686 54.348 1.00 17.42 322 PRO A CA 1
ATOM 2416 C C . PRO A 1 322 ? 27.440 -2.449 55.664 1.00 18.44 322 PRO A C 1
ATOM 2417 O O . PRO A 1 322 ? 26.419 -3.045 56.011 1.00 18.13 322 PRO A O 1
ATOM 2421 N N . PRO A 1 323 ? 28.541 -2.383 56.431 1.00 19.01 323 PRO A N 1
ATOM 2422 C CA . PRO A 1 323 ? 28.649 -2.993 57.753 1.00 19.56 323 PRO A CA 1
ATOM 2423 C C . PRO A 1 323 ? 27.483 -2.602 58.670 1.00 19.72 323 PRO A C 1
ATOM 2424 O O . PRO A 1 323 ? 27.105 -1.430 58.738 1.00 20.47 323 PRO A O 1
ATOM 2428 N N . GLY A 1 324 ? 26.903 -3.587 59.346 1.00 20.22 324 GLY A N 1
ATOM 2429 C CA . GLY A 1 324 ? 25.823 -3.330 60.299 1.00 20.07 324 GLY A CA 1
ATOM 2430 C C . GLY A 1 324 ? 24.502 -2.951 59.649 1.00 20.22 324 GLY A C 1
ATOM 2431 O O . GLY A 1 324 ? 23.631 -2.342 60.282 1.00 20.33 324 GLY A O 1
ATOM 2432 N N . LYS A 1 325 ? 24.354 -3.285 58.372 1.00 19.38 325 LYS A N 1
ATOM 2433 C CA . LYS A 1 325 ? 23.093 -3.021 57.686 1.00 18.50 325 LYS A CA 1
ATOM 2434 C C . LYS A 1 325 ? 22.618 -4.296 57.013 1.00 17.22 325 LYS A C 1
ATOM 2435 O O . LYS A 1 325 ? 23.429 -5.151 56.656 1.00 16.75 325 LYS A O 1
ATOM 2441 N N . HIS A 1 326 ? 21.305 -4.430 56.859 1.00 15.83 326 HIS A N 1
ATOM 2442 C CA . HIS A 1 326 ? 20.750 -5.482 56.012 1.00 14.93 326 HIS A CA 1
ATOM 2443 C C . HIS A 1 326 ? 20.029 -4.836 54.832 1.00 13.87 326 HIS A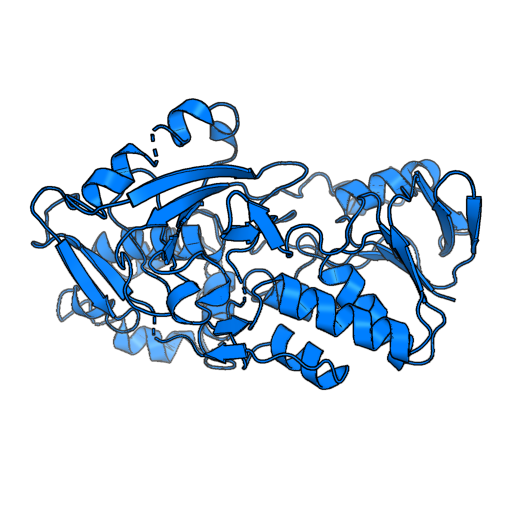 C 1
ATOM 2444 O O . HIS A 1 326 ? 19.541 -3.709 54.927 1.00 14.07 326 HIS A O 1
ATOM 2451 N N . LEU A 1 327 ? 19.991 -5.555 53.718 1.00 12.91 327 LEU A N 1
ATOM 2452 C CA . LEU A 1 327 ? 19.207 -5.136 52.561 1.00 12.21 327 LEU A CA 1
ATOM 2453 C C . LEU A 1 327 ? 17.946 -5.971 52.550 1.00 11.44 327 LEU A C 1
ATOM 2454 O O . LEU A 1 327 ? 18.008 -7.184 52.358 1.00 11.17 327 LEU A O 1
ATOM 2459 N N . THR A 1 328 ? 16.814 -5.322 52.761 1.00 10.91 328 THR A N 1
ATOM 2460 C CA . THR A 1 328 ? 15.532 -6.012 52.786 1.00 10.88 328 THR A CA 1
ATOM 2461 C C . THR A 1 328 ? 14.711 -5.464 51.630 1.00 10.56 328 THR A C 1
ATOM 2462 O O . THR A 1 328 ? 14.499 -4.250 51.536 1.00 10.84 328 THR A O 1
ATOM 2474 N N . CYS A 1 330 ? 11.152 -5.703 49.209 1.00 9.03 330 CYS A N 1
ATOM 2475 C CA . CYS A 1 330 ? 9.741 -6.056 49.224 1.00 9.65 330 CYS A CA 1
ATOM 2476 C C . CYS A 1 330 ? 9.178 -6.011 47.810 1.00 9.05 330 CYS A C 1
ATOM 2477 O O . CYS A 1 330 ? 9.556 -5.147 47.027 1.00 9.56 330 CYS A O 1
ATOM 2480 N N . HIS A 1 331 ? 8.260 -6.920 47.502 1.00 8.51 331 HIS A N 1
ATOM 2481 C CA . HIS A 1 331 ? 7.584 -6.901 46.197 1.00 8.30 331 HIS A CA 1
ATOM 2482 C C . HIS A 1 331 ? 6.079 -6.765 46.337 1.00 8.15 331 HIS A C 1
ATOM 2483 O O . HIS A 1 331 ? 5.456 -7.414 47.190 1.00 8.44 331 HIS A O 1
ATOM 2490 N N . GLN A 1 332 ? 5.491 -5.943 45.479 1.00 7.75 332 GLN A N 1
ATOM 2491 C CA . GLN A 1 332 ? 4.048 -5.919 45.361 1.00 8.28 332 GLN A CA 1
ATOM 2492 C C . GLN A 1 332 ? 3.622 -5.997 43.894 1.00 7.85 332 GLN A C 1
ATOM 2493 O O . GLN A 1 332 ? 4.122 -5.254 43.039 1.00 7.46 332 GLN A O 1
ATOM 2499 N N . TYR A 1 333 ? 2.732 -6.940 43.612 1.00 7.36 333 TYR A N 1
ATOM 2500 C CA . TYR A 1 333 ? 2.047 -7.040 42.338 1.00 7.68 333 TYR A CA 1
ATOM 2501 C C . TYR A 1 333 ? 1.330 -5.727 42.025 1.00 7.56 333 TYR A C 1
ATOM 2502 O O . TYR A 1 333 ? 0.743 -5.129 42.914 1.00 7.75 333 TYR A O 1
ATOM 2511 N N . VAL A 1 334 ? 1.390 -5.290 40.767 1.00 8.31 334 VAL A N 1
ATOM 2512 C CA . VAL A 1 334 ? 0.575 -4.164 40.281 1.00 9.44 334 VAL A CA 1
ATOM 2513 C C . VAL A 1 334 ? -0.280 -4.644 39.113 1.00 10.03 334 VAL A C 1
ATOM 2514 O O . VAL A 1 334 ? 0.243 -5.166 38.123 1.00 9.52 334 VAL A O 1
ATOM 2518 N N . ALA A 1 335 ? -1.592 -4.477 39.245 1.00 11.39 335 ALA A N 1
ATOM 2519 C CA . ALA A 1 335 ? -2.530 -4.825 38.166 1.00 13.09 335 ALA A CA 1
ATOM 2520 C C . ALA A 1 335 ? -2.351 -3.857 36.991 1.00 14.28 335 ALA A C 1
ATOM 2521 O O . ALA A 1 335 ? -2.068 -2.677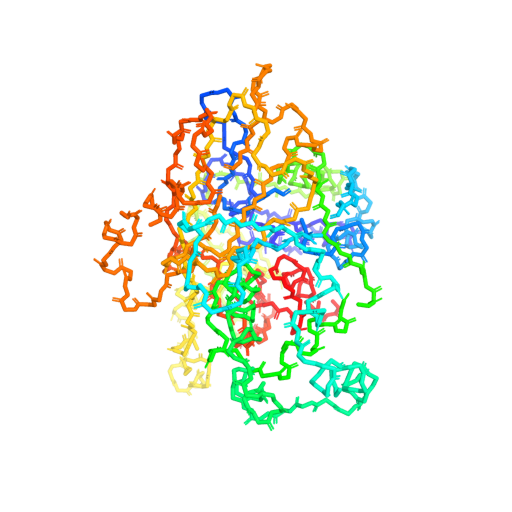 37.191 1.00 13.58 335 ALA A O 1
ATOM 2523 N N . PRO A 1 336 ? -2.508 -4.355 35.751 1.00 15.80 336 PRO A N 1
ATOM 2524 C CA . PRO A 1 336 ? -2.377 -3.484 34.591 1.00 16.76 336 PRO A CA 1
ATOM 2525 C C . PRO A 1 336 ? -3.167 -2.169 34.730 1.00 17.36 336 PRO A C 1
ATOM 2526 O O . PRO A 1 336 ? -2.636 -1.118 34.377 1.00 17.82 336 PRO A O 1
ATOM 2530 N N . GLU A 1 337 ? -4.387 -2.221 35.279 1.00 18.21 337 GLU A N 1
ATOM 2531 C CA . GLU A 1 337 ? -5.242 -1.015 35.426 1.00 19.12 337 GLU A CA 1
ATOM 2532 C C . GLU A 1 337 ? -4.684 0.002 36.398 1.00 18.51 337 GLU A C 1
ATOM 2533 O O . GLU A 1 337 ? -5.099 1.160 36.407 1.00 18.22 337 GLU A O 1
ATOM 2539 N N . ASN A 1 338 ? -3.776 -0.447 37.257 1.00 17.63 338 ASN A N 1
ATOM 2540 C CA . ASN A 1 338 ? -3.246 0.423 38.288 1.00 16.85 338 ASN A CA 1
ATOM 2541 C C . ASN A 1 338 ? -1.852 0.964 37.962 1.00 16.20 338 ASN A C 1
ATOM 2542 O O . ASN A 1 338 ? -1.304 1.766 38.708 1.00 16.22 338 ASN A O 1
ATOM 2547 N N . VAL A 1 339 ? -1.290 0.551 36.834 1.00 15.87 339 VAL A N 1
ATOM 2548 C CA . VAL A 1 339 ? -0.006 1.104 36.412 1.00 16.35 339 VAL A CA 1
ATOM 2549 C C . VAL A 1 339 ? -0.082 2.625 36.263 1.00 16.48 339 VAL A C 1
ATOM 2550 O O . VAL A 1 339 ? 0.890 3.337 36.534 1.00 16.52 339 VAL A O 1
ATOM 2554 N N . LYS A 1 340 ? -1.243 3.117 35.836 1.00 16.64 340 LYS A N 1
ATOM 2555 C CA . LYS A 1 340 ? -1.469 4.556 35.738 1.00 17.66 340 LYS A CA 1
ATOM 2556 C C . LYS A 1 340 ? -1.554 5.212 37.119 1.00 17.43 340 LYS A C 1
ATOM 2557 O O . LYS A 1 340 ? -1.449 6.436 37.236 1.00 17.67 340 LYS A O 1
ATOM 2563 N N . ASN A 1 341 ? -1.722 4.395 38.163 1.00 17.43 341 ASN A N 1
ATOM 2564 C CA . ASN A 1 341 ? -1.871 4.881 39.532 1.00 17.59 341 ASN A CA 1
ATOM 2565 C C . ASN A 1 341 ? -0.705 4.479 40.445 1.00 17.26 341 ASN A C 1
ATOM 2566 O O . ASN A 1 341 ? -0.933 4.128 41.602 1.00 16.53 341 ASN A O 1
ATOM 2571 N N . LEU A 1 342 ? 0.528 4.532 39.941 1.00 17.28 342 LEU A N 1
ATOM 2572 C CA . LEU A 1 342 ? 1.685 4.057 40.715 1.00 17.74 342 LEU A CA 1
ATOM 2573 C C . LEU A 1 342 ? 1.890 4.792 42.041 1.00 17.68 342 LEU A C 1
ATOM 2574 O O . LEU A 1 342 ? 2.312 4.196 43.038 1.00 16.93 342 LEU A O 1
ATOM 2579 N N . GLU A 1 343 ? 1.611 6.092 42.060 1.00 17.68 343 GLU A N 1
ATOM 2580 C CA . GLU A 1 343 ? 1.778 6.853 43.293 1.00 18.00 343 GLU A CA 1
ATOM 2581 C C . GLU A 1 343 ? 0.922 6.288 44.425 1.00 17.32 343 GLU A C 1
ATOM 2582 O O . GLU A 1 343 ? 1.403 6.074 45.535 1.00 17.07 343 GLU A O 1
ATOM 2588 N N . SER A 1 344 ? -0.345 6.015 44.155 1.00 16.71 344 SER A N 1
ATOM 2589 C CA . SER A 1 344 ? -1.192 5.497 45.223 1.00 16.49 344 SER A CA 1
ATOM 2590 C C . SER A 1 344 ? -0.857 4.047 45.573 1.00 15.23 344 SER A C 1
ATOM 2591 O O . SER A 1 344 ? -0.976 3.640 46.728 1.00 14.41 344 SER A O 1
ATOM 2594 N N . GLU A 1 345 ? -0.432 3.274 44.576 1.00 13.75 345 GLU A N 1
ATOM 2595 C CA . GLU A 1 345 ? 0.027 1.900 44.828 1.00 13.05 345 GLU A CA 1
ATOM 2596 C C . GLU A 1 345 ? 1.212 1.896 45.798 1.00 12.82 345 GLU A C 1
ATOM 2597 O O . GLU A 1 345 ? 1.256 1.118 46.743 1.00 11.78 345 GLU A O 1
ATOM 2603 N N . ILE A 1 346 ? 2.167 2.778 45.548 1.00 13.21 346 ILE A N 1
ATOM 2604 C CA . ILE A 1 346 ? 3.334 2.913 46.404 1.00 14.34 346 ILE A CA 1
ATOM 2605 C C . ILE A 1 346 ? 2.923 3.308 47.821 1.00 14.64 346 ILE A C 1
ATOM 2606 O O . ILE A 1 346 ? 3.412 2.747 48.813 1.00 15.04 346 ILE A O 1
ATOM 2611 N N . GLU A 1 347 ? 2.000 4.260 47.922 1.00 15.57 347 GLU A N 1
ATOM 2612 C CA . GLU A 1 347 ? 1.514 4.697 49.227 1.00 16.43 347 GLU A CA 1
ATOM 2613 C C . GLU A 1 347 ? 1.001 3.505 50.028 1.00 15.93 347 GLU A C 1
ATOM 2614 O O . GLU A 1 347 ? 1.243 3.402 51.227 1.00 15.23 347 GLU A O 1
ATOM 2628 N N . GLY A 1 349 ? 1.820 0.336 49.728 1.00 13.64 349 GLY A N 1
ATOM 2629 C CA . GLY A 1 349 ? 2.943 -0.516 50.112 1.00 13.09 349 GLY A CA 1
ATOM 2630 C C . GLY A 1 349 ? 3.647 0.041 51.342 1.00 13.41 349 GLY A C 1
ATOM 2631 O O . GLY A 1 349 ? 4.029 -0.695 52.255 1.00 12.72 349 GLY A O 1
ATOM 2632 N N . LEU A 1 350 ? 3.822 1.353 51.354 1.00 13.74 350 LEU A N 1
ATOM 2633 C CA . LEU A 1 350 ? 4.469 2.032 52.478 1.00 15.14 350 LEU A CA 1
ATOM 2634 C C . LEU A 1 350 ? 3.687 1.868 53.776 1.00 15.40 350 LEU A C 1
ATOM 2635 O O . LEU A 1 350 ? 4.283 1.715 54.861 1.00 16.54 350 LEU A O 1
ATOM 2640 N N . GLU A 1 351 ? 2.359 1.879 53.669 1.00 15.67 351 GLU A N 1
ATOM 2641 C CA . GLU A 1 351 ? 1.486 1.623 54.812 1.00 16.16 351 GLU A CA 1
ATOM 2642 C C . GLU A 1 351 ? 1.659 0.188 55.290 1.00 15.25 351 GLU A C 1
ATOM 2643 O O . GLU A 1 351 ? 1.684 -0.073 56.500 1.00 14.66 351 GLU A O 1
ATOM 2649 N N . ASP A 1 352 ? 1.773 -0.744 54.336 1.00 14.03 352 ASP A N 1
ATOM 2650 C CA . ASP A 1 352 ? 1.958 -2.161 54.675 1.00 13.76 352 ASP A CA 1
ATOM 2651 C C . ASP A 1 352 ? 3.198 -2.392 55.530 1.00 13.82 352 ASP A C 1
ATOM 2652 O O . ASP A 1 352 ? 3.179 -3.249 56.412 1.00 13.24 352 ASP A O 1
ATOM 2657 N N . LEU A 1 353 ? 4.278 -1.673 55.215 1.00 13.92 353 LEU A N 1
ATOM 2658 C CA . LEU A 1 353 ? 5.566 -1.801 55.915 1.00 14.39 353 LEU A CA 1
ATOM 2659 C C . LEU A 1 353 ? 5.413 -1.590 57.422 1.00 14.60 353 LEU A C 1
ATOM 2660 O O . LEU A 1 353 ? 6.033 -2.279 58.228 1.00 13.95 353 LEU A O 1
ATOM 2665 N N . LYS A 1 354 ? 4.568 -0.639 57.790 1.00 15.02 354 LYS A N 1
ATOM 2666 C CA . LYS A 1 354 ? 4.364 -0.311 59.197 1.00 15.70 354 LYS A CA 1
ATOM 2667 C C . LYS A 1 354 ? 3.690 -1.458 59.944 1.00 15.77 354 LYS A C 1
ATOM 2668 O O . LYS A 1 354 ? 3.879 -1.617 61.151 1.00 16.63 354 LYS A O 1
ATOM 2674 N N . GLU A 1 355 ? 2.907 -2.248 59.215 1.00 15.20 355 GLU A N 1
ATOM 2675 C CA . GLU A 1 355 ? 2.154 -3.359 59.800 1.00 15.17 355 GLU A CA 1
ATOM 2676 C C . GLU A 1 355 ? 2.945 -4.662 59.752 1.00 14.58 355 GLU A C 1
ATOM 2677 O O . GLU A 1 355 ? 2.806 -5.519 60.623 1.00 14.27 355 GLU A O 1
ATOM 2683 N N . ILE A 1 356 ? 3.777 -4.803 58.724 1.00 13.62 356 ILE A N 1
ATOM 2684 C CA . ILE A 1 356 ? 4.655 -5.959 58.592 1.00 12.91 356 ILE A CA 1
ATOM 2685 C C . ILE A 1 356 ? 5.811 -5.870 59.586 1.00 13.00 356 ILE A C 1
ATOM 2686 O O . ILE A 1 356 ? 6.154 -6.844 60.243 1.00 13.22 356 ILE A O 1
ATOM 2691 N N . PHE A 1 357 ? 6.385 -4.682 59.715 1.00 13.71 357 PHE A N 1
ATOM 2692 C CA . PHE A 1 357 ? 7.599 -4.504 60.499 1.00 14.10 357 PHE A CA 1
ATOM 2693 C C . PHE A 1 357 ? 7.428 -3.437 61.580 1.00 14.80 357 PHE A C 1
ATOM 2694 O O . PHE A 1 357 ? 8.232 -2.520 61.666 1.00 14.55 357 PHE A O 1
ATOM 2702 N N . PRO A 1 358 ? 6.383 -3.562 62.410 1.00 15.81 358 PRO A N 1
ATOM 2703 C CA . PRO A 1 358 ? 6.117 -2.518 63.390 1.00 16.77 358 PRO A CA 1
ATOM 2704 C C . PRO A 1 358 ? 7.284 -2.282 64.359 1.00 17.04 358 PRO A C 1
ATOM 2705 O O . PRO A 1 358 ? 7.859 -3.228 64.901 1.00 17.92 358 PRO A O 1
ATOM 2709 N N . GLY A 1 359 ? 7.634 -1.017 64.553 1.00 18.26 359 GLY A N 1
ATOM 2710 C CA . GLY A 1 359 ? 8.644 -0.653 65.544 1.00 18.03 359 GLY A CA 1
ATOM 2711 C C . GLY A 1 359 ? 10.068 -0.988 65.149 1.00 17.85 359 GLY A C 1
ATOM 2712 O O . GLY A 1 359 ? 11.004 -0.744 65.917 1.00 18.70 359 GLY A O 1
ATOM 2713 N N . LYS A 1 360 ? 10.258 -1.518 63.946 1.00 17.15 360 LYS A N 1
ATOM 2714 C CA . LYS A 1 360 ? 11.598 -1.884 63.502 1.00 16.09 360 LYS A CA 1
ATOM 2715 C C . LYS A 1 360 ? 12.360 -0.675 62.971 1.00 15.75 360 LYS A C 1
ATOM 2716 O O . LYS A 1 360 ? 11.766 0.331 62.559 1.00 15.52 360 LYS A O 1
ATOM 2722 N N . ARG A 1 361 ? 13.678 -0.787 62.983 1.00 14.81 361 ARG A N 1
ATOM 2723 C CA . ARG A 1 361 ? 14.554 0.310 62.616 1.00 15.35 361 ARG A CA 1
ATOM 2724 C C . ARG A 1 361 ? 15.055 0.137 61.184 1.00 14.63 361 ARG A C 1
ATOM 2725 O O . ARG A 1 361 ? 15.919 -0.688 60.913 1.00 14.35 361 ARG A O 1
ATOM 2733 N N . TYR A 1 362 ? 14.497 0.917 60.264 1.00 14.51 362 TYR A N 1
ATOM 2734 C CA . TYR A 1 362 ? 14.939 0.880 58.866 1.00 14.45 362 TYR A CA 1
ATOM 2735 C C . TYR A 1 362 ? 14.572 2.192 58.187 1.00 14.58 362 TYR A C 1
ATOM 2736 O O . TYR A 1 362 ? 13.799 2.980 58.726 1.00 14.75 362 TYR A O 1
ATOM 2745 N N . GLU A 1 363 ? 15.131 2.411 57.003 1.00 15.13 363 GLU A N 1
ATOM 2746 C CA . GLU A 1 363 ? 14.736 3.527 56.163 1.00 15.80 363 GLU A CA 1
ATOM 2747 C C . GLU A 1 363 ? 14.452 3.000 54.765 1.00 14.43 363 GLU A C 1
ATOM 2748 O O . GLU A 1 363 ? 15.078 2.043 54.303 1.00 14.33 363 GLU A O 1
ATOM 2754 N N . VAL A 1 364 ? 13.506 3.621 54.091 1.00 14.10 364 VAL A N 1
ATOM 2755 C CA . VAL A 1 364 ? 13.284 3.291 52.694 1.00 13.52 364 VAL A CA 1
ATOM 2756 C C . VAL A 1 364 ? 14.454 3.835 51.884 1.00 13.17 364 VAL A C 1
ATOM 2757 O O . VAL A 1 364 ? 14.732 5.038 51.908 1.00 13.04 364 VAL A O 1
ATOM 2761 N N . LEU A 1 365 ? 15.131 2.952 51.161 1.00 12.73 365 LEU A N 1
ATOM 2762 C CA . LEU A 1 365 ? 16.321 3.299 50.408 1.00 12.78 365 LEU A CA 1
ATOM 2763 C C . LEU A 1 365 ? 15.984 3.731 48.986 1.00 12.42 365 LEU A C 1
ATOM 2764 O O . LEU A 1 365 ? 16.455 4.764 48.511 1.00 13.03 365 LEU A O 1
ATOM 2769 N N . LEU A 1 366 ? 15.176 2.928 48.295 1.00 11.56 366 LEU A N 1
ATOM 2770 C CA . LEU A 1 366 ? 14.830 3.219 46.906 1.00 11.12 366 LEU A CA 1
ATOM 2771 C C . LEU A 1 366 ? 13.564 2.454 46.562 1.00 11.07 366 LEU A C 1
ATOM 2772 O O . LEU A 1 366 ? 13.389 1.316 46.998 1.00 11.16 366 LEU A O 1
ATOM 2777 N N . ILE A 1 367 ? 12.685 3.080 45.785 1.00 11.12 367 ILE A N 1
ATOM 2778 C CA . ILE A 1 367 ? 11.498 2.397 45.279 1.00 11.27 367 ILE A CA 1
ATOM 2779 C C . ILE A 1 367 ? 11.628 2.363 43.768 1.00 12.09 367 ILE A C 1
ATOM 2780 O O . ILE A 1 367 ? 11.922 3.387 43.149 1.00 11.64 367 ILE A O 1
ATOM 2785 N N . GLN A 1 368 ? 11.470 1.177 43.182 1.00 12.53 368 GLN A N 1
ATOM 2786 C CA . GLN A 1 368 ? 11.613 0.992 41.735 1.00 12.91 368 GLN A CA 1
ATOM 2787 C C . GLN A 1 368 ? 10.363 0.324 41.162 1.00 12.91 368 GLN A C 1
ATOM 2788 O O . GLN A 1 368 ? 9.933 -0.708 41.673 1.00 12.58 368 GLN A O 1
ATOM 2794 N N . SER A 1 369 ? 9.784 0.915 40.110 1.00 12.06 369 SER A N 1
ATOM 2795 C CA . SER A 1 369 ? 8.560 0.380 39.511 1.00 11.89 369 SER A CA 1
ATOM 2796 C C . SER A 1 369 ? 8.849 -0.248 38.152 1.00 10.72 369 SER A C 1
ATOM 2797 O O . SER A 1 369 ? 9.683 0.264 37.389 1.00 10.85 369 SER A O 1
ATOM 2800 N N . TYR A 1 370 ? 8.157 -1.342 37.851 1.00 9.68 370 TYR A N 1
ATOM 2801 C CA . TYR A 1 370 ? 8.404 -2.091 36.620 1.00 8.97 370 TYR A CA 1
ATOM 2802 C C . TYR A 1 370 ? 7.111 -2.409 35.901 1.00 8.78 370 TYR A C 1
ATOM 2803 O O . TYR A 1 370 ? 6.159 -2.910 36.491 1.00 9.50 370 TYR A O 1
ATOM 2812 N N . HIS A 1 371 ? 7.078 -2.127 34.617 1.00 9.05 371 HIS A N 1
ATOM 2813 C CA . HIS A 1 371 ? 5.871 -2.353 33.868 1.00 9.22 371 HIS A CA 1
ATOM 2814 C C . HIS A 1 371 ? 6.196 -2.133 32.407 1.00 9.07 371 HIS A C 1
ATOM 2815 O O . HIS A 1 371 ? 7.285 -1.653 32.071 1.00 9.13 371 HIS A O 1
ATOM 2822 N N . ASP A 1 372 ? 5.265 -2.534 31.548 1.00 9.02 372 ASP A N 1
ATOM 2823 C CA . ASP A 1 372 ? 5.336 -2.238 30.117 1.00 9.98 372 ASP A CA 1
ATOM 2824 C C . ASP A 1 372 ? 6.668 -2.647 29.476 1.00 9.93 372 ASP A C 1
ATOM 2825 O O . ASP A 1 372 ? 6.983 -3.842 29.435 1.00 9.47 372 ASP A O 1
ATOM 2830 N N . GLU A 1 373 ? 7.445 -1.688 28.972 1.00 10.05 373 GLU A N 1
ATOM 2831 C CA . GLU A 1 373 ? 8.652 -2.041 28.224 1.00 10.65 373 GLU A CA 1
ATOM 2832 C C . GLU A 1 373 ? 9.839 -2.472 29.093 1.00 10.35 373 GLU A C 1
ATOM 2833 O O . GLU A 1 373 ? 10.858 -2.928 28.573 1.00 10.59 373 GLU A O 1
ATOM 2839 N N . TRP A 1 374 ? 9.722 -2.303 30.404 1.00 9.57 374 TRP A N 1
ATOM 2840 C CA . TRP A 1 374 ? 10.757 -2.745 31.339 1.00 9.32 374 TRP A CA 1
ATOM 2841 C C . TRP A 1 374 ? 10.007 -3.326 32.532 1.00 8.78 374 TRP A C 1
ATOM 2842 O O . TRP A 1 374 ? 9.942 -2.720 33.608 1.00 8.13 374 TRP A O 1
ATOM 2853 N N . PRO A 1 375 ? 9.392 -4.496 32.325 1.00 8.35 375 PRO A N 1
ATOM 2854 C CA . PRO A 1 375 ? 8.403 -5.047 33.251 1.00 7.82 375 PRO A CA 1
ATOM 2855 C C . PRO A 1 375 ? 9.005 -6.053 34.216 1.00 7.54 375 PRO A C 1
ATOM 2856 O O . PRO A 1 375 ? 10.215 -6.250 34.239 1.00 8.06 375 PRO A O 1
ATOM 2860 N N . VAL A 1 376 ? 8.150 -6.684 35.011 1.00 6.88 376 VAL A N 1
ATOM 2861 C CA . VAL A 1 376 ? 8.584 -7.860 35.745 1.00 7.12 376 VAL A CA 1
ATOM 2862 C C . VAL A 1 376 ? 8.870 -9.009 34.778 1.00 7.24 376 VAL A C 1
ATOM 2863 O O . VAL A 1 376 ? 9.979 -9.526 34.774 1.00 6.65 376 VAL A O 1
ATOM 2867 N N . ASN A 1 377 ? 7.878 -9.405 33.966 1.00 7.89 377 ASN A N 1
ATOM 2868 C CA . ASN A 1 377 ? 8.095 -10.331 32.829 1.00 7.89 377 ASN A CA 1
ATOM 2869 C C . ASN A 1 377 ? 7.467 -9.741 31.577 1.00 7.55 377 ASN A C 1
ATOM 2870 O O . ASN A 1 377 ? 6.423 -9.127 31.668 1.00 7.42 377 ASN A O 1
ATOM 2875 N N . ARG A 1 378 ? 8.077 -9.950 30.416 1.00 6.69 378 ARG A N 1
ATOM 2876 C CA . ARG A 1 378 ? 7.499 -9.459 29.152 1.00 7.90 378 ARG A CA 1
ATOM 2877 C C . ARG A 1 378 ? 6.234 -10.209 28.739 1.00 8.35 378 ARG A C 1
ATOM 2878 O O . ARG A 1 378 ? 5.384 -9.668 28.015 1.00 9.74 378 ARG A O 1
ATOM 2886 N N . ALA A 1 379 ? 6.114 -11.454 29.190 1.00 8.21 379 ALA A N 1
ATOM 2887 C CA . ALA A 1 379 ? 4.899 -12.243 29.000 1.00 9.09 379 ALA A CA 1
ATOM 2888 C C . ALA A 1 379 ? 4.508 -12.809 30.355 1.00 9.96 379 ALA A C 1
ATOM 2889 O O . ALA A 1 379 ? 5.341 -13.419 31.042 1.00 9.33 379 ALA A O 1
ATOM 2891 N N . ALA A 1 380 ? 3.250 -12.622 30.737 1.00 10.40 380 ALA A N 1
ATOM 2892 C CA . ALA A 1 380 ? 2.787 -13.053 32.047 1.00 11.11 380 ALA A CA 1
ATOM 2893 C C . ALA A 1 380 ? 2.972 -14.542 32.189 1.00 11.68 380 ALA A C 1
ATOM 2894 O O . ALA A 1 380 ? 2.707 -15.301 31.257 1.00 11.50 380 ALA A O 1
ATOM 2896 N N . SER A 1 381 ? 3.422 -14.969 33.361 1.00 12.55 381 SER A N 1
ATOM 2897 C CA . SER A 1 381 ? 3.569 -16.395 33.584 1.00 13.63 381 SER A CA 1
ATOM 2898 C C . SER A 1 381 ? 2.313 -17.140 33.177 1.00 13.61 381 SER A C 1
ATOM 2899 O O . SER A 1 381 ? 1.207 -16.692 33.444 1.00 13.58 381 SER A O 1
ATOM 2902 N N . GLY A 1 382 ? 2.505 -18.292 32.543 1.00 13.55 382 GLY A N 1
ATOM 2903 C CA . GLY A 1 382 ? 1.401 -19.117 32.080 1.00 14.38 382 GLY A CA 1
ATOM 2904 C C . GLY A 1 382 ? 0.909 -18.765 30.689 1.00 14.83 382 GLY A C 1
ATOM 2905 O O . GLY A 1 382 ? 0.005 -19.429 30.175 1.00 15.82 382 GLY A O 1
ATOM 2906 N N . THR A 1 383 ? 1.477 -17.717 30.083 1.00 14.57 383 THR A N 1
ATOM 2907 C CA . THR A 1 383 ? 1.035 -17.254 28.754 1.00 14.73 383 THR A CA 1
ATOM 2908 C C . THR A 1 383 ? 2.146 -17.253 27.687 1.00 15.05 383 THR A C 1
ATOM 2909 O O . THR A 1 383 ? 1.905 -16.940 26.515 1.00 14.95 383 THR A O 1
ATOM 2913 N N . ASP A 1 384 ? 3.365 -17.603 28.070 1.00 14.89 384 ASP A N 1
ATOM 2914 C CA . ASP A 1 384 ? 4.471 -17.496 27.114 1.00 15.17 384 ASP A CA 1
ATOM 2915 C C . ASP A 1 384 ? 4.222 -18.226 25.810 1.00 15.31 384 ASP A C 1
ATOM 2916 O O . ASP A 1 384 ? 3.697 -19.347 25.807 1.00 15.10 384 ASP A O 1
ATOM 2921 N N . PRO A 1 385 ? 4.622 -17.595 24.701 1.00 15.39 385 PRO A N 1
ATOM 2922 C CA . PRO A 1 385 ? 4.605 -18.218 23.401 1.00 15.94 385 PRO A CA 1
ATOM 2923 C C . PRO A 1 385 ? 5.922 -18.965 23.260 1.00 15.90 385 PRO A C 1
ATOM 2924 O O . PRO A 1 385 ? 6.751 -18.930 24.170 1.00 16.53 385 PRO A O 1
ATOM 2928 N N . GLY A 1 386 ? 6.117 -19.649 22.144 1.00 16.34 386 GLY A N 1
ATOM 2929 C CA . GLY A 1 386 ? 7.386 -20.316 21.907 1.00 15.68 386 GLY A CA 1
ATOM 2930 C C . GLY A 1 386 ? 8.504 -19.344 21.591 1.00 15.81 386 GLY A C 1
ATOM 2931 O O . GLY A 1 386 ? 8.345 -18.124 21.711 1.00 16.30 386 GLY A O 1
ATOM 2932 N N . ASN A 1 387 ? 9.649 -19.878 21.176 1.00 14.79 387 ASN A N 1
ATOM 2933 C CA . ASN A 1 387 ? 10.813 -19.046 20.891 1.00 14.51 387 ASN A CA 1
ATOM 2934 C C . ASN A 1 387 ? 11.030 -18.814 19.409 1.00 14.13 387 ASN A C 1
ATOM 2935 O O . ASN A 1 387 ? 11.986 -18.147 19.033 1.00 13.24 387 ASN A O 1
ATOM 2940 N N . GLU A 1 388 ? 10.161 -19.367 18.564 1.00 14.08 388 GLU A N 1
ATOM 2941 C CA . GLU A 1 388 ? 10.350 -19.220 17.121 1.00 14.70 388 GLU A CA 1
ATOM 2942 C C . GLU A 1 388 ? 9.654 -17.991 16.559 1.00 14.75 388 GLU A C 1
ATOM 2943 O O . GLU A 1 388 ? 8.770 -17.426 17.194 1.00 14.21 388 GLU A O 1
ATOM 2949 N N . THR A 1 389 ? 10.056 -17.605 15.351 1.00 14.68 389 THR A N 1
ATOM 2950 C CA . THR A 1 389 ? 9.477 -16.462 14.660 1.00 14.58 389 THR A CA 1
ATOM 2951 C C . THR A 1 389 ? 9.180 -16.909 13.238 1.00 15.23 389 THR A C 1
ATOM 2952 O O . THR A 1 389 ? 9.462 -18.061 12.879 1.00 15.19 389 THR A O 1
ATOM 2956 N N . PRO A 1 390 ? 8.609 -16.015 12.424 1.00 15.39 390 PRO A N 1
ATOM 2957 C CA . PRO A 1 390 ? 8.321 -16.350 11.029 1.00 15.94 390 PRO A CA 1
ATOM 2958 C C . PRO A 1 390 ? 9.576 -16.576 10.188 1.00 16.07 390 PRO A C 1
ATOM 2959 O O . PRO A 1 390 ? 9.475 -17.038 9.043 1.00 16.40 390 PRO A O 1
ATOM 2963 N N . PHE A 1 391 ? 10.745 -16.262 10.741 1.00 15.80 391 PHE A N 1
ATOM 2964 C CA . PHE A 1 391 ? 11.975 -16.272 9.965 1.00 16.13 391 PHE A CA 1
ATOM 2965 C C . PHE A 1 391 ? 12.942 -17.343 10.448 1.00 16.28 391 PHE A C 1
ATOM 2966 O O . PHE A 1 391 ? 13.253 -17.430 11.641 1.00 15.68 391 PHE A O 1
ATOM 2974 N N . SER A 1 392 ? 13.432 -18.160 9.521 1.00 16.77 392 SER A N 1
ATOM 2975 C CA . SER A 1 392 ? 14.436 -19.145 9.895 1.00 17.14 392 SER A CA 1
ATOM 2976 C C . SER A 1 392 ? 15.695 -18.477 10.414 1.00 16.48 392 SER A C 1
ATOM 2977 O O . SER A 1 392 ? 16.099 -17.426 9.922 1.00 17.37 392 SER A O 1
ATOM 2980 N N . GLY A 1 393 ? 16.304 -19.086 11.428 1.00 15.73 393 GLY A N 1
ATOM 2981 C CA . GLY A 1 393 ? 17.539 -18.571 11.999 1.00 14.73 393 GLY A CA 1
ATOM 298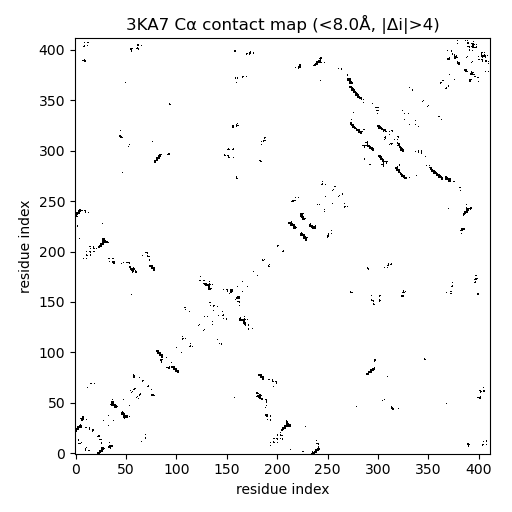2 C C . GLY A 1 393 ? 17.351 -17.407 12.962 1.00 13.95 393 GLY A C 1
ATOM 2983 O O . GLY A 1 393 ? 18.327 -16.846 13.447 1.00 14.28 393 GLY A O 1
ATOM 2984 N N . LEU A 1 394 ? 16.097 -17.042 13.229 1.00 12.80 394 LEU A N 1
ATOM 2985 C CA . LEU A 1 394 ? 15.795 -16.009 14.225 1.00 12.01 394 LEU A CA 1
ATOM 2986 C C . LEU A 1 394 ? 14.977 -16.591 15.366 1.00 11.35 394 LEU A C 1
ATOM 2987 O O . LEU A 1 394 ? 13.860 -17.074 15.146 1.00 11.26 394 LEU A O 1
ATOM 2992 N N . TYR A 1 395 ? 15.543 -16.553 16.573 1.00 10.84 395 TYR A N 1
ATOM 2993 C CA . TYR A 1 395 ? 14.870 -17.032 17.785 1.00 10.77 395 TYR A CA 1
ATOM 2994 C C . TYR A 1 395 ? 14.782 -15.943 18.857 1.00 10.12 395 TYR A C 1
ATOM 2995 O O . TYR A 1 395 ? 15.604 -15.032 18.898 1.00 10.61 395 TYR A O 1
ATOM 3004 N N . VAL A 1 396 ? 13.782 -16.059 19.720 1.00 9.94 396 VAL A N 1
ATOM 3005 C CA . VAL A 1 396 ? 13.600 -15.120 20.831 1.00 9.28 396 VAL A CA 1
ATOM 3006 C C . VAL A 1 396 ? 13.789 -15.841 22.156 1.00 9.00 396 VAL A C 1
ATOM 3007 O O . VAL A 1 396 ? 13.189 -16.898 22.395 1.00 10.15 396 VAL A O 1
ATOM 3011 N N . VAL A 1 397 ? 14.632 -15.272 23.014 1.00 8.61 397 VAL A N 1
ATOM 3012 C CA . VAL A 1 397 ? 14.825 -15.802 24.356 1.00 8.39 397 VAL A CA 1
ATOM 3013 C C . VAL A 1 397 ? 14.600 -14.707 25.392 1.00 7.92 397 VAL A C 1
ATOM 3014 O O . VAL A 1 397 ? 14.536 -13.521 25.055 1.00 8.15 397 VAL A O 1
ATOM 3018 N N . GLY A 1 398 ? 14.489 -15.105 26.655 1.00 7.36 398 GLY A N 1
ATOM 3019 C CA . GLY A 1 398 ? 14.223 -14.128 27.713 1.00 8.08 398 GLY A CA 1
ATOM 3020 C C . GLY A 1 398 ? 12.861 -14.364 28.331 1.00 7.84 398 GLY A C 1
ATOM 3021 O O . GLY A 1 398 ? 12.198 -15.358 28.020 1.00 8.79 398 GLY A O 1
ATOM 3022 N N . ASP A 1 399 ? 12.446 -13.466 29.216 1.00 7.85 399 ASP A N 1
ATOM 3023 C CA . ASP A 1 399 ? 11.210 -13.702 29.950 1.00 7.88 399 ASP A CA 1
ATOM 3024 C C . ASP A 1 399 ? 9.937 -13.366 29.162 1.00 8.48 399 ASP A C 1
ATOM 3025 O O . ASP A 1 399 ? 8.834 -13.391 29.714 1.00 8.33 399 ASP A O 1
ATOM 3030 N N . GLY A 1 400 ? 10.100 -13.078 27.876 1.00 7.79 400 GLY A N 1
ATOM 3031 C CA . GLY A 1 400 ? 8.965 -12.989 26.950 1.00 8.48 400 GLY A CA 1
ATOM 3032 C C . GLY A 1 400 ? 8.785 -14.282 26.182 1.00 9.06 400 GLY A C 1
ATOM 3033 O O . GLY A 1 400 ? 7.872 -14.414 25.357 1.00 8.74 400 GLY A O 1
ATOM 3034 N N . ALA A 1 401 ? 9.668 -15.241 26.457 1.00 9.50 401 ALA A N 1
ATOM 3035 C CA . ALA A 1 401 ? 9.596 -16.565 25.833 1.00 10.40 401 ALA A CA 1
ATOM 3036 C C . ALA A 1 401 ? 10.121 -17.627 26.793 1.00 10.25 401 ALA A C 1
ATOM 3037 O O . ALA A 1 401 ? 11.082 -18.334 26.478 1.00 11.49 401 ALA A O 1
ATOM 3039 N N . LYS A 1 402 ? 9.491 -17.738 27.953 1.00 11.06 402 LYS A N 1
ATOM 3040 C CA . LYS A 1 402 ? 9.931 -18.690 28.993 1.00 11.81 402 LYS A CA 1
ATOM 3041 C C . LYS A 1 402 ? 9.435 -20.097 28.707 1.00 12.92 402 LYS A C 1
ATOM 3042 O O . LYS A 1 402 ? 8.349 -20.277 28.136 1.00 12.94 402 LYS A O 1
ATOM 3048 N N . GLY A 1 403 ? 10.226 -21.091 29.117 1.00 13.72 403 GLY A N 1
ATOM 3049 C CA . GLY A 1 403 ? 9.759 -22.479 29.130 1.00 14.46 403 GLY A CA 1
ATOM 3050 C C . GLY A 1 403 ? 8.600 -22.643 30.090 1.00 14.93 403 GLY A C 1
ATOM 3051 O O . GLY A 1 403 ? 8.590 -22.068 31.180 1.00 15.21 403 GLY A O 1
ATOM 3052 N N . LYS A 1 404 ? 7.607 -23.432 29.696 1.00 15.35 404 LYS A N 1
ATOM 3053 C CA . LYS A 1 404 ? 6.425 -23.585 30.539 1.00 16.10 404 LYS A CA 1
ATOM 3054 C C . LYS A 1 404 ? 6.783 -24.160 31.902 1.00 15.90 404 LYS A C 1
ATOM 3055 O O . LYS A 1 404 ? 7.559 -25.107 32.009 1.00 16.72 404 LYS A O 1
ATOM 3061 N N . GLY A 1 405 ? 6.203 -23.579 32.945 1.00 16.37 405 GLY A N 1
ATOM 3062 C CA . GLY A 1 405 ? 6.335 -24.133 34.291 1.00 16.37 405 GLY A CA 1
ATOM 3063 C C . GLY A 1 405 ? 7.535 -23.677 35.099 1.00 16.62 405 GLY A C 1
ATOM 3064 O O . GLY A 1 405 ? 7.625 -23.981 36.287 1.00 17.07 405 GLY A O 1
ATOM 3065 N N . GLY A 1 406 ? 8.472 -22.965 34.472 1.00 16.39 406 GLY A N 1
ATOM 3066 C CA . GLY A 1 406 ? 9.599 -22.382 35.217 1.00 15.56 406 GLY A CA 1
ATOM 3067 C C . GLY A 1 406 ? 9.271 -21.008 35.787 1.00 15.22 406 GLY A C 1
ATOM 3068 O O . GLY A 1 406 ? 8.771 -20.140 35.065 1.00 15.63 406 GLY A O 1
ATOM 3069 N N . ILE A 1 407 ? 9.526 -20.808 37.080 1.00 14.59 407 ILE A N 1
ATOM 3070 C CA . ILE A 1 407 ? 9.324 -19.499 37.704 1.00 14.04 407 ILE A CA 1
ATOM 3071 C C . ILE A 1 407 ? 10.434 -18.565 37.215 1.00 13.68 407 ILE A C 1
ATOM 3072 O O . ILE A 1 407 ? 11.615 -18.907 37.326 1.00 13.23 407 ILE A O 1
ATOM 3077 N N . GLU A 1 408 ? 10.065 -17.415 36.650 1.00 12.70 408 GLU A N 1
ATOM 3078 C CA . GLU A 1 408 ? 11.031 -16.335 36.404 1.00 12.35 408 GLU A CA 1
ATOM 3079 C C . GLU A 1 408 ? 12.278 -16.800 35.638 1.00 11.47 408 GLU A C 1
ATOM 3080 O O . GLU A 1 408 ? 12.151 -17.364 34.557 1.00 11.04 408 GLU A O 1
ATOM 3086 N N . VAL A 1 409 ? 13.477 -16.590 36.184 1.00 10.76 409 VAL A N 1
ATOM 3087 C CA . VAL A 1 409 ? 14.684 -16.973 35.412 1.00 10.07 409 VAL A CA 1
ATOM 3088 C C . VAL A 1 409 ? 14.859 -18.473 35.150 1.00 9.85 409 VAL A C 1
ATOM 3089 O O . VAL A 1 409 ? 15.586 -18.860 34.239 1.00 8.76 409 VAL A O 1
ATOM 3093 N N . GLU A 1 410 ? 14.190 -19.316 35.930 1.00 10.00 410 GLU A N 1
ATOM 3094 C CA . GLU A 1 410 ? 14.201 -20.746 35.635 1.00 10.77 410 GLU A CA 1
ATOM 3095 C C . GLU A 1 410 ? 13.476 -20.966 34.298 1.00 10.89 410 GLU A C 1
ATOM 3096 O O . GLU A 1 410 ? 13.922 -21.741 33.441 1.00 11.14 410 GLU A O 1
ATOM 3102 N N . GLY A 1 411 ? 12.371 -20.249 34.107 1.00 10.82 411 GLY A N 1
ATOM 3103 C CA . GLY A 1 411 ? 11.690 -20.263 32.820 1.00 10.21 411 GLY A CA 1
ATOM 3104 C C . GLY A 1 411 ? 12.546 -19.691 31.710 1.00 9.93 411 GLY A C 1
ATOM 3105 O O . GLY A 1 411 ? 12.532 -20.189 30.592 1.00 9.80 411 GLY A O 1
ATOM 3106 N N . VAL A 1 412 ? 13.288 -18.623 32.001 1.00 9.46 412 VAL A N 1
ATOM 3107 C CA . VAL A 1 412 ? 14.176 -18.059 30.995 1.00 9.62 412 VAL A CA 1
ATOM 3108 C C . VAL A 1 412 ? 15.188 -19.118 30.569 1.00 10.15 412 VAL A C 1
ATOM 3109 O O . VAL A 1 412 ? 15.407 -19.339 29.377 1.00 10.03 412 VAL A O 1
ATOM 3113 N N . ALA A 1 413 ? 15.782 -19.798 31.550 1.00 9.73 413 ALA A N 1
ATOM 3114 C CA . ALA A 1 413 ? 16.768 -20.852 31.254 1.00 9.99 413 ALA A CA 1
ATOM 3115 C C . ALA A 1 413 ? 16.173 -21.985 30.399 1.00 10.59 413 ALA A C 1
ATOM 3116 O O . ALA A 1 413 ? 16.777 -22.410 29.407 1.00 11.05 413 ALA A O 1
ATOM 3118 N N . LEU A 1 414 ? 14.989 -22.466 30.780 1.00 11.02 414 LEU A N 1
ATOM 3119 C CA . LEU A 1 414 ? 14.322 -23.534 30.026 1.00 11.60 414 LEU A CA 1
ATOM 3120 C C . LEU A 1 414 ? 14.128 -23.133 28.575 1.00 11.96 414 LEU A C 1
ATOM 3121 O O . LEU A 1 414 ? 14.360 -23.926 27.667 1.00 11.80 414 LEU A O 1
ATOM 3126 N N . GLY A 1 415 ? 13.706 -21.892 28.356 1.00 11.21 415 GLY A N 1
ATOM 3127 C CA . GLY A 1 415 ? 13.542 -21.382 26.993 1.00 11.40 415 GLY A CA 1
ATOM 3128 C C . GLY A 1 415 ? 14.843 -21.370 26.198 1.00 11.43 415 GLY A C 1
ATOM 3129 O O . GLY A 1 415 ? 14.869 -21.785 25.042 1.00 10.99 415 GLY A O 1
ATOM 3130 N N . VAL A 1 416 ? 15.929 -20.896 26.803 1.00 11.03 416 VAL A N 1
ATOM 3131 C CA . VAL A 1 416 ? 17.212 -20.872 26.106 1.00 11.84 416 VAL A CA 1
ATOM 3132 C C . VAL A 1 416 ? 17.621 -22.303 25.757 1.00 12.20 416 VAL A C 1
ATOM 3133 O O . VAL A 1 416 ? 18.063 -22.567 24.644 1.00 11.68 416 VAL A O 1
ATOM 3145 N N . SER A 1 418 ? 15.729 -24.778 25.137 1.00 15.12 418 SER A N 1
ATOM 3146 C CA . SER A 1 418 ? 14.890 -25.213 24.016 1.00 15.52 418 SER A CA 1
ATOM 3147 C C . SER A 1 418 ? 15.442 -24.745 22.668 1.00 15.56 418 SER A C 1
ATOM 3148 O O . SER A 1 418 ? 15.523 -25.515 21.702 1.00 15.19 418 SER A O 1
ATOM 3151 N N . VAL A 1 419 ? 15.838 -23.479 22.607 1.00 15.11 419 VAL A N 1
ATOM 3152 C CA . VAL A 1 419 ? 16.434 -22.916 21.405 1.00 15.30 419 VAL A CA 1
ATOM 3153 C C . VAL A 1 419 ? 17.738 -23.623 21.060 1.00 16.40 419 VAL A C 1
ATOM 3154 O O . VAL A 1 419 ? 17.975 -23.989 19.904 1.00 16.05 419 VAL A O 1
ATOM 3166 N N . GLU A 1 421 ? 18.699 -26.577 21.765 1.00 19.36 421 GLU A N 1
ATOM 3167 C CA . GLU A 1 421 ? 18.428 -27.931 21.286 1.00 20.09 421 GLU A CA 1
ATOM 3168 C C . GLU A 1 421 ? 17.944 -27.894 19.844 1.00 20.15 421 GLU A C 1
ATOM 3169 O O . GLU A 1 421 ? 18.263 -28.776 19.040 1.00 19.96 421 GLU A O 1
ATOM 3175 N N . LYS A 1 422 ? 17.180 -26.861 19.513 1.00 19.62 422 LYS A N 1
ATOM 3176 C CA . LYS A 1 422 ? 16.695 -26.689 18.153 1.00 20.12 422 LYS A CA 1
ATOM 3177 C C . LYS A 1 422 ? 17.841 -26.363 17.209 1.00 20.05 422 LYS A C 1
ATOM 3178 O O . LYS A 1 422 ? 17.919 -26.942 16.121 1.00 20.59 422 LYS A O 1
#

Nearest PDB structures (foldseek):
  3ka7-assembly1_A  TM=1.002E+00  e=4.872E-89  Methanosarcina mazei
  3nrn-assembly1_A  TM=8.910E-01  e=4.212E-38  Pyrococcus furiosus DSM 3638
  4rep-assembly1_A  TM=7.117E-01  e=1.704E-21  Nonlabens dokdonensis DSW-6
  4ivm-assembly1_B  TM=6.943E-01  e=6.704E-19  Homo sapiens
  3qj4-assembly1_A  TM=5.936E-01  e=6.584E-11  Homo sapiens

Solvent-accessible surface area: 17939 Å² total

Organism: Methanosarcina mazei (strain ATCC BAA-159 / DSM 3647 / Goe1 / Go1 / JCM 11833 / OCM 88) (NCBI:txid192952)